Protein 8EI2 (pdb70)

InterPro domains:
  IPR001373 Cullin, N-terminal [PF00888] (19-507)
  IPR016157 Cullin, conserved site [PS01256] (753-780)
  IPR016158 Cullin homology domain [PS50069] (403-638)
  IPR016158 Cullin homology domain [SM00182] (435-586)
  IPR016159 Cullin repeat-like-containing domain superfamily [SSF74788] (15-383)
  IPR019559 Cullin, neddylation domain [PF10557] (711-772)
  IPR019559 Cullin, neddylation domain [SM00884] (707-774)
  IPR036317 Cullin homology domain superfamily [SSF75632] (400-673)
  IPR036388 Winged helix-like DNA-binding domain superfamily [G3DSA:1.10.10.10] (694-776)
  IPR036390 Winged helix DNA-binding domain superfamily [SSF46785] (694-780)
  IPR045093 Cullin [PTHR11932] (10-777)
  IPR059120 Cullin-like, alpha+beta domain [PF26557] (530-672)

GO terms:
  GO:0043161 proteasome-mediated ubiquitin-dependent protein catabolic process (P, IDA)
  GO:0160072 ubiquitin ligase complex scaffold activity (F, IDA)
  GO:0031466 Cul5-RING ubiquitin ligase complex (C, IDA)
  GO:0090734 site of DNA damage (C, IDA)
  GO:0005634 nucleus (C, IDA)
  GO:0016477 cell migration (P, IDA)
  GO:0051895 negative regulation of focal adhesion assembly (P, IDA)
  GO:0120184 negative regulation of focal adhesion disassembly (P, IDA)
  GO:0070979 protein K11-linked ubiquitination (P, IDA)
  GO:0005515 protein binding (F, IPI)
  GO:0005262 calcium channel activity (F, TAS)
  GO:0038023 signaling receptor activity (F, TAS)
  GO:0097193 intrinsic apoptotic signaling pathway (P, TAS)
  GO:0000082 G1/S transition of mitotic cell cycle (P, TAS)
  GO:0004842 ubiquitin-protein transferase activity (F, TAS)
  GO:0038128 ERBB2 signaling pathway (P, TAS)
  GO:0005829 cytosol (C, TAS)
  GO:0031625 ubiquitin protein ligase binding (F, IDA)
  GO:0005634 nucleus (C, EXP)

B-factor: mean 20.32, std 12.87, range [0.0, 90.66]

Sequence (373 aa):
GSLQFEDKWDFMRPIVLKLLRQESVTKQQWFDLFSDVHAVCLWDDKGPAKIHQALKEDILEFIKQAQARVLSHQDDTALLKAYIVEWRKFFTQCDILPKPFCQLEITLMNVEDSIVRKLMLDTWNESIFSNIKNRLQDSAMKLVHAERLGEAFDSQLVIGVRESYVNLCSNPEDKLQIYRDNFEKAYLDSTERFYRTQAPSYLQQNGVQNYMKYADAKLKEEEKRALRYLETRRECNSVEALMECCVNALVTSFKETILAECQGMIKRNETEKLHLMFSLMDKVPNGIEPMLKDLEEHIISAGLADMVAAAETITTDSEKYREQLDTLFNRFSKLVKEAFQDDPRFLTARDKAYKAVVPAWYDCADAAWICTF

Nearest PDB structures (foldseek):
  8ei2-assembly1_A  TM=1.003E+00  e=3.799E-43  Homo sapiens
  4jgh-assembly2_D-2  TM=7.531E-01  e=4.618E-36  Homo sapiens
  2wzk-assembly1_A  TM=7.654E-01  e=4.976E-35  Mus musculus
  6v9i-assembly1_C  TM=8.710E-01  e=1.545E-32  Streptococcus sp. 'group G'
  4n9f-assembly12_w  TM=7.485E-01  e=1.074E-27  Homo sapiens

Foldseek 3Di:
DADECVRCVVVQLVVLVCLLVVNDDDPVNLVSLLVSLVRHLPVPDCSLVVCVVVLLVSLLVVLVVLLCVLVVDPQLASSLVSNLVSVVSNVVSLQPSCPSCPVSQVSVPDDNPTPSSVSNLVSNCVPSCVVCLVVLLVRLLVQVLVVVPPDDDDLVSLVSVQVSCQVSQPDPVDSNPSNVPRVLVSNLVSLLVSLVPPLVVCVVVPPQLVLLVVLVVVLVVLLVVCVRNHDDPDDDCSSVVNSLSSLCSRDVVCLVVLLVCLLVCLVVLVQVSLLSNCVNLVSPVVSCVSNLVSLLVVLQVCLVVLQVVPVVPPDPPVVVNVVSVVVSLVSVVVSCCSRVVPDVVSVVSSVVNVVNSD/DCVVVVVVVVVVVVD

Radius of gyration: 33.78 Å; Cα contacts (8 Å, |Δi|>4): 340; chains: 2; bounding box: 68×114×29 Å

Organism: Homo sapiens (NCBI:txid9606)

Secondary structure (DSSP, 8-state):
----HHHHHHHHHHHHHHHHTT----HHHHHHHHHHHHHHHHHSSSSHHHHHHHHHHHHHHHHHHHHHHHTT--STTHHHHHHHHHHHHHHHHTTTTTSTTTTHHHHT---S--HHHHHHHHHHIIIIIHHHHHHHHHHHHHHHHHHTTT----THHHHHHHHHHHHH---SS-TTTTIIIIIHHHHHHHHHHHHHSSHHHHHHHS-HHHHHHHHHHHHHHHHHTHHHHS--SS----HHHHHHHHHHHHTGGGHHHHHTTHHHHHHTT-HHHHHHHHHHHTTSTT-SHHHHHHHHHHHHHHHHHTTTTTTTS-SS-HHHHTTHHHHHHHHHHHHHHHHHTT-HHHHHHHHHTTGGG-/--HHHHHHHHHHHH-

Solvent-accessible surface area: 20039 Å² total; per-residue (Å²): 135,114,51,65,27,95,90,59,16,108,142,0,88,69,14,0,17,68,5,1,91,85,67,102,22,77,104,130,58,0,15,74,1,8,60,8,2,47,11,0,5,100,180,11,134,141,0,17,53,76,0,61,90,10,2,75,95,4,0,64,92,2,0,118,62,0,30,64,93,0,58,72,66,170,85,64,47,40,14,0,116,17,5,10,50,18,5,129,56,1,55,68,4,2,77,24,0,16,66,3,0,46,29,3,29,111,60,56,175,170,141,96,126,15,51,5,14,106,32,0,6,45,6,0,38,120,10,0,6,58,82,0,53,98,121,0,12,90,4,0,8,80,20,3,76,12,39,27,98,66,116,107,48,82,36,116,15,2,27,8,1,20,62,8,2,12,45,3,1,45,67,121,165,52,87,19,76,20,0,99,70,26,1,17,120,20,3,36,58,14,0,72,126,9,2,135,108,76,0,47,41,74,43,165,143,58,37,31,48,58,1,1,131,23,0,29,48,42,6,124,52,0,63,140,16,0,98,93,0,2,9,73,140,183,151,46,114,1,12,87,33,0,21,126,25,0,15,88,13,0,0,34,59,28,45,116,50,0,17,74,62,0,101,16,0,10,133,142,85,33,24,159,80,0,82,34,0,15,44,1,0,70,108,12,98,121,1,10,111,36,2,32,107,30,1,35,103,42,0,48,65,30,2,107,65,93,72,91,67,13,92,136,80,40,86,141,64,62,156,95,121,138,61,32,29,84,70,6,56,79,188,11,27,97,8,0,120,102,0,3,96,65,26,100,112,1,43,79,1,39,64,118,0,40,166,63,16,147,130,71,68,131,86,50,1,40,58,15,47,113,114,30,121

Structure (mmCIF, N/CA/C/O backbone):
data_8EI2
#
_entry.id   8EI2
#
_cell.length_a   173.030
_cell.length_b   173.030
_cell.length_c   57.480
_cell.angle_alpha   90.000
_cell.angle_beta   90.000
_cell.angle_gamma   120.000
#
_symmetry.space_group_name_H-M   'P 6'
#
loop_
_entity.id
_entity.type
_entity.pdbx_description
1 polymer Cullin-5
2 polymer H314
3 non-polymer "N,N'-(1,4-phenylene)diacetamide"
#
loop_
_atom_site.group_PDB
_atom_site.id
_atom_site.type_symbol
_atom_site.label_atom_id
_atom_site.label_alt_id
_atom_site.label_comp_id
_atom_site.label_asym_id
_atom_site.label_entity_id
_atom_site.label_seq_id
_atom_site.pdbx_PDB_ins_code
_atom_site.Cartn_x
_atom_site.Cartn_y
_atom_site.Cartn_z
_atom_site.occupancy
_atom_site.B_iso_or_equiv
_atom_site.auth_seq_id
_atom_site.auth_comp_id
_atom_site.auth_asym_id
_atom_site.auth_atom_id
_atom_site.pdbx_PDB_model_num
ATOM 1 N N . GLY A 1 12 ? -23.60100 20.08500 -3.75200 1.000 31.55984 11 GLY A N 1
ATOM 2 C CA . GLY A 1 12 ? -24.73800 20.74400 -3.14000 1.000 25.59484 11 GLY A CA 1
ATOM 3 C C . GLY A 1 12 ? -24.95900 22.14300 -3.67900 1.000 47.24506 11 GLY A C 1
ATOM 4 O O . GLY A 1 12 ? -24.40000 23.11500 -3.16400 1.000 50.18517 11 GLY A O 1
ATOM 5 N N . SER A 1 13 ? -25.78000 22.23700 -4.72500 1.000 42.55896 12 SER A N 1
ATOM 6 C CA . SER A 1 13 ? -26.05300 23.51400 -5.37200 1.000 36.37122 12 SER A CA 1
ATOM 7 C C . SER A 1 13 ? -27.55300 23.78100 -5.42900 1.000 43.51798 12 SER A C 1
ATOM 8 O O . SER A 1 13 ? -28.35100 23.00600 -4.88500 1.000 38.06693 12 SER A O 1
ATOM 11 N N . LEU A 1 14 ? -27.93700 24.88000 -6.08000 1.000 42.18414 13 LEU A N 1
ATOM 12 C CA . LEU A 1 14 ? -29.28100 25.42500 -5.95200 1.000 41.03667 13 LEU A CA 1
ATOM 13 C C . LEU A 1 14 ? -29.50500 26.50600 -6.99300 1.000 46.34560 13 LEU A C 1
ATOM 14 O O . LEU A 1 14 ? -28.58800 27.26800 -7.31300 1.000 45.09758 13 LEU A O 1
ATOM 19 N N . GLN A 1 15 ? -30.72000 26.60400 -7.50200 1.000 36.09819 14 GLN A N 1
ATOM 20 C CA . GLN A 1 15 ? -31.06600 27.65400 -8.43800 1.000 28.21195 14 GLN A CA 1
ATOM 21 C C . GLN A 1 15 ? -32.35700 28.30800 -7.98100 1.000 29.39995 14 GLN A C 1
ATOM 22 O O . GLN A 1 15 ? -33.00100 27.86200 -7.02900 1.000 25.59494 14 GLN A O 1
ATOM 28 N N . PHE A 1 16 ? -32.72500 29.38800 -8.67300 1.000 29.37569 15 PHE A N 1
ATOM 29 C CA . PHE A 1 16 ? -33.97500 30.07500 -8.37400 1.000 24.08815 15 PHE A CA 1
ATOM 30 C C . PHE A 1 16 ? -35.15800 29.12400 -8.45700 1.000 23.16032 15 PHE A C 1
ATOM 31 O O . PHE A 1 16 ? -36.12900 29.26000 -7.70800 1.000 19.08023 15 PHE A O 1
ATOM 39 N N . GLU A 1 17 ? -35.09300 28.15400 -9.36600 1.000 21.82132 16 GLU A N 1
ATOM 40 C CA . GLU A 1 17 ? -36.18500 27.20100 -9.49300 1.000 23.16977 16 GLU A CA 1
ATOM 41 C C . GLU A 1 17 ? -36.26900 26.31100 -8.26400 1.000 24.02967 16 GLU A C 1
ATOM 42 O O . GLU A 1 17 ? -37.36300 25.97200 -7.80500 1.000 25.61372 16 GLU A O 1
ATOM 48 N N . ASP A 1 18 ? -35.12400 25.94900 -7.69800 1.000 12.06163 17 ASP A N 1
ATOM 49 C CA . ASP A 1 18 ? -35.12500 25.12600 -6.50100 1.000 14.15984 17 ASP A CA 1
ATOM 50 C C . ASP A 1 18 ? -35.46200 25.92700 -5.25600 1.000 26.52131 17 ASP A C 1
ATOM 51 O O . ASP A 1 18 ? -36.01400 25.37600 -4.29800 1.000 28.51107 17 ASP A O 1
ATOM 56 N N . LYS A 1 19 ? -35.14800 27.21500 -5.24300 1.000 27.48766 18 LYS A N 1
ATOM 57 C CA . LYS A 1 19 ? -35.28500 27.98600 -4.02200 1.000 12.34984 18 LYS A CA 1
ATOM 58 C C . LYS A 1 19 ? -36.52400 28.86900 -3.98800 1.000 11.13881 18 LYS A C 1
ATOM 59 O O . LYS A 1 19 ? -36.94800 29.25400 -2.89500 1.000 19.85844 18 LYS A O 1
ATOM 65 N N . TRP A 1 20 ? -37.12100 29.20500 -5.13400 1.000 11.34110 19 TRP A N 1
ATOM 66 C CA . TRP A 1 20 ? -38.25600 30.12300 -5.10800 1.000 8.44017 19 TRP A CA 1
ATOM 67 C C . TRP A 1 20 ? -39.38300 29.57300 -4.26000 1.000 12.66642 19 TRP A C 1
ATOM 68 O O . TRP A 1 20 ? -39.98300 30.29600 -3.46100 1.000 22.43996 19 TRP A O 1
ATOM 79 N N . ASP A 1 21 ? -39.67400 28.28500 -4.40400 1.000 14.05666 20 ASP A N 1
ATOM 80 C CA . ASP A 1 21 ? -40.78500 27.68300 -3.68100 1.000 18.00891 20 ASP A CA 1
ATOM 81 C C . ASP A 1 21 ? -40.59300 27.71100 -2.16900 1.000 12.26984 20 ASP A C 1
ATOM 82 O O . ASP A 1 21 ? -41.53600 27.39300 -1.43400 1.000 13.86984 20 ASP A O 1
ATOM 87 N N . PHE A 1 22 ? -39.40700 28.07800 -1.69100 1.000 11.59984 21 PHE A N 1
ATOM 88 C CA . PHE A 1 22 ? -39.17600 28.30500 -0.27500 1.000 13.65029 21 PHE A CA 1
ATOM 89 C C . PHE A 1 22 ? -39.19400 29.77100 0.09100 1.000 12.64445 21 PHE A C 1
ATOM 90 O O . PHE A 1 22 ? -39.35000 30.09900 1.26900 1.000 11.72984 21 PHE A O 1
ATOM 98 N N . MET A 1 23 ? -39.02000 30.64600 -0.88900 1.000 14.07913 22 MET A N 1
ATOM 99 C CA . MET A 1 23 ? -39.06000 32.08300 -0.69100 1.000 13.19413 22 MET A CA 1
ATOM 100 C C . MET A 1 23 ? -40.48300 32.61100 -0.78500 1.000 13.19076 22 MET A C 1
ATOM 101 O O . MET A 1 23 ? -40.96600 33.26500 0.14300 1.000 11.29016 22 MET A O 1
ATOM 106 N N . ARG A 1 24 ? -41.16800 32.29400 -1.89000 1.000 12.09699 23 ARG A N 1
ATOM 107 C CA . ARG A 1 24 ? -42.48600 32.80600 -2.25400 1.000 16.55239 23 ARG A CA 1
ATOM 108 C C . ARG A 1 24 ? -43.48300 32.78200 -1.0950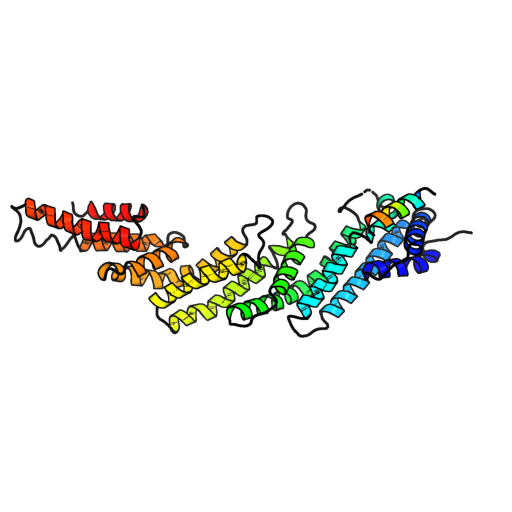0 1.000 10.87246 23 ARG A C 1
ATOM 109 O O . ARG A 1 24 ? -44.31700 33.68500 -1.00700 1.000 8.93952 23 ARG A O 1
ATOM 117 N N . PRO A 1 25 ? -43.45900 31.79600 -0.19400 1.000 15.70263 24 PRO A N 1
ATOM 118 C CA . PRO A 1 25 ? -44.26700 31.95000 1.02500 1.000 9.18789 24 PRO A CA 1
ATOM 119 C C . PRO A 1 25 ? -43.93600 33.20600 1.80200 1.000 8.87213 24 PRO A C 1
ATOM 120 O O . PRO A 1 25 ? -44.85000 33.90500 2.25200 1.000 17.34818 24 PRO A O 1
ATOM 124 N N . ILE A 1 26 ? -42.65100 33.53100 1.94400 1.000 12.68606 25 ILE A N 1
ATOM 125 C CA . ILE A 1 26 ? -42.25800 34.62200 2.83200 1.000 25.22999 25 ILE A CA 1
ATOM 126 C C . ILE A 1 26 ? -42.59600 35.96400 2.22100 1.000 11.53175 25 ILE A C 1
ATOM 127 O O . ILE A 1 26 ? -42.88600 36.92500 2.93300 1.000 9.51984 25 ILE A O 1
ATOM 132 N N . VAL A 1 27 ? -42.55500 36.05200 0.90400 1.000 11.71476 26 VAL A N 1
ATOM 133 C CA . VAL A 1 27 ? -43.03200 37.24200 0.21700 1.000 14.94582 26 VAL A CA 1
ATOM 134 C C . VAL A 1 27 ? -44.47500 37.52800 0.61100 1.000 18.70883 26 VAL A C 1
ATOM 135 O O . VAL A 1 27 ? -44.81600 38.62800 1.06000 1.000 19.61592 26 VAL A O 1
ATOM 139 N N . LEU A 1 28 ? -45.33900 36.52800 0.47300 1.000 15.47187 27 LEU A N 1
ATOM 140 C CA . LEU A 1 28 ? -46.76100 36.76200 0.66500 1.000 13.74255 27 LEU A CA 1
ATOM 141 C C . LEU A 1 28 ? -47.06000 37.07700 2.11800 1.000 10.61392 27 LEU A C 1
ATOM 142 O O . LEU A 1 28 ? -47.85200 37.97800 2.41000 1.000 13.09433 27 LEU A O 1
ATOM 147 N N . LYS A 1 29 ? -46.40300 36.37000 3.03800 1.000 7.53074 28 LYS A N 1
ATOM 148 C CA . LYS A 1 29 ? -46.54500 36.65600 4.46000 1.000 14.16806 28 LYS A CA 1
ATOM 149 C C . LYS A 1 29 ? -46.21700 38.09800 4.77900 1.000 20.10223 28 LYS A C 1
ATOM 150 O O . LYS A 1 29 ? -46.82600 38.68000 5.68000 1.000 19.94947 28 LYS A O 1
ATOM 156 N N . LEU A 1 30 ? -45.27200 38.68200 4.05600 1.000 21.31645 29 LEU A N 1
ATOM 157 C CA . LEU A 1 30 ? -44.95600 40.09300 4.18100 1.000 19.77258 29 LEU A CA 1
ATOM 158 C C . LEU A 1 30 ? -45.91800 40.97100 3.40000 1.000 12.64047 29 LEU A C 1
ATOM 159 O O . LEU A 1 30 ? -46.24400 42.06800 3.85100 1.000 12.35307 29 LEU A O 1
ATOM 164 N N . LEU A 1 31 ? -46.38000 40.52500 2.23400 1.000 9.32020 30 LEU A N 1
ATOM 165 C CA . LEU A 1 31 ? -47.35700 41.32200 1.50400 1.000 6.86747 30 LEU A CA 1
ATOM 166 C C . LEU A 1 31 ? -48.69000 41.35600 2.23900 1.000 6.05984 30 LEU A C 1
ATOM 167 O O . LEU A 1 31 ? -49.34400 42.40100 2.31100 1.000 5.68984 30 LEU A O 1
ATOM 172 N N . ARG A 1 32 ? -49.10200 40.23400 2.80800 1.000 7.87658 31 ARG A N 1
ATOM 173 C CA . ARG A 1 32 ? -50.34900 40.15800 3.55100 1.000 8.90984 31 ARG A CA 1
ATOM 174 C C . ARG A 1 32 ? -50.22900 40.66800 4.97200 1.000 7.01674 31 ARG A C 1
ATOM 175 O O . ARG A 1 32 ? -51.20600 40.60800 5.72100 1.000 14.93984 31 ARG A O 1
ATOM 183 N N . GLN A 1 33 ? -49.05900 41.15800 5.35600 1.000 11.36439 32 GLN A N 1
ATOM 184 C CA . GLN A 1 33 ? -48.79500 41.58500 6.72300 1.000 14.48768 32 GLN A CA 1
ATOM 185 C C . GLN A 1 33 ? -49.09200 40.46500 7.71000 1.000 23.75785 32 GLN A C 1
ATOM 186 O O . GLN A 1 33 ? -49.67100 40.67500 8.77900 1.000 24.98984 32 GLN A O 1
ATOM 192 N N . GLU A 1 34 ? -48.68700 39.25800 7.35200 1.000 18.92239 33 GLU A N 1
ATOM 193 C CA . GLU A 1 34 ? -48.82000 38.13700 8.25800 1.000 14.72984 33 GLU A CA 1
ATOM 194 C C . GLU A 1 34 ? -47.53100 38.00400 9.05300 1.000 22.24897 33 GLU A C 1
ATOM 195 O O . GLU A 1 34 ? -46.45500 38.36100 8.57000 1.000 18.88613 33 GLU A O 1
ATOM 201 N N . SER A 1 35 ? -47.65500 37.53000 10.28900 1.000 35.44893 34 SER A N 1
ATOM 202 C CA . SER A 1 35 ? -46.50600 37.42000 11.17700 1.000 18.87509 34 SER A CA 1
ATOM 203 C C . SER A 1 35 ? -45.44000 36.52000 10.56400 1.000 23.52155 34 SER A C 1
ATOM 204 O O . SER A 1 35 ? -45.74000 35.53900 9.87900 1.000 31.17675 34 SER A O 1
ATOM 207 N N . VAL A 1 36 ? -44.17800 36.87500 10.81100 1.000 19.14556 35 VAL A N 1
ATOM 208 C CA . VAL A 1 36 ? -43.02400 36.19600 10.23600 1.000 17.24984 35 VAL A CA 1
ATOM 209 C C . VAL A 1 36 ? -41.99800 35.97700 11.34000 1.000 19.93984 35 VAL A C 1
ATOM 210 O O . VAL A 1 36 ? -41.84700 36.80900 12.24100 1.000 29.38295 35 VAL A O 1
ATOM 214 N N . THR A 1 37 ? -41.30400 34.84000 11.27200 1.000 26.40025 36 THR A N 1
ATOM 215 C CA . THR A 1 37 ? -40.32900 34.43000 12.27300 1.000 26.31187 36 THR A CA 1
ATOM 216 C C . THR A 1 37 ? -38.95000 34.97600 11.93100 1.000 22.31328 36 THR A C 1
ATOM 217 O O . THR A 1 37 ? -38.64800 35.29400 10.78000 1.000 19.69864 36 THR A O 1
ATOM 221 N N . LYS A 1 38 ? -38.09800 35.05300 12.95200 1.000 22.30316 37 LYS A N 1
ATOM 222 C CA . LYS A 1 38 ? -36.75100 35.57300 12.74500 1.000 19.15984 37 LYS A CA 1
ATOM 223 C C . LYS A 1 38 ? -35.96900 34.71100 11.76300 1.000 35.23742 37 LYS A C 1
ATOM 224 O O . LYS A 1 38 ? -35.23500 35.23600 10.92200 1.000 27.44390 37 LYS A O 1
ATOM 230 N N . GLN A 1 39 ? -36.12700 33.38600 11.84100 1.000 38.88253 38 GLN A N 1
ATOM 231 C CA . GLN A 1 39 ? -35.37800 32.50300 10.95300 1.000 24.84366 38 GLN A CA 1
ATOM 232 C C . GLN A 1 39 ? -35.80300 32.66600 9.50400 1.000 16.29984 38 GLN A C 1
ATOM 233 O O . GLN A 1 39 ? -34.99000 32.47200 8.59700 1.000 14.62645 38 GLN A O 1
ATOM 239 N N . GLN A 1 40 ? -37.06900 33.01700 9.27300 1.000 24.01984 39 GLN A N 1
ATOM 240 C CA . GLN A 1 40 ? -37.55600 33.21300 7.91500 1.000 18.51984 39 GLN A CA 1
ATOM 241 C C . GLN A 1 40 ? -37.02200 34.50300 7.31200 1.000 29.65821 39 GLN A C 1
ATOM 242 O O . GLN A 1 40 ? -36.84100 34.58400 6.09300 1.000 28.36991 39 GLN A O 1
ATOM 248 N N . TRP A 1 41 ? -36.77000 35.51800 8.13800 1.000 23.75422 40 TRP A N 1
ATOM 249 C CA . TRP A 1 41 ? -36.07400 36.70900 7.66200 1.000 21.28984 40 TRP A CA 1
ATOM 250 C C . TRP A 1 41 ? -34.70100 36.33900 7.11500 1.000 20.66852 40 TRP A C 1
ATOM 251 O O . TRP A 1 41 ? -34.36000 36.65800 5.97000 1.000 23.08259 40 TRP A O 1
ATOM 262 N N . PHE A 1 42 ? -33.91500 35.61600 7.91400 1.000 21.38067 41 PHE A N 1
ATOM 263 C CA . PHE A 1 42 ? -32.54800 35.27800 7.53400 1.000 22.98231 41 PHE A CA 1
ATOM 264 C C . PHE A 1 42 ? -32.50000 34.26300 6.40600 1.000 25.50545 41 PHE A C 1
ATOM 265 O O . PHE A 1 42 ? -31.59600 34.31900 5.56800 1.000 38.68960 41 PHE A O 1
ATOM 273 N N . ASP A 1 43 ? -33.42900 33.30700 6.38900 1.000 19.85984 42 ASP A N 1
ATOM 274 C CA . ASP A 1 43 ? -33.51500 32.41400 5.24500 1.000 15.22047 42 ASP A CA 1
ATOM 275 C C . ASP A 1 43 ? -33.81100 33.21000 3.99300 1.000 19.46858 42 ASP A C 1
ATOM 276 O O . ASP A 1 43 ? -33.20700 32.97500 2.94600 1.000 15.99849 42 ASP A O 1
ATOM 281 N N . LEU A 1 44 ? -34.70600 34.19500 4.09600 1.000 35.49570 43 LEU A N 1
ATOM 282 C CA . LEU A 1 44 ? -35.05700 34.97500 2.91700 1.000 15.72158 43 LEU A CA 1
ATOM 283 C C . LEU A 1 44 ? -33.91700 35.87300 2.45500 1.000 13.36986 43 LEU A C 1
ATOM 284 O O . LEU A 1 44 ? -33.74600 36.02500 1.24100 1.000 12.05984 43 LEU A O 1
ATOM 289 N N . PHE A 1 45 ? -33.13200 36.47900 3.36200 1.000 12.36466 44 PHE A N 1
ATOM 290 C CA . PHE A 1 45 ? -31.91800 37.09900 2.81200 1.000 12.90986 44 PHE A CA 1
ATOM 291 C C . PHE A 1 45 ? -30.97900 36.06200 2.24300 1.000 18.30776 44 PHE A C 1
ATOM 292 O O . PHE A 1 45 ? -30.22200 36.35900 1.31000 1.000 29.00106 44 PHE A O 1
ATOM 300 N N . SER A 1 46 ? -30.88700 34.90400 2.86900 1.000 20.40411 45 SER A N 1
ATOM 301 C CA . SER A 1 46 ? -29.82700 34.00100 2.47700 1.000 16.28693 45 SER A CA 1
ATOM 302 C C . SER A 1 46 ? -30.15500 33.32000 1.16900 1.000 22.14233 45 SER A C 1
ATOM 303 O O . SER A 1 46 ? -29.24500 32.98100 0.41000 1.000 16.37327 45 SER A O 1
ATOM 306 N N . ASP A 1 47 ? -31.44400 33.16300 0.87300 1.000 15.92692 46 ASP A N 1
ATOM 307 C CA . ASP A 1 47 ? -31.85500 32.66800 -0.43100 1.000 10.44890 46 ASP A CA 1
ATOM 308 C C . ASP A 1 47 ? -31.56700 33.67400 -1.53700 1.000 23.04622 46 ASP A C 1
ATOM 309 O O . ASP A 1 47 ? -31.12800 33.28700 -2.62300 1.000 23.42999 46 ASP A O 1
ATOM 314 N N . VAL A 1 48 ? -31.80100 34.95800 -1.28400 1.000 28.45809 47 VAL A N 1
ATOM 315 C CA . VAL A 1 48 ? -31.56100 35.96700 -2.30400 1.000 12.02599 47 VAL A CA 1
ATOM 316 C C . VAL A 1 48 ? -30.07500 36.14800 -2.53900 1.000 14.88984 47 VAL A C 1
ATOM 317 O O . VAL A 1 48 ? -29.63300 36.35300 -3.67100 1.000 17.31984 47 VAL A O 1
ATOM 321 N N . HIS A 1 49 ? -29.28400 36.07300 -1.47600 1.000 13.83984 48 HIS A N 1
ATOM 322 C CA . HIS A 1 49 ? -27.83700 36.11500 -1.62000 1.000 18.85984 48 HIS A CA 1
ATOM 323 C C . HIS A 1 49 ? -27.35000 34.99900 -2.53200 1.000 18.55305 48 HIS A C 1
ATOM 324 O O . HIS A 1 49 ? -26.34800 35.14600 -3.23900 1.000 27.64544 48 HIS A O 1
ATOM 331 N N . ALA A 1 50 ? -28.08200 33.89300 -2.56100 1.000 18.12984 49 ALA A N 1
ATOM 332 C CA . ALA A 1 50 ? -27.68500 32.70500 -3.29600 1.000 14.07984 49 ALA A CA 1
ATOM 333 C C . ALA A 1 50 ? -28.17800 32.70700 -4.72400 1.000 10.89726 49 ALA A C 1
ATOM 334 O O . ALA 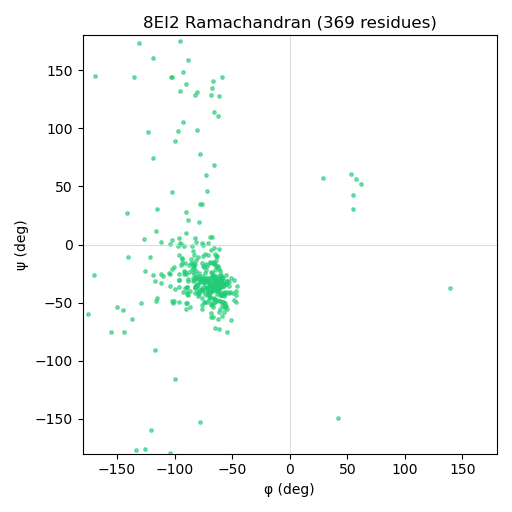A 1 50 ? -27.48200 32.21700 -5.61400 1.000 17.87984 49 ALA A O 1
ATOM 336 N N . VAL A 1 51 ? -29.37000 33.22700 -4.96200 1.000 18.16087 50 VAL A N 1
ATOM 337 C CA . VAL A 1 51 ? -29.91400 33.24600 -6.30800 1.000 29.17955 50 VAL A CA 1
ATOM 338 C C . VAL A 1 51 ? -29.34200 34.39800 -7.11100 1.000 28.57718 50 VAL A C 1
ATOM 339 O O . VAL A 1 51 ? -29.01300 34.24300 -8.29000 1.000 27.35020 50 VAL A O 1
ATOM 343 N N . CYS A 1 52 ? -29.19700 35.55500 -6.48300 1.000 18.59424 51 CYS A N 1
ATOM 344 C CA . CYS A 1 52 ? -28.62400 36.71000 -7.14300 1.000 30.84268 51 CYS A CA 1
ATOM 345 C C . CYS A 1 52 ? -27.12900 36.61500 -7.26400 1.000 25.89189 51 CYS A C 1
ATOM 346 O O . CYS A 1 52 ? -26.43600 37.62700 -7.17100 1.000 37.45512 51 CYS A O 1
ATOM 349 N N . LEU A 1 53 ? -26.60700 35.41700 -7.45900 1.000 12.39293 52 LEU A N 1
ATOM 350 C CA . LEU A 1 53 ? -25.17300 35.23600 -7.56500 1.000 16.29769 52 LEU A CA 1
ATOM 351 C C . LEU A 1 53 ? -24.89400 33.97400 -8.35200 1.000 16.65136 52 LEU A C 1
ATOM 352 O O . LEU A 1 53 ? -24.51800 34.02800 -9.52800 1.000 16.74262 52 LEU A O 1
ATOM 357 N N . TRP A 1 54 ? -25.09200 32.83100 -7.70700 1.000 18.38714 53 TRP A N 1
ATOM 358 C CA . TRP A 1 54 ? -24.84700 31.56700 -8.36900 1.000 20.93892 53 TRP A CA 1
ATOM 359 C C . TRP A 1 54 ? -25.78100 31.33700 -9.54100 1.000 24.23591 53 TRP A C 1
ATOM 360 O O . TRP A 1 54 ? -25.47000 30.51500 -10.40800 1.000 32.54932 53 TRP A O 1
ATOM 371 N N . ASP A 1 55 ? -26.89200 32.05000 -9.61500 1.000 16.87984 54 ASP A N 1
ATOM 372 C CA . ASP A 1 55 ? -27.80800 31.87700 -10.72700 1.000 22.87861 54 ASP A CA 1
ATOM 373 C C . ASP A 1 55 ? -27.51100 32.92000 -11.79300 1.000 22.60984 54 ASP A C 1
ATOM 374 O O . ASP A 1 55 ? -27.34500 34.10600 -11.48800 1.000 33.13031 54 ASP A O 1
ATOM 379 N N . ASP A 1 56 ? -27.41600 32.46300 -13.03600 1.000 26.46756 55 ASP A N 1
ATOM 380 C CA . ASP A 1 56 ? -27.15200 33.35500 -14.15100 1.000 36.09265 55 ASP A CA 1
ATOM 381 C C . ASP A 1 56 ? -28.26600 34.37400 -14.28900 1.000 35.22082 55 ASP A C 1
ATOM 382 O O . ASP A 1 56 ? -28.07300 35.54600 -13.96500 1.000 35.65668 55 ASP A O 1
ATOM 387 N N . LYS A 1 57 ? -29.43100 33.94800 -14.76300 1.000 24.67985 56 LYS A N 1
ATOM 388 C CA . LYS A 1 57 ? -30.53900 34.87900 -14.90900 1.000 29.31487 56 LYS A CA 1
ATOM 389 C C . LYS A 1 57 ? -31.36700 34.89900 -13.63500 1.000 35.27737 56 LYS A C 1
ATOM 390 O O . LYS A 1 57 ? -32.56600 35.18200 -13.67000 1.000 26.52984 56 LYS A O 1
ATOM 396 N N . GLY A 1 58 ? -30.72000 34.60600 -12.50800 1.000 42.40711 57 GLY A N 1
ATOM 397 C CA . GLY A 1 58 ? -31.35300 34.58500 -11.20900 1.000 29.07507 57 GLY A CA 1
ATOM 398 C C . GLY A 1 58 ? -31.94900 35.91200 -10.79300 1.000 39.33632 57 GLY A C 1
ATOM 399 O O . GLY A 1 58 ? -33.13100 36.00200 -10.45100 1.000 39.04599 57 GLY A O 1
ATOM 400 N N . PRO A 1 59 ? -31.13400 36.97000 -10.78600 1.000 45.21264 58 PRO A N 1
ATOM 401 C CA . PRO A 1 59 ? -31.69100 38.30700 -10.52100 1.000 31.72675 58 PRO A CA 1
ATOM 402 C C . PRO A 1 59 ? -32.75400 38.73100 -11.51800 1.000 29.80024 58 PRO A C 1
ATOM 403 O O . PRO A 1 59 ? -33.69700 39.44100 -11.15000 1.000 26.74726 58 PRO A O 1
ATOM 407 N N . ALA A 1 60 ? -32.63000 38.31700 -12.77600 1.000 37.92272 59 ALA A N 1
ATOM 408 C CA . ALA A 1 60 ? -33.65800 38.62400 -13.76000 1.000 32.50763 59 ALA A CA 1
ATOM 409 C C . ALA A 1 60 ? -34.89700 37.75900 -13.59600 1.000 36.20811 59 ALA A C 1
ATOM 410 O O . ALA A 1 60 ? -35.84200 37.90700 -14.37900 1.000 32.90149 59 ALA A O 1
ATOM 412 N N . LYS A 1 61 ? -34.91700 36.87000 -12.60700 1.000 29.88863 60 LYS A N 1
ATOM 413 C CA . LYS A 1 61 ? -36.07700 36.03800 -12.32400 1.000 23.14984 60 LYS A CA 1
ATOM 414 C C . LYS A 1 61 ? -36.75300 36.38500 -11.01000 1.000 19.85984 60 LYS A C 1
ATOM 415 O O . LYS A 1 61 ? -37.97200 36.27100 -10.90500 1.000 34.57861 60 LYS A O 1
ATOM 421 N N . ILE A 1 62 ? -36.00000 36.80900 -9.99400 1.000 21.62285 61 ILE A N 1
ATOM 422 C CA . ILE A 1 62 ? -36.64900 37.34800 -8.81000 1.000 21.03827 61 ILE A CA 1
ATOM 423 C C . ILE A 1 62 ? -37.32000 38.66700 -9.14800 1.000 22.94399 61 ILE A C 1
ATOM 424 O O . ILE A 1 62 ? -38.29100 39.06000 -8.49800 1.000 30.09806 61 ILE A O 1
ATOM 429 N N . HIS A 1 63 ? -36.84600 39.34100 -10.19400 1.000 23.65946 62 HIS A N 1
ATOM 430 C CA . HIS A 1 63 ? -37.43300 40.61100 -10.59800 1.000 25.66051 62 HIS A CA 1
ATOM 431 C C . HIS A 1 63 ? -38.82500 40.42600 -11.19400 1.000 16.74682 62 HIS A C 1
ATOM 432 O O . HIS A 1 63 ? -39.75400 41.15500 -10.84100 1.000 20.01911 62 HIS A O 1
ATOM 439 N N . GLN A 1 64 ? -38.99600 39.46300 -12.09800 1.000 15.94425 63 GLN A N 1
ATOM 440 C CA . GLN A 1 64 ? -40.30800 39.24800 -12.69600 1.000 13.58862 63 GLN A CA 1
ATOM 441 C C . GLN A 1 64 ? -41.22900 38.42300 -11.82000 1.000 13.43984 63 GLN A C 1
ATOM 442 O O . GLN A 1 64 ? -42.44000 38.65700 -11.82400 1.000 11.97984 63 GLN A O 1
ATOM 448 N N . ALA A 1 65 ? -40.68700 37.45200 -11.08200 1.000 12.68984 64 ALA A N 1
ATOM 449 C CA . ALA A 1 65 ? -41.51700 36.67400 -10.17500 1.000 14.38984 64 ALA A CA 1
ATOM 450 C C . ALA A 1 65 ? -42.13200 37.56300 -9.11900 1.000 8.49984 64 ALA A C 1
ATOM 451 O O . ALA A 1 65 ? -43.23800 37.29100 -8.64500 1.000 7.67984 64 ALA A O 1
ATOM 453 N N . LEU A 1 66 ? -41.45200 38.65200 -8.77600 1.000 12.40510 65 LEU A N 1
ATOM 454 C CA . LEU A 1 66 ? -41.89500 39.50000 -7.69100 1.000 8.36984 65 LEU A CA 1
ATOM 455 C C . LEU A 1 66 ? -42.85500 40.56900 -8.18700 1.000 8.99609 65 LEU A C 1
ATOM 456 O O . LEU A 1 66 ? -43.73900 40.98800 -7.44000 1.000 9.99730 65 LEU A O 1
ATOM 461 N N . LYS A 1 67 ? -42.70600 41.00100 -9.43800 1.000 7.33084 66 LYS A N 1
ATOM 462 C CA . LYS A 1 67 ? -43.76000 41.74900 -10.11000 1.000 8.38984 66 LYS A CA 1
ATOM 463 C C . LYS A 1 67 ? -45.06000 40.95800 -10.12200 1.000 5.53047 66 LYS A C 1
ATOM 464 O O . LYS A 1 67 ? -46.11500 41.47600 -9.74400 1.000 10.83371 66 LYS A O 1
ATOM 470 N N . GLU A 1 68 ? -44.99200 39.69200 -10.54600 1.000 6.43984 67 GLU A N 1
ATOM 471 C CA . GLU A 1 68 ? -46.19000 38.88200 -10.73100 1.000 6.00984 67 GLU A CA 1
ATOM 472 C C . GLU A 1 68 ? -46.88800 38.59700 -9.41500 1.000 6.20984 67 GLU A C 1
ATOM 473 O O . GLU A 1 68 ? -48.11900 38.59900 -9.36200 1.000 6.20984 67 GLU A O 1
ATOM 479 N N . ASP A 1 69 ? -46.12600 38.35600 -8.35500 1.000 6.51429 68 ASP A N 1
ATOM 480 C CA . ASP A 1 69 ? -46.69100 38.03600 -7.05300 1.000 8.56931 68 ASP A CA 1
ATOM 481 C C . ASP A 1 69 ? -47.24200 39.25600 -6.33800 1.000 11.17464 68 ASP A C 1
ATOM 482 O O . ASP A 1 69 ? -48.28900 39.16400 -5.69200 1.000 2.61432 68 ASP A O 1
ATOM 487 N N . ILE A 1 70 ? -46.55700 40.39400 -6.43700 1.000 7.66658 69 ILE A N 1
ATOM 488 C CA . ILE A 1 70 ? -47.11700 41.64700 -5.94600 1.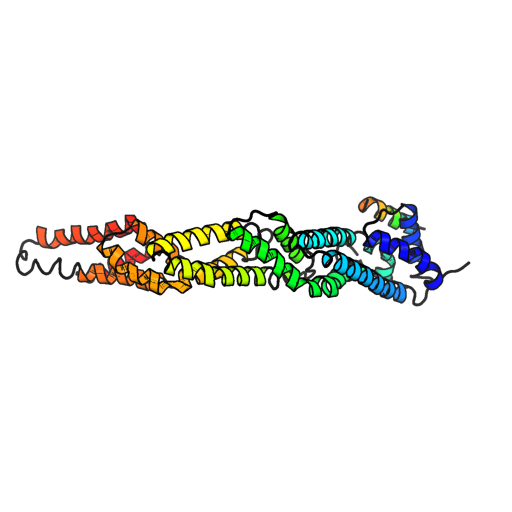000 6.88297 69 ILE A CA 1
ATOM 489 C C . ILE A 1 70 ? -48.44700 41.93000 -6.63500 1.000 8.35472 69 ILE A C 1
ATOM 490 O O . ILE A 1 70 ? -49.45500 42.19800 -5.97600 1.000 6.57401 69 ILE A O 1
ATOM 495 N N . LEU A 1 71 ? -48.47700 41.84000 -7.96800 1.000 6.20563 70 LEU A N 1
ATOM 496 C CA . LEU A 1 71 ? -49.69400 42.12000 -8.72900 1.000 4.23057 70 LEU A CA 1
ATOM 497 C C . LEU A 1 71 ? -50.82700 41.19200 -8.33600 1.000 6.91071 70 LEU A C 1
ATOM 498 O O . LEU A 1 71 ? -51.99400 41.59200 -8.32000 1.000 7.36040 70 LEU A O 1
ATOM 503 N N . GLU A 1 72 ? -50.50400 39.94000 -8.04300 1.000 7.99368 71 GLU A N 1
ATOM 504 C CA . GLU A 1 72 ? -51.52100 38.97900 -7.64500 1.000 14.42223 71 GLU A CA 1
ATOM 505 C C . GLU A 1 72 ? -52.09700 39.29300 -6.27400 1.000 5.66006 71 GLU A C 1
ATOM 506 O O . GLU A 1 72 ? -53.27000 39.00700 -6.02000 1.000 5.06984 71 GLU A O 1
ATOM 512 N N . PHE A 1 73 ? -51.30000 39.86000 -5.37200 1.000 5.31401 72 PHE A N 1
ATOM 513 C CA . PHE A 1 73 ? -51.87400 40.25900 -4.09700 1.000 5.60636 72 PHE A CA 1
ATOM 514 C C . PHE A 1 73 ? -52.76800 41.46900 -4.27200 1.000 6.35984 72 PHE A C 1
ATOM 515 O O . PHE A 1 73 ? -53.86300 41.52400 -3.71300 1.000 4.96368 72 PHE A O 1
ATOM 523 N N . ILE A 1 74 ? -52.32400 42.44800 -5.05100 1.000 6.02221 73 ILE A N 1
ATOM 524 C CA . ILE A 1 74 ? -53.12100 43.65400 -5.20800 1.000 6.16526 73 ILE A CA 1
ATOM 525 C C . ILE A 1 74 ? -54.42200 43.34600 -5.94400 1.000 10.09892 73 ILE A C 1
ATOM 526 O O . ILE A 1 74 ? -55.43200 44.02800 -5.74400 1.000 16.12204 73 ILE A O 1
ATOM 531 N N . LYS A 1 75 ? -54.44500 42.29800 -6.76500 1.000 8.83148 74 LYS A N 1
ATOM 532 C CA . LYS A 1 75 ? -55.71800 41.85300 -7.31700 1.000 5.73561 74 LYS A CA 1
ATOM 533 C C . LYS A 1 75 ? -56.58400 41.20100 -6.25200 1.000 7.18734 74 LYS A C 1
ATOM 534 O O . LYS A 1 75 ? -57.81200 41.26000 -6.33400 1.000 14.85404 74 LYS A O 1
ATOM 540 N N . GLN A 1 76 ? -55.97000 40.55700 -5.26200 1.000 7.67300 75 GLN A N 1
ATOM 541 C CA . GLN A 1 76 ? -56.73700 40.02100 -4.14400 1.000 7.53937 75 GLN A CA 1
ATOM 542 C C . GLN A 1 76 ? -57.35900 41.14400 -3.33100 1.000 12.55061 75 GLN A C 1
ATOM 543 O O . GLN A 1 76 ? -58.54300 41.09400 -2.98600 1.000 13.43061 75 GLN A O 1
ATOM 549 N N . ALA A 1 77 ? -56.56600 42.17000 -3.01100 1.000 10.39618 76 ALA A N 1
ATOM 550 C CA . ALA A 1 77 ? -57.06300 43.27800 -2.20200 1.000 11.31984 76 ALA A CA 1
ATOM 551 C C . ALA A 1 77 ? -58.21900 43.99900 -2.88500 1.000 13.67984 76 ALA A C 1
ATOM 552 O O . ALA A 1 77 ? -59.16600 44.43400 -2.22000 1.000 11.96984 76 ALA A O 1
ATOM 554 N N . GLN A 1 78 ? -58.15500 44.14300 -4.21000 1.000 8.84024 77 GLN A N 1
ATOM 555 C CA . GLN A 1 78 ? -59.23900 44.78300 -4.94600 1.000 8.92284 77 GLN A CA 1
ATOM 556 C C . GLN A 1 78 ? -60.53400 44.00300 -4.82800 1.000 21.05855 77 GLN A C 1
ATOM 557 O O . GLN A 1 78 ? -61.62000 44.58600 -4.78000 1.000 17.60063 77 GLN A O 1
ATOM 563 N N . ALA A 1 79 ? -60.44500 42.68000 -4.80700 1.000 19.58161 78 ALA A N 1
ATOM 564 C CA . ALA A 1 79 ? -61.65800 41.89000 -4.71400 1.000 14.95087 78 ALA A CA 1
ATOM 565 C C . ALA A 1 79 ? -62.23600 41.94500 -3.31300 1.000 14.62535 78 ALA A C 1
ATOM 566 O O . ALA A 1 79 ? -63.46000 41.89300 -3.14600 1.000 21.07087 78 ALA A O 1
ATOM 568 N N . ARG A 1 80 ? -61.37600 42.05100 -2.29800 1.000 11.88984 79 ARG A N 1
ATOM 569 C CA . ARG A 1 80 ? -61.86000 42.14500 -0.92700 1.000 14.13984 79 ARG A CA 1
ATOM 570 C C . ARG A 1 80 ? -62.50400 43.49200 -0.65500 1.000 12.22984 79 ARG A C 1
ATOM 571 O O . ARG A 1 80 ? -63.44200 43.57800 0.14400 1.000 13.04984 79 ARG A O 1
ATOM 579 N N . VAL A 1 81 ? -62.01500 44.54900 -1.29600 1.000 12.67984 80 VAL A N 1
ATOM 580 C CA . VAL A 1 81 ? -62.64100 45.85400 -1.13800 1.000 13.27698 80 VAL A CA 1
ATOM 581 C C . VAL A 1 81 ? -63.96300 45.89500 -1.88700 1.000 14.37984 80 VAL A C 1
ATOM 582 O O . VAL A 1 81 ? -64.99500 46.27400 -1.32800 1.000 17.16984 80 VAL A O 1
ATOM 586 N N . LEU A 1 82 ? -63.95700 45.48000 -3.15700 1.000 18.55301 81 LEU A N 1
ATOM 587 C CA . LEU A 1 82 ? -65.16600 45.43100 -3.97100 1.000 8.27984 81 LEU A CA 1
ATOM 588 C C . LEU A 1 82 ? -66.16400 44.39300 -3.49800 1.000 10.35984 81 LEU A C 1
ATOM 589 O O . LEU A 1 82 ? -67.16800 44.17300 -4.17800 1.000 12.73984 81 LEU A O 1
ATOM 594 N N . SER A 1 83 ? -65.91300 43.75100 -2.36400 1.000 18.03803 82 SER A N 1
ATOM 595 C CA . SER A 1 83 ? -66.80800 42.74500 -1.82000 1.000 16.86984 82 SER A CA 1
ATOM 596 C C . SER A 1 83 ? -67.98000 43.33800 -1.06400 1.000 15.74984 82 SER A C 1
ATOM 597 O O . SER A 1 83 ? -68.92700 42.61500 -0.75300 1.000 32.59150 82 SER A O 1
ATOM 600 N N . HIS A 1 84 ? -67.93400 44.61800 -0.74500 1.000 14.37984 83 HIS A N 1
ATOM 601 C CA . HIS A 1 84 ? -68.99600 45.26800 -0.00400 1.000 29.93130 83 HIS A CA 1
ATOM 602 C C . HIS A 1 84 ? -69.84500 46.07900 -0.96300 1.000 25.29859 83 HIS A C 1
ATOM 603 O O . HIS A 1 84 ? -69.33500 46.64200 -1.93500 1.000 18.84984 83 HIS A O 1
ATOM 610 N N . GLN A 1 85 ? -71.14200 46.12000 -0.69900 1.000 30.42000 84 GLN A N 1
ATOM 611 C CA . GLN A 1 85 ? -72.03100 46.98500 -1.45100 1.000 30.63070 84 GLN A CA 1
ATOM 612 C C . GLN A 1 85 ? -72.43600 48.22100 -0.65900 1.000 23.51527 84 GLN A C 1
ATOM 613 O O . GLN A 1 85 ? -73.18400 49.05100 -1.17700 1.000 32.54727 84 GLN A O 1
ATOM 619 N N . ASP A 1 86 ? -71.94100 48.37400 0.57100 1.000 15.21984 85 ASP A N 1
ATOM 620 C CA . ASP A 1 86 ? -72.24800 49.52200 1.42700 1.000 12.35618 85 ASP A CA 1
ATOM 621 C C . ASP A 1 86 ? -71.18300 50.58700 1.20800 1.000 19.48042 85 ASP A C 1
ATOM 622 O O . ASP A 1 86 ? -70.06000 50.46300 1.69600 1.000 27.23061 85 ASP A O 1
ATOM 627 N N . ASP A 1 87 ? -71.53600 51.65300 0.49000 1.000 28.25167 86 ASP A N 1
ATOM 628 C CA . ASP A 1 87 ? -70.58700 52.72600 0.20800 1.000 23.05587 86 ASP A CA 1
ATOM 629 C C . ASP A 1 87 ? -70.17100 53.45500 1.47600 1.000 21.58061 86 ASP A C 1
ATOM 630 O O . ASP A 1 87 ? -70.51200 54.62400 1.65700 1.000 35.16047 86 ASP A O 1
ATOM 635 N N . THR A 1 88 ? -69.41900 52.77200 2.33700 1.000 13.71099 87 THR A N 1
ATOM 636 C CA . THR A 1 88 ? -68.98900 53.23600 3.65300 1.000 16.05604 87 THR A CA 1
ATOM 637 C C . THR A 1 88 ? -68.06400 52.17500 4.22300 1.000 26.71050 87 THR A C 1
ATOM 638 O O . THR A 1 88 ? -66.89200 52.43200 4.50800 1.000 24.54989 87 THR A O 1
ATOM 642 N N . ALA A 1 89 ? -68.59200 50.96400 4.37500 1.000 24.38157 88 ALA A N 1
ATOM 643 C CA . ALA A 1 89 ? -67.74500 49.82400 4.67600 1.000 6.91989 88 ALA A CA 1
ATOM 644 C C . ALA A 1 89 ? -66.81300 49.49000 3.52500 1.000 18.12661 88 ALA A C 1
ATOM 645 O O . ALA A 1 89 ? -65.84000 48.76100 3.73100 1.000 26.81346 88 ALA A O 1
ATOM 647 N N . LEU A 1 90 ? -67.07800 50.01100 2.32800 1.000 12.11986 89 LEU A N 1
ATOM 648 C CA . LEU A 1 90 ? -66.16600 49.83200 1.20700 1.000 21.14233 89 LEU A CA 1
ATOM 649 C C . LEU A 1 90 ? -65.03200 50.84600 1.24300 1.000 19.69822 89 LEU A C 1
ATOM 650 O O . LEU A 1 90 ? -63.92300 50.54400 0.79700 1.000 24.28179 89 LEU A O 1
ATOM 655 N N . LEU A 1 91 ? -65.29200 52.04000 1.77900 1.000 15.14826 90 LEU A N 1
ATOM 656 C CA . LEU A 1 91 ? -64.23500 53.01500 2.01500 1.000 11.99932 90 LEU A CA 1
ATOM 657 C C . LEU A 1 91 ? -63.30700 52.55900 3.12400 1.000 16.29783 90 LEU A C 1
ATOM 658 O O . LEU A 1 91 ? -62.09000 52.74400 3.04000 1.000 9.83848 90 LEU A O 1
ATOM 663 N N . LYS A 1 92 ? -63.86600 51.98400 4.18000 1.000 13.02522 91 LYS A N 1
ATOM 664 C CA . LYS A 1 92 ? -63.02600 51.54100 5.27900 1.000 18.00875 91 LYS A CA 1
ATOM 665 C C . LYS A 1 92 ? -62.14200 50.37600 4.84600 1.000 16.74472 91 LYS A C 1
ATOM 666 O O . LYS A 1 92 ? -61.00000 50.22800 5.31100 1.000 22.64475 91 LYS A O 1
ATOM 672 N N . ALA A 1 93 ? -62.69700 49.49700 4.00700 1.000 9.03984 92 ALA A N 1
ATOM 673 C CA . ALA A 1 93 ? -61.95400 48.34900 3.51700 1.000 7.90261 92 ALA A CA 1
ATOM 674 C C . ALA A 1 93 ? -60.82000 48.77600 2.61200 1.000 6.69182 92 ALA A C 1
ATOM 675 O O . ALA A 1 93 ? -59.77300 48.14000 2.60600 1.000 6.73123 92 ALA A O 1
ATOM 677 N N . TYR A 1 94 ? -60.99700 49.83900 1.83400 1.000 11.27524 93 TYR A N 1
ATOM 678 C CA . TYR A 1 94 ? -59.90800 50.24000 0.95600 1.000 16.39874 93 TYR A CA 1
ATOM 679 C C . TYR A 1 94 ? -58.72900 50.77800 1.74400 1.000 11.97065 93 TYR A C 1
ATOM 680 O O . TYR A 1 94 ? -57.57200 50.57100 1.36200 1.000 12.89701 93 TYR A O 1
ATOM 689 N N . ILE A 1 95 ? -59.00700 51.46800 2.84400 1.000 17.62746 94 ILE A N 1
ATOM 690 C CA . ILE A 1 95 ? -57.96500 52.14700 3.59800 1.000 11.60512 94 ILE A CA 1
ATOM 691 C C . ILE A 1 95 ? -57.23600 51.15600 4.50000 1.000 13.23698 94 ILE A C 1
ATOM 692 O O . ILE A 1 95 ? -56.03300 51.29100 4.74100 1.000 11.84978 94 ILE A O 1
ATOM 697 N N . VAL A 1 96 ? -57.95600 50.16200 5.01900 1.000 17.13850 95 VAL A N 1
ATOM 698 C CA . VAL A 1 96 ? -57.33100 49.06300 5.75000 1.000 19.95922 95 VAL A CA 1
ATOM 699 C C . VAL A 1 96 ? -56.26300 48.39800 4.89400 1.000 7.06925 95 VAL A C 1
ATOM 700 O O . VAL A 1 96 ? -55.10500 48.26900 5.30700 1.000 8.62984 95 VAL A O 1
ATOM 704 N N . GLU A 1 97 ? -56.63300 47.99300 3.67200 1.000 10.06984 96 GLU A N 1
ATOM 705 C CA . GLU A 1 97 ? -55.72100 47.27000 2.78800 1.000 6.91217 96 GLU A CA 1
ATOM 706 C C . GLU A 1 97 ? -54.56100 48.13700 2.33800 1.000 8.20367 96 GLU A C 1
ATOM 707 O O . GLU A 1 97 ? -53.44700 47.64000 2.15700 1.000 7.41256 96 GLU A O 1
ATOM 713 N N . TRP A 1 98 ? -54.80800 49.42200 2.13300 1.000 8.35942 97 TRP A N 1
ATOM 714 C CA . TRP A 1 98 ? -53.75100 50.33100 1.72500 1.000 10.56410 97 TRP A CA 1
ATOM 715 C C . TRP A 1 98 ? -52.81200 50.65800 2.88400 1.000 9.92850 97 TRP A C 1
ATOM 716 O O . TRP A 1 98 ? -51.58900 50.57100 2.73900 1.000 8.72711 97 TRP A O 1
ATOM 727 N N . ARG A 1 99 ? -53.36800 51.03900 4.04300 1.000 9.41954 98 ARG A N 1
ATOM 728 C CA . ARG A 1 99 ? -52.54400 51.36300 5.20700 1.000 9.23709 98 ARG A CA 1
ATOM 729 C C . ARG A 1 99 ? -51.64800 50.20000 5.59300 1.000 17.56658 98 ARG A C 1
ATOM 730 O O . ARG A 1 99 ? -50.49900 50.40100 6.00100 1.000 17.68746 98 ARG A O 1
ATOM 738 N N . LYS A 1 100 ? -52.18000 48.98200 5.53600 1.000 14.21199 99 LYS A N 1
ATOM 739 C CA . LYS A 1 100 ? -51.33100 47.80600 5.64000 1.000 8.53114 99 LYS A CA 1
ATOM 740 C C . LYS A 1 100 ? -50.31300 47.79000 4.51800 1.000 5.71985 99 LYS A C 1
ATOM 741 O O . LYS A 1 100 ? -49.11900 47.59500 4.75500 1.000 10.66881 99 LYS A O 1
ATOM 747 N N . PHE A 1 101 ? -50.77600 48.00600 3.29100 1.000 6.35994 100 PHE A N 1
ATOM 748 C CA . PHE A 1 101 ? -49.89300 47.98100 2.13600 1.000 5.76722 100 PHE A CA 1
ATOM 749 C C . PHE A 1 101 ? -48.78300 49.01000 2.27600 1.000 7.61849 100 PHE A C 1
ATOM 750 O O . PHE A 1 101 ? -47.60000 48.66500 2.32100 1.000 6.39611 100 PHE A O 1
ATOM 758 N N . PHE A 1 102 ? -49.15600 50.28500 2.36400 1.000 9.09838 101 PHE A N 1
ATOM 759 C CA . PHE A 1 102 ? -48.17100 51.34600 2.50400 1.000 4.54675 101 PHE A CA 1
ATOM 760 C C . PHE A 1 102 ? -47.15800 51.02700 3.58900 1.000 4.18904 101 PHE A C 1
ATOM 761 O O . PHE A 1 102 ? -45.98300 51.38400 3.47700 1.000 30.14797 101 PHE A O 1
ATOM 769 N N . THR A 1 103 ? -47.57900 50.29300 4.61000 1.000 6.24777 102 THR A N 1
ATOM 770 C CA . THR A 1 103 ? -46.73600 49.99100 5.75200 1.000 7.06200 102 THR A CA 1
ATOM 771 C C . THR A 1 103 ? -45.84600 48.79100 5.48000 1.000 9.38796 102 THR A C 1
ATOM 772 O O . THR A 1 103 ? -44.85300 48.58800 6.18700 1.000 10.54419 102 THR A O 1
ATOM 776 N N . GLN A 1 104 ? -46.17900 48.01300 4.44400 1.000 13.51719 103 GLN A N 1
ATOM 777 C CA . GLN A 1 104 ? -45.35600 46.92300 3.93000 1.000 9.00893 103 GLN A CA 1
ATOM 778 C C . GLN A 1 104 ? -44.35600 47.38500 2.89000 1.000 8.28685 103 GLN A C 1
ATOM 779 O O . GLN A 1 104 ? -43.40100 46.66300 2.59700 1.000 8.26334 103 GLN A O 1
ATOM 785 N N . CYS A 1 105 ? -44.56500 48.56500 2.32200 1.000 9.58800 104 CYS A N 1
ATOM 786 C CA . CYS A 1 105 ? -43.60400 49.09600 1.37000 1.000 11.97544 104 CYS A CA 1
ATOM 787 C C . CYS A 1 105 ? -42.29200 49.48100 2.04500 1.000 14.65432 104 CYS A C 1
ATOM 788 O O . CYS A 1 105 ? -41.28400 49.67900 1.35900 1.000 9.98775 104 CYS A O 1
ATOM 791 N N . ASP A 1 106 ? -42.29000 49.59200 3.36900 1.000 11.47386 105 ASP A N 1
ATOM 792 C CA . ASP A 1 106 ? -41.09900 49.88000 4.15000 1.000 8.92020 105 ASP A CA 1
ATOM 793 C C . ASP A 1 106 ? -40.44100 48.63200 4.70000 1.000 14.53661 105 ASP A C 1
ATOM 794 O O . ASP A 1 106 ? -39.46600 48.73600 5.44900 1.000 20.27018 105 ASP A O 1
ATOM 799 N N . ILE A 1 107 ? -40.93000 47.45800 4.32800 1.000 13.21160 106 ILE A N 1
ATOM 800 C CA . ILE A 1 107 ? -40.53000 46.23300 4.99300 1.000 8.81680 106 ILE A CA 1
ATOM 801 C C . ILE A 1 107 ? -40.10300 45.21400 3.96000 1.000 14.01008 106 ILE A C 1
ATOM 802 O O . ILE A 1 107 ? -39.02300 44.62800 4.06500 1.000 20.50828 106 ILE A O 1
ATOM 807 N N . LEU A 1 108 ? -40.95000 45.00300 2.95500 1.000 12.13035 107 LEU A N 1
ATOM 808 C CA . LEU A 1 108 ? -40.70300 44.01000 1.91500 1.000 12.57172 107 LEU A CA 1
ATOM 809 C C . LEU A 1 108 ? -39.44500 44.28400 1.08600 1.000 7.24674 107 LEU A C 1
ATOM 810 O O . LEU A 1 108 ? -38.72600 43.33600 0.76400 1.000 6.29536 107 LEU A O 1
ATOM 815 N N . PRO A 1 109 ? -39.13400 45.53300 0.71400 1.000 6.88256 108 PRO A N 1
ATOM 816 C CA . PRO A 1 109 ? -37.92800 45.79100 -0.09400 1.000 10.13177 108 PRO A CA 1
ATOM 817 C C . PRO A 1 109 ? -36.60500 45.57300 0.61300 1.000 7.66984 108 PRO A C 1
ATOM 818 O O . PRO A 1 109 ? -35.55900 45.90500 0.04600 1.000 18.40330 108 PRO A O 1
ATOM 822 N N . LYS A 1 110 ? -36.59800 45.06000 1.81000 1.000 6.03529 109 LYS A N 1
ATOM 823 C CA . LYS A 1 110 ? -35.34500 44.91900 2.52900 1.000 6.81392 109 LYS A CA 1
ATOM 824 C C . LYS A 1 110 ? -34.65000 43.58900 2.23500 1.000 7.98497 109 LYS A C 1
ATOM 825 O O . LYS A 1 110 ? -33.44100 43.58400 1.98300 1.000 8.36354 109 LYS A O 1
ATOM 831 N N . PRO A 1 111 ? -35.35100 42.46600 2.19000 1.000 11.33638 110 PRO A N 1
ATOM 832 C CA . PRO A 1 111 ? -34.68000 41.19400 1.88200 1.000 7.15984 110 PRO A CA 1
ATOM 833 C C . PRO A 1 111 ? -34.09000 41.04900 0.49500 1.000 7.81984 110 PRO A C 1
ATOM 834 O O . PRO A 1 111 ? -33.40600 40.07300 0.16900 1.000 7.55369 110 PRO A O 1
ATOM 838 N N . PHE A 1 112 ? -34.30500 42.07900 -0.30100 1.000 9.32984 111 PHE A N 1
ATOM 839 C CA . PHE A 1 112 ? -33.86000 42.12500 -1.68100 1.000 11.48984 111 PHE A CA 1
ATOM 840 C C . PHE A 1 112 ? -32.82000 43.21300 -1.88400 1.000 12.74984 111 PHE A C 1
ATOM 841 O O . PHE A 1 112 ? -32.72500 43.78400 -2.96600 1.000 13.14984 111 PHE A O 1
ATOM 849 N N . CYS A 1 113 ? -32.04600 43.49700 -0.84100 1.000 13.29984 112 CYS A N 1
ATOM 850 C CA . CYS A 1 113 ? -31.01100 44.52200 -0.91300 1.000 14.01239 112 CYS A CA 1
ATOM 851 C C . CYS A 1 113 ? -29.99600 44.19500 -2.00300 1.000 19.96199 112 CYS A C 1
ATOM 852 O O . CYS A 1 113 ? -29.44100 45.09200 -2.63800 1.000 16.43984 112 CYS A O 1
ATOM 855 N N . GLN A 1 114 ? -29.75800 42.90500 -2.21200 1.000 28.95145 113 GLN A N 1
ATOM 856 C CA . GLN A 1 114 ? -28.81100 42.45100 -3.22400 1.000 29.26740 113 GLN A CA 1
ATOM 857 C C . GLN A 1 114 ? -29.43000 42.38100 -4.60800 1.000 13.18296 113 GLN A C 1
ATOM 858 O O . GLN A 1 114 ? -28.72800 42.56500 -5.60600 1.000 22.15484 113 GLN A O 1
ATOM 864 N N . LEU A 1 115 ? -30.72300 42.09300 -4.69300 1.000 13.65704 114 LEU A N 1
ATOM 865 C CA . LEU A 1 115 ? -31.40600 42.20500 -5.97300 1.000 21.77093 114 LEU A CA 1
ATOM 866 C C . LEU A 1 115 ? -31.26400 43.61200 -6.52400 1.000 24.54774 114 LEU A C 1
ATOM 867 O O . LEU A 1 115 ? -30.75400 43.80600 -7.62900 1.000 32.13279 114 LEU A O 1
ATOM 872 N N . GLU A 1 116 ? -31.63400 44.60800 -5.72600 1.000 21.30320 115 GLU A N 1
ATOM 873 C CA . GLU A 1 116 ? -31.60900 45.99600 -6.16200 1.000 17.28324 115 GLU A CA 1
ATOM 874 C C . GLU A 1 116 ? -30.21400 46.50800 -6.46700 1.000 17.00528 115 GLU A C 1
ATOM 875 O O . GLU A 1 116 ? -30.08300 47.59600 -7.03100 1.000 33.25851 115 GLU A O 1
ATOM 881 N N . ILE A 1 117 ? -29.17500 45.79000 -6.06000 1.000 29.59511 116 ILE A N 1
ATOM 882 C CA . ILE A 1 117 ? -27.82500 46.15700 -6.46400 1.000 23.97386 116 ILE A CA 1
ATOM 883 C C . ILE A 1 117 ? -27.44700 45.40400 -7.71900 1.000 14.08969 116 ILE A C 1
ATOM 884 O O . ILE A 1 117 ? -26.79200 45.93800 -8.62000 1.000 20.72434 116 ILE A O 1
ATOM 889 N N . THR A 1 118 ? -27.82500 44.13100 -7.77100 1.000 17.84342 117 THR A N 1
ATOM 890 C CA . THR A 1 118 ? -27.50100 43.29100 -8.91200 1.000 21.76508 117 THR A CA 1
ATOM 891 C C . THR A 1 118 ? -28.24200 43.76100 -10.14700 1.000 28.01100 117 THR A C 1
ATOM 892 O O . THR A 1 118 ? -27.79200 43.51700 -11.27200 1.000 29.98878 117 THR A O 1
ATOM 896 N N . LEU A 1 119 ? -29.37000 44.44000 -9.95600 1.000 25.79398 118 LEU A N 1
ATOM 897 C CA . LEU A 1 119 ? -30.10300 45.06100 -11.04100 1.000 34.13677 118 LEU A CA 1
ATOM 898 C C . LEU A 1 119 ? -29.58700 46.45200 -11.37300 1.000 38.60953 118 LEU A C 1
ATOM 899 O O . LEU A 1 119 ? -29.96100 47.00500 -12.41200 1.000 25.15984 118 LEU A O 1
ATOM 904 N N . MET A 1 120 ? -28.74400 47.03300 -10.53200 1.000 43.79850 119 MET A N 1
ATOM 905 C CA . MET A 1 120 ? -28.16400 48.32500 -10.86300 1.000 31.58283 119 MET A CA 1
ATOM 906 C C . MET A 1 120 ? -26.75400 48.17200 -11.41600 1.000 26.27984 119 MET A C 1
ATOM 907 O O . MET A 1 120 ? -26.52500 47.41700 -12.36000 1.000 31.38984 119 MET A O 1
ATOM 912 N N . ASN A 1 130 ? -30.79700 53.53900 -1.17600 1.000 21.21984 129 ASN A N 1
ATOM 913 C CA . ASN A 1 130 ? -31.47800 53.28300 0.09400 1.000 40.62454 129 ASN A CA 1
ATOM 914 C C . ASN A 1 130 ? -32.76100 54.09800 0.19600 1.000 40.02251 129 ASN A C 1
ATOM 915 O O . ASN A 1 130 ? -33.29500 54.54700 -0.81500 1.000 31.09296 129 ASN A O 1
ATOM 920 N N . VAL A 1 131 ? -33.22400 54.27700 1.43800 1.000 39.50767 130 VAL A N 1
ATOM 921 C CA . VAL A 1 131 ? -34.41100 55.04500 1.82000 1.000 40.33983 130 VAL A CA 1
ATOM 922 C C . VAL A 1 131 ? -35.54800 54.76100 0.83400 1.000 39.19172 130 VAL A C 1
ATOM 923 O O . VAL A 1 131 ? -35.64600 53.65100 0.30200 1.000 26.43984 130 VAL A O 1
ATOM 927 N N . GLU A 1 132 ? -36.43000 55.73500 0.59800 1.000 27.81952 131 GLU A N 1
ATOM 928 C CA . GLU A 1 132 ? -37.65400 55.45900 -0.14600 1.000 22.75112 131 GLU A CA 1
ATOM 929 C C . GLU A 1 132 ? -37.36700 54.95900 -1.55200 1.000 23.73350 131 GLU A C 1
ATOM 930 O O . GLU A 1 132 ? -38.07800 54.08300 -2.05200 1.000 24.93052 131 GLU A O 1
ATOM 936 N N . ASP A 1 133 ? -36.32400 55.48300 -2.19700 1.000 23.14429 132 ASP A N 1
ATOM 937 C CA . ASP A 1 133 ? -36.07900 55.23500 -3.61900 1.000 23.68596 132 ASP A CA 1
ATOM 938 C C . ASP A 1 133 ? -35.46300 53.85500 -3.82500 1.000 27.93643 132 ASP A C 1
ATOM 939 O O . ASP A 1 133 ? -34.26500 53.69800 -4.06400 1.000 29.11617 132 ASP A O 1
ATOM 944 N N . SER A 1 134 ? -36.31100 52.83700 -3.75800 1.000 18.99984 133 SER A N 1
ATOM 945 C CA . SER A 1 134 ? -35.90900 51.47700 -4.07000 1.000 18.52471 133 SER A CA 1
ATOM 946 C C . SER A 1 134 ? -36.72200 50.97800 -5.25000 1.000 34.19019 133 SER A C 1
ATOM 947 O O . SER A 1 134 ? -37.77400 51.52500 -5.58000 1.000 40.92015 133 SER A O 1
ATOM 950 N N . ILE A 1 135 ? -36.21600 49.93800 -5.89800 1.000 18.61187 134 ILE A N 1
ATOM 951 C CA . ILE A 1 135 ? -36.90000 49.43000 -7.07400 1.000 16.37503 134 ILE A CA 1
ATOM 952 C C . ILE A 1 135 ? -38.11700 48.62300 -6.65700 1.000 12.17812 134 ILE A C 1
ATOM 953 O O . ILE A 1 135 ? -39.17000 48.69900 -7.29500 1.000 10.41143 134 ILE A O 1
ATOM 958 N N . VAL A 1 136 ? -38.00600 47.85200 -5.57700 1.000 16.50261 135 VAL A N 1
ATOM 959 C CA . VAL A 1 136 ? -39.12200 47.01800 -5.15300 1.000 5.66474 135 VAL A CA 1
ATOM 960 C C . VAL A 1 136 ? -40.27200 47.88700 -4.68200 1.000 8.93636 135 VAL A C 1
ATOM 961 O O . VAL A 1 136 ? -41.40500 47.74100 -5.14500 1.000 9.48239 135 VAL A O 1
ATOM 965 N N . ARG A 1 137 ? -40.00000 48.79600 -3.74100 1.000 7.60984 136 ARG A N 1
ATOM 966 C CA . ARG A 1 137 ? -41.04800 49.68000 -3.24400 1.000 9.16119 136 ARG A CA 1
ATOM 967 C C . ARG A 1 137 ? -41.66100 50.47600 -4.37500 1.000 8.95690 136 ARG A C 1
ATOM 968 O O . ARG A 1 137 ? -42.88200 50.64400 -4.43000 1.000 10.68565 136 ARG A O 1
ATOM 976 N N . LYS A 1 138 ? -40.83000 50.97100 -5.29100 1.000 11.26874 137 LYS A N 1
ATOM 977 C CA . LYS A 1 138 ? -41.36900 51.63900 -6.45600 1.000 8.78966 137 LYS A CA 1
ATOM 978 C C . LYS A 1 138 ? -42.19900 50.69300 -7.29200 1.000 11.18992 137 LYS A C 1
ATOM 979 O O . LYS A 1 138 ? -43.16900 51.12200 -7.91200 1.000 18.83738 137 LYS A O 1
ATOM 985 N N . LEU A 1 139 ? -41.85100 49.41600 -7.30300 1.000 8.22171 138 LEU A N 1
ATOM 986 C CA . LEU A 1 139 ? -42.69700 48.42400 -7.94400 1.000 9.08390 138 LEU A CA 1
ATOM 987 C C . LEU A 1 139 ? -43.99600 48.20100 -7.18100 1.000 6.26493 138 LEU A C 1
ATOM 988 O O . LEU A 1 139 ? -45.04400 48.02100 -7.80800 1.000 6.59984 138 LEU A O 1
ATOM 993 N N . MET A 1 140 ? -43.95000 48.24600 -5.84300 1.000 8.11924 139 MET A N 1
ATOM 994 C CA . MET A 1 140 ? -45.14600 48.07600 -5.02200 1.000 7.58729 139 MET A CA 1
ATOM 995 C C . MET A 1 140 ? -46.06900 49.28100 -5.09600 1.000 6.45431 139 MET A C 1
ATOM 996 O O . MET A 1 140 ? -47.28400 49.13100 -5.25300 1.000 9.21984 139 MET A O 1
ATOM 1001 N N . LEU A 1 141 ? -45.52500 50.47800 -4.90800 1.000 14.22984 140 LEU A N 1
ATOM 1002 C CA . LEU A 1 141 ? -46.35100 51.67100 -4.99400 1.000 9.16439 140 LEU A CA 1
ATOM 1003 C C . LEU A 1 141 ? -46.90300 51.88300 -6.38800 1.000 7.18487 140 LEU A C 1
ATOM 1004 O O . LEU A 1 141 ? -47.99700 52.43100 -6.52700 1.000 5.79661 140 LEU A O 1
ATOM 1009 N N . ASP A 1 142 ? -46.16600 51.48200 -7.42600 1.000 7.95984 141 ASP A N 1
ATOM 1010 C CA . ASP A 1 142 ? -46.69500 51.58200 -8.77900 1.000 8.44984 141 ASP A CA 1
ATOM 1011 C C . ASP A 1 142 ? -47.83600 50.60400 -8.98600 1.000 9.77894 141 ASP A C 1
ATOM 1012 O O . ASP A 1 142 ? -48.95700 51.01000 -9.29400 1.000 26.79505 141 ASP A O 1
ATOM 1017 N N . THR A 1 143 ? -47.57500 49.31100 -8.79800 1.000 10.92466 142 THR A N 1
ATOM 1018 C CA . THR A 1 143 ? -48.57700 48.29100 -9.09500 1.000 14.32724 142 THR A CA 1
ATOM 1019 C C . THR A 1 143 ? -49.90900 48.56900 -8.40600 1.000 15.45495 142 THR A C 1
ATOM 1020 O O . THR A 1 143 ? -50.96300 48.23000 -8.94700 1.000 24.43692 142 THR A O 1
ATOM 1024 N N . TRP A 1 144 ? -49.88300 49.18000 -7.21900 1.000 8.09175 143 TRP A N 1
ATOM 1025 C CA . TRP A 1 144 ? -51.11700 49.61000 -6.56800 1.000 4.87994 143 TRP A CA 1
ATOM 1026 C C . TRP A 1 144 ? -51.78500 50.72600 -7.34800 1.000 11.83508 143 TRP A C 1
ATOM 1027 O O . TRP A 1 144 ? -53.01100 50.85300 -7.32700 1.000 23.06017 143 TRP A O 1
ATOM 1038 N N . ASN A 1 145 ? -50.99500 51.53900 -8.03600 1.000 9.96253 144 ASN A N 1
ATOM 1039 C CA . ASN A 1 145 ? -51.52900 52.60200 -8.86800 1.000 9.85370 144 ASN A CA 1
ATOM 1040 C C . ASN A 1 145 ? -51.94900 52.06400 -10.22900 1.000 10.95318 144 ASN A C 1
ATOM 1041 O O . ASN A 1 145 ? -52.94100 52.51200 -10.80700 1.000 13.45615 144 ASN A O 1
ATOM 1046 N N . GLU A 1 146 ? -51.18800 51.11900 -10.77200 1.000 13.30354 145 GLU A N 1
ATOM 1047 C CA . GLU A 1 146 ? -51.50500 50.57000 -12.08100 1.000 15.05404 145 GLU A CA 1
ATOM 1048 C C . GLU A 1 146 ? -52.82800 49.81900 -12.03400 1.000 16.64128 145 GLU A C 1
ATOM 1049 O O . GLU A 1 146 ? -53.53500 49.72400 -13.04300 1.000 10.39557 145 GLU A O 1
ATOM 1055 N N . SER A 1 147 ? -53.17800 49.28500 -10.86100 1.000 16.88057 146 SER A N 1
ATOM 1056 C CA . SER A 1 147 ? -54.20300 48.25800 -10.72600 1.000 13.33741 146 SER A CA 1
ATOM 1057 C C . SER A 1 147 ? -55.38200 48.71400 -9.89900 1.000 11.40026 146 SER A C 1
ATOM 1058 O O . SER A 1 147 ? -56.35600 49.25000 -10.42100 1.000 22.76550 146 SER A O 1
ATOM 1061 N N . ILE A 1 148 ? -55.29500 48.46100 -8.60000 1.000 10.04708 147 ILE A N 1
ATOM 1062 C CA . ILE A 1 148 ? -56.40600 48.69200 -7.69200 1.000 10.99305 147 ILE A CA 1
ATOM 1063 C C . ILE A 1 148 ? -56.77500 50.16300 -7.62800 1.000 13.59123 147 ILE A C 1
ATOM 1064 O O . ILE A 1 148 ? -57.95600 50.50700 -7.52700 1.000 11.89379 147 ILE A O 1
ATOM 1069 N N . PHE A 1 149 ? -55.80200 51.06300 -7.67600 1.000 4.49248 148 PHE A N 1
ATOM 1070 C CA . PHE A 1 149 ? -56.17400 52.46400 -7.66800 1.000 14.70640 148 PHE A CA 1
ATOM 1071 C C . PHE A 1 149 ? -56.91500 52.81600 -8.94900 1.000 19.85839 148 PHE A C 1
ATOM 1072 O O . PHE A 1 149 ? -58.07200 53.24800 -8.91400 1.000 17.53121 148 PHE A O 1
ATOM 1080 N N . SER A 1 150 ? -56.22200 52.66700 -10.07300 1.000 22.31999 149 SER A N 1
ATOM 1081 C CA . SER A 1 150 ? -56.76200 53.00000 -11.38900 1.000 11.65416 149 SER A CA 1
ATOM 1082 C C . SER A 1 150 ? -58.12500 52.39200 -11.70600 1.000 11.46642 149 SER A C 1
ATOM 1083 O O . SER A 1 150 ? -58.89700 52.96400 -12.47600 1.000 12.33525 149 SER A O 1
ATOM 1086 N N . ASN A 1 151 ? -58.42500 51.23900 -11.12000 1.000 9.65826 150 ASN A N 1
ATOM 1087 C CA . ASN A 1 151 ? -59.69100 50.58600 -11.39100 1.000 9.12490 150 ASN A CA 1
ATOM 1088 C C . ASN A 1 151 ? -60.78200 51.03700 -10.43300 1.000 8.31419 150 ASN A C 1
ATOM 1089 O O . ASN A 1 151 ? -61.93200 51.19500 -10.84600 1.000 14.47246 150 ASN A O 1
ATOM 1094 N N . ILE A 1 152 ? -60.44300 51.28800 -9.16400 1.000 10.22193 151 ILE A N 1
ATOM 1095 C CA . ILE A 1 152 ? -61.44700 51.69400 -8.18600 1.000 12.61191 151 ILE A CA 1
ATOM 1096 C C . ILE A 1 152 ? -61.51500 53.20800 -8.01800 1.000 5.35154 151 ILE A C 1
ATOM 1097 O O . ILE A 1 152 ? -62.46000 53.71000 -7.40100 1.000 7.33582 151 ILE A O 1
ATOM 1102 N N . LYS A 1 153 ? -60.57600 53.95000 -8.60000 1.000 9.85549 152 LYS A N 1
ATOM 1103 C CA . LYS A 1 153 ? -60.50000 55.39500 -8.39900 1.000 7.63443 152 LYS A CA 1
ATOM 1104 C C . LYS A 1 153 ? -61.85400 56.07700 -8.54200 1.000 8.04852 152 LYS A C 1
ATOM 1105 O O . LYS A 1 153 ? -62.20000 56.96000 -7.75600 1.000 12.30099 152 LYS A O 1
ATOM 1111 N N . ASN A 1 154 ? -62.63400 55.69300 -9.55000 1.000 5.99984 153 ASN A N 1
ATOM 1112 C CA . ASN A 1 154 ? -63.89000 56.39400 -9.80300 1.000 5.33984 153 ASN A CA 1
ATOM 1113 C C . ASN A 1 154 ? -64.97500 55.96900 -8.84300 1.000 7.18027 153 ASN A C 1
ATOM 1114 O O . ASN A 1 154 ? -65.86900 56.75900 -8.53800 1.000 10.45074 153 ASN A O 1
ATOM 1119 N N . ARG A 1 155 ? -64.93700 54.72600 -8.39400 1.000 6.94204 154 ARG A N 1
ATOM 1120 C CA . ARG A 1 155 ? -65.84300 54.30900 -7.34200 1.000 8.41936 154 ARG A CA 1
ATOM 1121 C C . ARG A 1 155 ? -65.44900 54.91400 -6.01400 1.000 9.32528 154 ARG A C 1
ATOM 1122 O O . ARG A 1 155 ? -66.31800 55.31500 -5.24100 1.000 8.37140 154 ARG A O 1
ATOM 1130 N N . LEU A 1 156 ? -64.14900 54.99500 -5.74500 1.000 9.16375 155 LEU A N 1
ATOM 1131 C CA . LEU A 1 156 ? -63.69200 55.54700 -4.48000 1.000 8.49991 155 LEU A CA 1
ATOM 1132 C C . LEU A 1 156 ? -64.25300 56.93500 -4.25100 1.000 15.07666 155 LEU A C 1
ATOM 1133 O O . LEU A 1 156 ? -64.54700 57.30900 -3.11300 1.000 8.31985 155 LEU A O 1
ATOM 1138 N N . GLN A 1 157 ? -64.44300 57.69500 -5.31300 1.000 10.19261 156 GLN A N 1
ATOM 1139 C CA . GLN A 1 157 ? -64.95500 59.04600 -5.19500 1.000 15.35729 156 GLN A CA 1
ATOM 1140 C C . GLN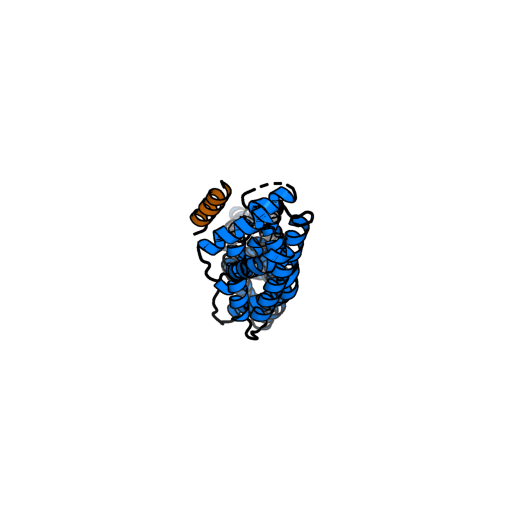 A 1 157 ? -66.46700 59.08500 -5.31100 1.000 14.30566 156 GLN A C 1
ATOM 1141 O O . GLN A 1 157 ? -67.10800 59.99100 -4.77700 1.000 11.21391 156 GLN A O 1
ATOM 1147 N N . ASP A 1 158 ? -67.05200 58.11800 -5.98300 1.000 14.50557 157 ASP A N 1
ATOM 1148 C CA . ASP A 1 158 ? -68.49800 58.14600 -6.13500 1.000 11.74976 157 ASP A CA 1
ATOM 1149 C C . ASP A 1 158 ? -69.16500 57.60800 -4.97500 1.000 12.85852 157 ASP A C 1
ATOM 1150 O O . ASP A 1 158 ? -70.36800 57.44800 -5.00200 1.000 30.35982 157 ASP A O 1
ATOM 1155 N N . SER A 1 159 ? -68.38400 57.29500 -3.95800 1.000 14.25554 158 SER A N 1
ATOM 1156 C CA . SER A 1 159 ? -68.87000 56.82500 -2.66600 1.000 12.39281 158 SER A CA 1
ATOM 1157 C C . SER A 1 159 ? -68.55400 57.79100 -1.54900 1.000 11.20984 158 SER A C 1
ATOM 1158 O O . SER A 1 159 ? -69.41100 58.06500 -0.71600 1.000 12.35984 158 SER A O 1
ATOM 1161 N N . ALA A 1 160 ? -67.31800 58.28300 -1.50900 1.000 17.49260 159 ALA A N 1
ATOM 1162 C CA . ALA A 1 160 ? -66.92500 59.25000 -0.49800 1.000 15.54397 159 ALA A CA 1
ATOM 1163 C C . ALA A 1 160 ? -67.70600 60.55000 -0.63500 1.000 11.59353 159 ALA A C 1
ATOM 1164 O O . ALA A 1 160 ? -67.96000 61.23600 0.36000 1.000 13.12038 159 ALA A O 1
ATOM 1166 N N . MET A 1 161 ? -68.08500 60.91500 -1.86000 1.000 15.68984 160 MET A N 1
ATOM 1167 C CA . MET A 1 161 ? -68.83900 62.14800 -2.04800 1.000 17.42984 160 MET A CA 1
ATOM 1168 C C . MET A 1 161 ? -70.26100 62.00800 -1.55600 1.000 16.71984 160 MET A C 1
ATOM 1169 O O . MET A 1 161 ? -70.88500 62.99900 -1.16700 1.000 21.64985 160 MET A O 1
ATOM 1174 N N . LYS A 1 162 ? -70.79600 60.79600 -1.59500 1.000 16.32107 161 LYS A N 1
ATOM 1175 C CA . LYS A 1 162 ? -72.14500 60.58700 -1.11000 1.000 19.21707 161 LYS A CA 1
ATOM 1176 C C . LYS A 1 162 ? -72.20600 60.76300 0.39300 1.000 13.92870 161 LYS A C 1
ATOM 1177 O O . LYS A 1 162 ? -73.24300 61.15600 0.93300 1.000 17.24606 161 LYS A O 1
ATOM 1183 N N . LEU A 1 163 ? -71.10200 60.49800 1.07800 1.000 11.32984 162 LEU A N 1
ATOM 1184 C CA . LEU A 1 163 ? -71.05300 60.71100 2.51000 1.000 11.94430 162 LEU A CA 1
ATOM 1185 C C . LEU A 1 163 ? -70.97100 62.17900 2.87600 1.000 17.02139 162 LEU A C 1
ATOM 1186 O O . LEU A 1 163 ? -71.36600 62.54100 3.98400 1.000 25.66330 162 LEU A O 1
ATOM 1191 N N . VAL A 1 164 ? -70.46900 63.03100 1.99200 1.000 16.71068 163 VAL A N 1
ATOM 1192 C CA . VAL A 1 164 ? -70.53900 64.46200 2.25300 1.000 18.50109 163 VAL A CA 1
ATOM 1193 C C . VAL A 1 164 ? -71.83200 65.04500 1.71400 1.000 21.55345 163 VAL A C 1
ATOM 1194 O O . VAL A 1 164 ? -72.45600 65.89000 2.35500 1.000 18.05206 163 VAL A O 1
ATOM 1198 N N . HIS A 1 165 ? -72.23800 64.60900 0.52300 1.000 17.35149 164 HIS A N 1
ATOM 1199 C CA . HIS A 1 165 ? -73.56700 64.93100 0.03300 1.000 17.15785 164 HIS A CA 1
ATOM 1200 C C . HIS A 1 165 ? -74.60400 64.67900 1.11300 1.000 13.27856 164 HIS A C 1
ATOM 1201 O O . HIS A 1 165 ? -75.51500 65.48600 1.29500 1.000 12.53586 164 HIS A O 1
ATOM 1208 N N . ALA A 1 166 ? -74.44800 63.59500 1.87000 1.000 15.67306 165 ALA A N 1
ATOM 1209 C CA . ALA A 1 166 ? -75.30500 63.29400 3.00900 1.000 17.72851 165 ALA A CA 1
ATOM 1210 C C . ALA A 1 166 ? -75.00100 64.15900 4.21900 1.000 14.07984 165 ALA A C 1
ATOM 1211 O O . ALA A 1 166 ? -75.91900 64.53000 4.95500 1.000 14.47412 165 ALA A O 1
ATOM 1213 N N . GLU A 1 167 ? -73.73000 64.47600 4.44600 1.000 13.17194 166 GLU A N 1
ATOM 1214 C CA . GLU A 1 167 ? -73.38300 65.37500 5.53400 1.000 16.60366 166 GLU A CA 1
ATOM 1215 C C . GLU A 1 167 ? -74.04400 66.73300 5.37500 1.000 27.16038 166 GLU A C 1
ATOM 1216 O O . GLU A 1 167 ? -74.45700 67.34200 6.36600 1.000 31.75979 166 GLU A O 1
ATOM 1222 N N . ARG A 1 168 ? -74.16600 67.22600 4.14600 1.000 20.76111 167 ARG A N 1
ATOM 1223 C CA . ARG A 1 168 ? -74.82600 68.50500 3.91600 1.000 25.29234 167 ARG A CA 1
ATOM 1224 C C . ARG A 1 168 ? -76.32400 68.45400 4.18800 1.000 18.51203 167 ARG A C 1
ATOM 1225 O O . ARG A 1 168 ? -76.98300 69.49600 4.11600 1.000 24.76818 167 ARG A O 1
ATOM 1233 N N . LEU A 1 169 ? -76.87200 67.27500 4.49100 1.000 15.17128 168 LEU A N 1
ATOM 1234 C CA . LEU A 1 169 ? -78.30400 67.06100 4.59300 1.000 17.11150 168 LEU A CA 1
ATOM 1235 C C . LEU A 1 169 ? -78.76200 66.55700 5.94600 1.000 19.79321 168 LEU A C 1
ATOM 1236 O O . LEU A 1 169 ? -79.96700 66.54700 6.20200 1.000 15.18776 168 LEU A O 1
ATOM 1241 N N . GLY A 1 170 ? -77.85500 66.15900 6.82100 1.000 24.73002 169 GLY A N 1
ATOM 1242 C CA . GLY A 1 170 ? -78.25100 65.75900 8.15400 1.000 16.84494 169 GLY A CA 1
ATOM 1243 C C . GLY A 1 170 ? -77.48000 64.54600 8.61200 1.000 28.88992 169 GLY A C 1
ATOM 1244 O O . GLY A 1 170 ? -77.10000 64.45100 9.77700 1.000 31.08102 169 GLY A O 1
ATOM 1245 N N . GLU A 1 171 ? -77.22500 63.62500 7.68400 1.000 34.02123 170 GLU A N 1
ATOM 1246 C CA . GLU A 1 171 ? -76.61200 62.33900 7.98900 1.000 29.74897 170 GLU A CA 1
ATOM 1247 C C . GLU A 1 171 ? -75.21300 62.51000 8.56600 1.000 35.89669 170 GLU A C 1
ATOM 1248 O O . GLU A 1 171 ? -74.28600 62.92200 7.86600 1.000 34.85244 170 GLU A O 1
ATOM 1254 N N . ALA A 1 172 ? -75.05900 62.20400 9.84900 1.000 32.17333 171 ALA A N 1
ATOM 1255 C CA . ALA A 1 172 ? -73.75100 62.21400 10.48300 1.000 24.69206 171 ALA A CA 1
ATOM 1256 C C . ALA A 1 172 ? -73.01500 60.92700 10.14700 1.000 33.86625 171 ALA A C 1
ATOM 1257 O O . ALA A 1 172 ? -73.56900 59.83400 10.28300 1.000 20.66689 171 ALA A O 1
ATOM 1259 N N . PHE A 1 173 ? -71.76600 61.05300 9.70800 1.000 34.24016 172 PHE A N 1
ATOM 1260 C CA . PHE A 1 173 ? -70.99100 59.86400 9.38100 1.000 21.88649 172 PHE A CA 1
ATOM 1261 C C . PHE A 1 173 ? -69.59800 59.93200 9.98400 1.000 20.00984 172 PHE A C 1
ATOM 1262 O O . PHE A 1 173 ? -69.27300 60.86800 10.71900 1.000 19.73984 172 PHE A O 1
ATOM 1270 N N . ASP A 1 174 ? -68.78200 58.92400 9.70100 1.000 25.64081 173 ASP A N 1
ATOM 1271 C CA . ASP A 1 174 ? -67.39500 58.89200 10.15000 1.000 28.86396 173 ASP A CA 1
ATOM 1272 C C . ASP A 1 174 ? -66.58300 59.75800 9.19700 1.000 35.84387 173 ASP A C 1
ATOM 1273 O O . ASP A 1 174 ? -66.20500 59.32300 8.10800 1.000 29.18358 173 ASP A O 1
ATOM 1278 N N . SER A 1 175 ? -66.31400 60.99700 9.60600 1.000 37.57966 174 SER A N 1
ATOM 1279 C CA . SER A 1 175 ? -65.60100 61.92400 8.74000 1.000 26.81497 174 SER A CA 1
ATOM 1280 C C . SER A 1 175 ? -64.17800 61.48500 8.44600 1.000 16.75528 174 SER A C 1
ATOM 1281 O O . SER A 1 175 ? -63.52000 62.11700 7.61800 1.000 17.55132 174 SER A O 1
ATOM 1284 N N . GLN A 1 176 ? -63.67700 60.44500 9.10500 1.000 23.75665 175 GLN A N 1
ATOM 1285 C CA . GLN A 1 176 ? -62.34900 59.92700 8.80200 1.000 35.68872 175 GLN A CA 1
ATOM 1286 C C . GLN A 1 176 ? -62.33600 59.04400 7.56700 1.000 28.86819 175 GLN A C 1
ATOM 1287 O O . GLN A 1 176 ? -61.25400 58.70000 7.08300 1.000 16.61842 175 GLN A O 1
ATOM 1293 N N . LEU A 1 177 ? -63.50900 58.66900 7.05500 1.000 16.41984 176 LEU A N 1
ATOM 1294 C CA . LEU A 1 177 ? -63.57900 57.84800 5.85400 1.000 12.89984 176 LEU A CA 1
ATOM 1295 C C . LEU A 1 177 ? -63.13100 58.63500 4.62900 1.000 18.68171 176 LEU A C 1
ATOM 1296 O O . LEU A 1 177 ? -62.34700 58.14400 3.81400 1.000 25.37178 176 LEU A O 1
ATOM 1301 N N . VAL A 1 178 ? -63.61000 59.86200 4.49500 1.000 16.58741 177 VAL A N 1
ATOM 1302 C CA . VAL A 1 178 ? -63.19700 60.71700 3.39500 1.000 10.87716 177 VAL A CA 1
ATOM 1303 C C . VAL A 1 178 ? -61.83500 61.36400 3.64700 1.000 11.56520 177 VAL A C 1
ATOM 1304 O O . VAL A 1 178 ? -61.11000 61.67200 2.69600 1.000 9.82127 177 VAL A O 1
ATOM 1308 N N . ILE A 1 179 ? -61.45900 61.55800 4.90700 1.000 11.10109 178 ILE A N 1
ATOM 1309 C CA . ILE A 1 179 ? -60.10500 61.99800 5.21500 1.000 11.20056 178 ILE A CA 1
ATOM 1310 C C . ILE A 1 179 ? -59.10700 60.90200 4.88600 1.000 19.44157 178 ILE A C 1
ATOM 1311 O O . ILE A 1 179 ? -58.09700 61.13900 4.21200 1.000 21.81536 178 ILE A O 1
ATOM 1316 N N . GLY A 1 180 ? -59.36100 59.69100 5.37700 1.000 18.54590 179 GLY A N 1
ATOM 1317 C CA . GLY A 1 180 ? -58.47600 58.58400 5.07900 1.000 12.08984 179 GLY A CA 1
ATOM 1318 C C . GLY A 1 180 ? -58.31500 58.34800 3.59500 1.000 18.10479 179 GLY A C 1
ATOM 1319 O O . GLY A 1 180 ? -57.23200 57.98100 3.14100 1.000 20.45501 179 GLY A O 1
ATOM 1320 N N . VAL A 1 181 ? -59.38200 58.55800 2.82200 1.000 17.53640 180 VAL A N 1
ATOM 1321 C CA . VAL A 1 181 ? -59.27100 58.46500 1.36900 1.000 11.62890 180 VAL A CA 1
ATOM 1322 C C . VAL A 1 181 ? -58.44900 59.61700 0.82300 1.000 20.05052 180 VAL A C 1
ATOM 1323 O O . VAL A 1 181 ? -57.70200 59.45100 -0.14700 1.000 18.48476 180 VAL A O 1
ATOM 1327 N N . ARG A 1 182 ? -58.56900 60.79900 1.42400 1.000 20.47031 181 ARG A N 1
ATOM 1328 C CA . ARG A 1 182 ? -57.76500 61.93100 0.98400 1.000 13.90216 181 ARG A CA 1
ATOM 1329 C C . ARG A 1 182 ? -56.28300 61.64200 1.17000 1.000 18.52984 181 ARG A C 1
ATOM 1330 O O . ARG A 1 182 ? -55.53100 61.53500 0.19600 1.000 25.16398 181 ARG A O 1
ATOM 1338 N N . GLU A 1 183 ? -55.84600 61.47400 2.41900 1.000 12.98581 182 GLU A N 1
ATOM 1339 C CA . GLU A 1 183 ? -54.43800 61.22100 2.71500 1.000 21.27401 182 GLU A CA 1
ATOM 1340 C C . GLU A 1 183 ? -53.91300 59.93200 2.09400 1.000 16.40984 182 GLU A C 1
ATOM 1341 O O . GLU A 1 183 ? -52.71700 59.65000 2.17000 1.000 26.68864 182 GLU A O 1
ATOM 1347 N N . SER A 1 184 ? -54.77200 59.17000 1.44900 1.000 22.47405 183 SER A N 1
ATOM 1348 C CA . SER A 1 184 ? -54.33700 58.06200 0.62200 1.000 29.76776 183 SER A CA 1
ATOM 1349 C C . SER A 1 184 ? -54.10000 58.46000 -0.82900 1.000 32.25592 183 SER A C 1
ATOM 1350 O O . SER A 1 184 ? -53.34100 57.77800 -1.52600 1.000 22.50772 183 SER A O 1
ATOM 1353 N N . TYR A 1 185 ? -54.73000 59.53200 -1.30800 1.000 32.15471 184 TYR A N 1
ATOM 1354 C CA . TYR A 1 185 ? -54.32500 60.10100 -2.58400 1.000 19.36875 184 TYR A CA 1
ATOM 1355 C C . TYR A 1 185 ? -53.01900 60.86700 -2.46900 1.000 16.05630 184 TYR A C 1
ATOM 1356 O O . TYR A 1 185 ? -52.35700 61.10600 -3.48300 1.000 16.59477 184 TYR A O 1
ATOM 1365 N N . VAL A 1 186 ? -52.64000 61.26400 -1.25500 1.000 13.15984 185 VAL A N 1
ATOM 1366 C CA . VAL A 1 186 ? -51.41800 62.03300 -1.07100 1.000 14.28423 185 VAL A CA 1
ATOM 1367 C C . VAL A 1 186 ? -50.21000 61.10900 -1.03800 1.000 24.97000 185 VAL A C 1
ATOM 1368 O O . VAL A 1 186 ? -49.14900 61.43600 -1.57800 1.000 38.87722 185 VAL A O 1
ATOM 1372 N N . ASN A 1 187 ? -50.36500 59.92700 -0.43900 1.000 24.48786 186 ASN A N 1
ATOM 1373 C CA . ASN A 1 187 ? -49.24000 59.03800 -0.19900 1.000 21.11472 186 ASN A CA 1
ATOM 1374 C C . ASN A 1 187 ? -48.90200 58.16000 -1.38800 1.000 14.01106 186 ASN A C 1
ATOM 1375 O O . ASN A 1 187 ? -47.77300 57.66900 -1.46800 1.000 11.96542 186 ASN A O 1
ATOM 1380 N N . LEU A 1 188 ? -49.83600 57.95700 -2.31300 1.000 15.56517 187 LEU A N 1
ATOM 1381 C CA . LEU A 1 188 ? -49.56800 57.09000 -3.45500 1.000 20.29760 187 LEU A CA 1
ATOM 1382 C C . LEU A 1 188 ? -48.82700 57.79700 -4.57800 1.000 16.92081 187 LEU A C 1
ATOM 1383 O O . LEU A 1 188 ? -48.13000 57.13300 -5.35100 1.000 13.09258 187 LEU A O 1
ATOM 1388 N N . CYS A 1 189 ? -48.95600 59.11500 -4.68500 1.000 14.17409 188 CYS A N 1
ATOM 1389 C CA . CYS A 1 189 ? -48.16300 59.87100 -5.64500 1.000 16.20802 188 CYS A CA 1
ATOM 1390 C C . CYS A 1 189 ? -46.69500 59.82000 -5.28100 1.000 16.66160 188 CYS A C 1
ATOM 1391 O O . CYS A 1 189 ? -46.28500 60.35700 -4.25300 1.000 12.34381 188 CYS A O 1
ATOM 1394 N N . SER A 1 190 ? -45.90200 59.18700 -6.12100 1.000 13.05875 189 SER A N 1
ATOM 1395 C CA . SER A 1 190 ? -44.48100 59.11800 -5.87800 1.000 12.95919 189 SER A CA 1
ATOM 1396 C C . SER A 1 190 ? -43.73500 60.25200 -6.54800 1.000 17.49690 189 SER A C 1
ATOM 1397 O O . SER A 1 190 ? -42.51800 60.34200 -6.39500 1.000 22.41882 189 SER A O 1
ATOM 1400 N N . ASN A 1 191 ? -44.42500 61.12200 -7.26900 1.000 18.54093 190 ASN A N 1
ATOM 1401 C CA . ASN A 1 191 ? -43.74500 62.19200 -7.97800 1.000 15.89677 190 ASN A CA 1
ATOM 1402 C C . ASN A 1 191 ? -43.02100 63.10000 -6.97000 1.000 16.98984 190 ASN A C 1
ATOM 1403 O O . ASN A 1 191 ? -43.62900 63.55800 -6.00400 1.000 21.28122 190 ASN A O 1
ATOM 1408 N N . PRO A 1 192 ? -41.74400 63.35700 -7.17200 1.000 25.28545 191 PRO A N 1
ATOM 1409 C CA . PRO A 1 192 ? -41.05200 64.28700 -6.27100 1.000 17.64231 191 PRO A CA 1
ATOM 1410 C C . PRO A 1 192 ? -41.28300 65.72800 -6.70200 1.000 23.12798 191 PRO A C 1
ATOM 1411 O O . PRO A 1 192 ? -41.13400 66.65200 -5.89600 1.000 20.20874 191 PRO A O 1
ATOM 1415 N N . GLU A 1 193 ? -41.67800 65.94800 -7.96900 1.000 32.09468 192 GLU A N 1
ATOM 1416 C CA . GLU A 1 193 ? -41.81900 67.31100 -8.47600 1.000 32.93192 192 GLU A CA 1
ATOM 1417 C C . GLU A 1 193 ? -43.23000 67.82500 -8.21200 1.000 28.86445 192 GLU A C 1
ATOM 1418 O O . GLU A 1 193 ? -43.41300 68.99000 -7.83400 1.000 25.95410 192 GLU A O 1
ATOM 1424 N N . ASP A 1 194 ? -44.24400 66.97800 -8.43800 1.000 21.20046 193 ASP A N 1
ATOM 1425 C CA . ASP A 1 194 ? -45.62500 67.27600 -8.05900 1.000 18.01812 193 ASP A CA 1
ATOM 1426 C C . ASP A 1 194 ? -46.10400 66.15100 -7.15400 1.000 19.60697 193 ASP A C 1
ATOM 1427 O O . ASP A 1 194 ? -46.54200 65.11000 -7.64000 1.000 25.49495 193 ASP A O 1
ATOM 1432 N N . LYS A 1 195 ? -46.02600 66.37000 -5.84000 1.000 15.58984 194 LYS A N 1
ATOM 1433 C CA . LYS A 1 195 ? -46.46200 65.37000 -4.88000 1.000 10.81043 194 LYS A CA 1
ATOM 1434 C C . LYS A 1 195 ? -47.97300 65.17600 -4.87500 1.000 11.18984 194 LYS A C 1
ATOM 1435 O O . LYS A 1 195 ? -48.43900 64.08300 -4.54900 1.000 13.67569 194 LYS A O 1
ATOM 1441 N N . LEU A 1 196 ? -48.75500 66.19800 -5.21500 1.000 18.31674 195 LEU A N 1
ATOM 1442 C CA . LEU A 1 196 ? -50.21400 66.09400 -5.22300 1.000 9.98984 195 LEU A CA 1
ATOM 1443 C C . LEU A 1 196 ? -50.75900 65.93500 -6.63000 1.000 11.53337 195 LEU A C 1
ATOM 1444 O O . LEU A 1 196 ? -51.73900 66.57400 -7.00000 1.000 15.96151 195 LEU A O 1
ATOM 1449 N N . GLN A 1 197 ? -50.14700 65.06300 -7.42100 1.000 14.67138 196 GLN A N 1
ATOM 1450 C CA . GLN A 1 197 ? -50.48300 64.93500 -8.82500 1.000 14.44219 196 GLN A CA 1
ATOM 1451 C C . GLN A 1 197 ? -51.67800 64.02000 -9.03400 1.000 26.24310 196 GLN A C 1
ATOM 1452 O O . GLN A 1 197 ? -52.41200 64.20300 -10.00600 1.000 16.44395 196 GLN A O 1
ATOM 1458 N N . ILE A 1 198 ? -51.89500 63.04700 -8.14400 1.000 29.96534 197 ILE A N 1
ATOM 1459 C CA . ILE A 1 198 ? -53.06700 62.17800 -8.20800 1.000 33.25236 197 ILE A CA 1
ATOM 1460 C C . ILE A 1 198 ? -54.12700 62.56300 -7.19000 1.000 14.47492 197 ILE A C 1
ATOM 1461 O O . ILE A 1 198 ? -55.14000 61.86900 -7.06800 1.000 6.11984 197 ILE A O 1
ATOM 1466 N N . TYR A 1 199 ? -53.91100 63.64100 -6.44200 1.000 16.73435 198 TYR A N 1
ATOM 1467 C CA . TYR A 1 199 ? -54.90800 64.23500 -5.56300 1.000 11.34932 198 TYR A CA 1
ATOM 1468 C C . TYR A 1 199 ? -55.56800 65.43800 -6.21600 1.000 11.83661 198 TYR A C 1
ATOM 1469 O O . TYR A 1 199 ? -56.76400 65.66600 -6.03600 1.000 10.78773 198 TYR A O 1
ATOM 1478 N N . ARG A 1 200 ? -54.78700 66.22400 -6.95100 1.000 18.07353 199 ARG A N 1
ATOM 1479 C CA . ARG A 1 200 ? -55.30300 67.42600 -7.60300 1.000 13.81296 199 ARG A CA 1
ATOM 1480 C C . ARG A 1 200 ? -56.11800 67.13000 -8.86000 1.000 23.19766 199 ARG A C 1
ATOM 1481 O O . ARG A 1 200 ? -56.85300 67.98900 -9.34800 1.000 31.46092 199 ARG A O 1
ATOM 1489 N N . ASP A 1 201 ? -55.98300 65.91600 -9.37800 1.000 16.73765 200 ASP A N 1
ATOM 1490 C CA . ASP A 1 201 ? -56.70000 65.51200 -10.57400 1.000 13.15099 200 ASP A CA 1
ATOM 1491 C C . ASP A 1 201 ? -57.75400 64.45100 -10.31800 1.000 8.88020 200 ASP A C 1
ATOM 1492 O O . ASP A 1 201 ? -58.41400 64.01500 -11.26300 1.000 14.68196 200 ASP A O 1
ATOM 1497 N N . ASN A 1 202 ? -57.95000 64.04000 -9.07700 1.000 7.98335 201 ASN A N 1
ATOM 1498 C CA . ASN A 1 202 ? -58.89400 62.96600 -8.81600 1.000 9.41610 201 ASN A CA 1
ATOM 1499 C C . ASN A 1 202 ? -59.74500 63.27600 -7.60200 1.000 6.48872 201 ASN A C 1
ATOM 1500 O O . ASN A 1 202 ? -60.96000 63.43700 -7.71200 1.000 5.95344 201 ASN A O 1
ATOM 1505 N N . PHE A 1 203 ? -59.11400 63.36200 -6.44000 1.000 8.03158 202 PHE A N 1
ATOM 1506 C CA . PHE A 1 203 ? -59.86100 63.71200 -5.24700 1.000 9.63451 202 PHE A CA 1
ATOM 1507 C C . PHE A 1 203 ? -60.33500 65.15600 -5.30300 1.000 20.02984 202 PHE A C 1
ATOM 1508 O O . PHE A 1 203 ? -61.52200 65.43300 -5.12000 1.000 14.63326 202 PHE A O 1
ATOM 1516 N N . GLU A 1 204 ? -59.43300 66.08900 -5.56700 1.000 9.65588 203 GLU A N 1
ATOM 1517 C CA . GLU A 1 204 ? -59.85100 67.47900 -5.60700 1.000 13.67065 203 GLU A CA 1
ATOM 1518 C C . GLU A 1 204 ? -60.86400 67.72600 -6.71700 1.000 7.21761 203 GLU A C 1
ATOM 1519 O O . GLU A 1 204 ? -61.80900 68.49400 -6.52400 1.000 9.00864 203 GLU A O 1
ATOM 1525 N N . LYS A 1 205 ? -60.70400 67.06500 -7.86900 1.000 7.93237 204 LYS A N 1
ATOM 1526 C CA . LYS A 1 205 ? -61.58000 67.32300 -9.00600 1.000 6.55812 204 LYS A CA 1
ATOM 1527 C C . LYS A 1 205 ? -63.00200 66.83500 -8.76200 1.000 5.83984 204 LYS A C 1
ATOM 1528 O O . LYS A 1 205 ? -63.95500 67.50700 -9.15500 1.000 8.17984 204 LYS A O 1
ATOM 1534 N N . ALA A 1 206 ? -63.17300 65.68100 -8.12900 1.000 7.84969 205 ALA A N 1
ATOM 1535 C CA . ALA A 1 206 ? -64.50900 65.21400 -7.78100 1.000 8.47569 205 ALA A CA 1
ATOM 1536 C C . ALA A 1 206 ? -65.14700 66.01200 -6.65500 1.000 8.55481 205 ALA A C 1
ATOM 1537 O O . ALA A 1 206 ? -66.37100 66.14900 -6.62400 1.000 14.57786 205 ALA A O 1
ATOM 1539 N N . TYR A 1 207 ? -64.36300 66.53700 -5.71800 1.000 4.71984 206 TYR A N 1
ATOM 1540 C CA . TYR A 1 207 ? -64.95700 67.30200 -4.62900 1.000 9.84125 206 TYR A CA 1
ATOM 1541 C C . TYR A 1 207 ? -65.45400 68.65500 -5.09500 1.000 15.05983 206 TYR A C 1
ATOM 1542 O O . TYR A 1 207 ? -66.31500 69.24800 -4.43700 1.000 16.18471 206 TYR A O 1
ATOM 1551 N N . LEU A 1 208 ? -64.91800 69.15400 -6.20500 1.000 12.25557 207 LEU A N 1
ATOM 1552 C CA . LEU A 1 208 ? -65.37300 70.40000 -6.79600 1.000 12.77477 207 LEU A CA 1
ATOM 1553 C C . LEU A 1 208 ? -66.60200 70.18300 -7.65200 1.000 19.12099 207 LEU A C 1
ATOM 1554 O O . LEU A 1 208 ? -67.50500 71.02100 -7.66900 1.000 23.53849 207 LEU A O 1
ATOM 1559 N N . ASP A 1 209 ? -66.65400 69.05600 -8.34800 1.000 19.27369 208 ASP A N 1
ATOM 1560 C CA . ASP A 1 209 ? -67.79700 68.76500 -9.19800 1.000 12.36482 208 ASP A CA 1
ATOM 1561 C C . ASP A 1 209 ? -69.03000 68.43900 -8.36900 1.000 13.03353 208 ASP A C 1
ATOM 1562 O O . ASP A 1 209 ? -70.13600 68.88500 -8.69400 1.000 13.46087 208 ASP A O 1
ATOM 1567 N N . SER A 1 210 ? -68.85300 67.67200 -7.28300 1.000 13.27686 209 SER A N 1
ATOM 1568 C CA . SER A 1 210 ? -69.98000 67.29300 -6.43100 1.000 18.01109 209 SER A CA 1
ATOM 1569 C C . SER A 1 210 ? -70.49600 68.47700 -5.64000 1.000 11.20756 209 SER A C 1
ATOM 1570 O O . SER A 1 210 ? -71.70700 68.62600 -5.45300 1.000 11.35365 209 SER A O 1
ATOM 1573 N N . THR A 1 211 ? -69.59100 69.30300 -5.13200 1.000 14.85997 210 THR A N 1
ATOM 1574 C CA . THR A 1 211 ? -70.01000 70.54700 -4.50800 1.000 14.52600 210 THR A CA 1
ATOM 1575 C C . THR A 1 211 ? -70.75200 71.41500 -5.50700 1.000 16.46884 210 THR A C 1
ATOM 1576 O O . THR A 1 211 ? -71.79500 71.99600 -5.18500 1.000 14.52984 210 THR A O 1
ATOM 1580 N N . GLU A 1 212 ? -70.23200 71.50400 -6.73400 1.000 22.25370 211 GLU A N 1
ATOM 1581 C CA . GLU A 1 212 ? -70.90600 72.26500 -7.77700 1.000 13.88531 211 GLU A CA 1
ATOM 1582 C C . GLU A 1 212 ? -72.28400 71.68200 -8.06300 1.000 17.52914 211 GLU A C 1
ATOM 1583 O O . GLU A 1 212 ? -73.30200 72.36700 -7.92000 1.000 29.23865 211 GLU A O 1
ATOM 1589 N N . ARG A 1 213 ? -72.33700 70.40100 -8.43800 1.000 13.06785 212 ARG A N 1
ATOM 1590 C CA . ARG A 1 213 ? -73.61200 69.76300 -8.75200 1.000 14.57984 212 ARG A CA 1
ATOM 1591 C C . ARG A 1 213 ? -74.61300 69.89300 -7.61900 1.000 11.09984 212 ARG A C 1
ATOM 1592 O O . ARG A 1 213 ? -75.82100 69.96200 -7.85600 1.000 10.31984 212 ARG A O 1
ATOM 1600 N N . PHE A 1 214 ? -74.12600 69.92600 -6.38600 1.000 9.20984 213 PHE A N 1
ATOM 1601 C CA . PHE A 1 214 ? -75.00600 70.01300 -5.23200 1.000 7.24984 213 PHE A CA 1
ATOM 1602 C C . PHE A 1 214 ? -75.74800 71.34100 -5.19800 1.000 15.91469 213 PHE A C 1
ATOM 1603 O O . PHE A 1 214 ? -76.96200 71.37500 -4.97100 1.000 22.84421 213 PHE A O 1
ATOM 1611 N N . TYR A 1 215 ? -75.04000 72.44100 -5.42500 1.000 20.39388 214 TYR A N 1
ATOM 1612 C CA . TYR A 1 215 ? -75.61800 73.77400 -5.36000 1.000 20.21185 214 TYR A CA 1
ATOM 1613 C C . TYR A 1 215 ? -76.18600 74.25000 -6.69400 1.000 25.02248 214 TYR A C 1
ATOM 1614 O O . TYR A 1 215 ? -76.54700 75.42400 -6.81900 1.000 30.78084 214 TYR A O 1
ATOM 1623 N N . ARG A 1 216 ? -76.28300 73.38100 -7.69000 1.000 23.33036 215 ARG A N 1
ATOM 1624 C CA . ARG A 1 216 ? -77.05600 73.72100 -8.86800 1.000 21.10396 215 ARG A CA 1
ATOM 1625 C C . ARG A 1 216 ? -78.50700 73.28800 -8.75700 1.000 22.52427 215 ARG A C 1
ATOM 1626 O O . ARG A 1 216 ? -79.33600 73.75300 -9.54000 1.000 14.91984 215 ARG A O 1
ATOM 1634 N N . THR A 1 217 ? -78.82700 72.41100 -7.81000 1.000 19.54285 216 THR A N 1
ATOM 1635 C CA . THR A 1 217 ? -80.19100 71.93700 -7.63000 1.000 23.22312 216 THR A CA 1
ATOM 1636 C C . THR A 1 217 ? -80.66300 72.11600 -6.19900 1.000 26.74732 216 THR A C 1
ATOM 1637 O O . THR A 1 217 ? -81.75900 71.65700 -5.87300 1.000 54.21868 216 THR A O 1
ATOM 1641 N N . GLN A 1 218 ? -79.85400 72.74100 -5.35100 1.000 9.34523 217 GLN A N 1
ATOM 1642 C CA . GLN A 1 218 ? -80.23400 72.95000 -3.95800 1.000 13.97807 217 GLN A CA 1
ATOM 1643 C C . GLN A 1 218 ? -80.33200 74.43600 -3.64500 1.000 15.80652 217 GLN A C 1
ATOM 1644 O O . GLN A 1 218 ? -81.12800 74.85800 -2.80600 1.000 19.87158 217 GLN A O 1
ATOM 1650 N N . ALA A 1 219 ? -79.51100 75.22200 -4.33000 1.000 17.31141 218 ALA A N 1
ATOM 1651 C CA . ALA A 1 219 ? -79.48600 76.66400 -4.15300 1.000 13.08419 218 ALA A CA 1
ATOM 1652 C C . ALA A 1 219 ? -80.43000 77.39000 -5.11200 1.000 18.91703 218 ALA A C 1
ATOM 1653 O O . ALA A 1 219 ? -81.03800 78.38000 -4.70100 1.000 10.79088 218 ALA A O 1
ATOM 1655 N N . PRO A 1 220 ? -80.59900 76.98400 -6.37800 1.000 26.06640 219 PRO A N 1
ATOM 1656 C CA . PRO A 1 220 ? -81.68100 77.59600 -7.16400 1.000 14.14556 219 PRO A CA 1
ATOM 1657 C C . PRO A 1 220 ? -83.05600 77.35400 -6.57800 1.000 12.65398 219 PRO A C 1
ATOM 1658 O O . PRO A 1 220 ? -83.97400 78.11800 -6.88100 1.000 11.36083 219 PRO A O 1
ATOM 1662 N N . SER A 1 221 ? -83.22400 76.33600 -5.74100 1.000 10.59277 220 SER A N 1
ATOM 1663 C CA . SER A 1 221 ? -84.50700 76.08100 -5.10300 1.000 8.47984 220 SER A CA 1
ATOM 1664 C C . SER A 1 221 ? -84.76000 76.98400 -3.90100 1.000 12.79600 220 SER A C 1
ATOM 1665 O O . SER A 1 221 ? -85.90900 77.37400 -3.66700 1.000 29.18128 220 SER A O 1
ATOM 1668 N N . TYR A 1 222 ? -83.72800 77.33300 -3.13000 1.000 9.04037 221 TYR A N 1
ATOM 1669 C CA . TYR A 1 222 ? -83.92400 78.29800 -2.05700 1.000 6.57898 221 TYR A CA 1
ATOM 1670 C C . TYR A 1 222 ? -84.29700 79.67000 -2.59400 1.000 11.95169 221 TYR A C 1
ATOM 1671 O O . TYR A 1 222 ? -84.78600 80.50400 -1.83400 1.000 10.71923 221 TYR A O 1
ATOM 1680 N N . LEU A 1 223 ? -84.08100 79.92400 -3.88400 1.000 27.42605 222 LEU A N 1
ATOM 1681 C CA . LEU A 1 223 ? -84.52900 81.15900 -4.52100 1.000 10.38615 222 LEU A CA 1
ATOM 1682 C C . LEU A 1 223 ? -85.93200 81.03700 -5.09300 1.000 13.61170 222 LEU A C 1
ATOM 1683 O O . LEU A 1 223 ? -86.63100 82.04700 -5.25000 1.000 23.34174 222 LEU A O 1
ATOM 1688 N N . GLN A 1 224 ? -86.34800 79.82100 -5.42700 1.000 15.18060 223 GLN A N 1
ATOM 1689 C CA . GLN A 1 224 ? -87.74300 79.58900 -5.75400 1.000 12.50178 223 GLN A CA 1
ATOM 1690 C C . GLN A 1 224 ? -88.57900 79.55700 -4.48900 1.000 13.85573 223 GLN A C 1
ATOM 1691 O O . GLN A 1 224 ? -89.62600 80.20600 -4.41100 1.000 9.73724 223 GLN A O 1
ATOM 1697 N N . GLN A 1 225 ? -88.11200 78.82800 -3.47500 1.000 14.93202 224 GLN A N 1
ATOM 1698 C CA . GLN A 1 225 ? -88.81200 78.71300 -2.20100 1.000 14.96442 224 GLN A CA 1
ATOM 1699 C C . GLN A 1 225 ? -88.87400 80.04200 -1.47400 1.000 14.06984 224 GLN A C 1
ATOM 1700 O O . GLN A 1 225 ? -89.93900 80.64700 -1.37000 1.000 8.76984 224 GLN A O 1
ATOM 1706 N N . ASN A 1 226 ? -87.74700 80.48800 -0.94700 1.000 8.62537 225 ASN A N 1
ATOM 1707 C CA . ASN A 1 226 ? -87.69800 81.73300 -0.20800 1.000 16.95528 225 ASN A CA 1
ATOM 1708 C C . ASN A 1 226 ? -87.25900 82.86300 -1.14000 1.000 14.40422 225 ASN A C 1
ATOM 1709 O O . ASN A 1 226 ? -86.95400 82.65200 -2.31100 1.000 19.06338 225 ASN A O 1
ATOM 1714 N N . GLY A 1 227 ? -87.25700 84.08200 -0.62200 1.000 9.979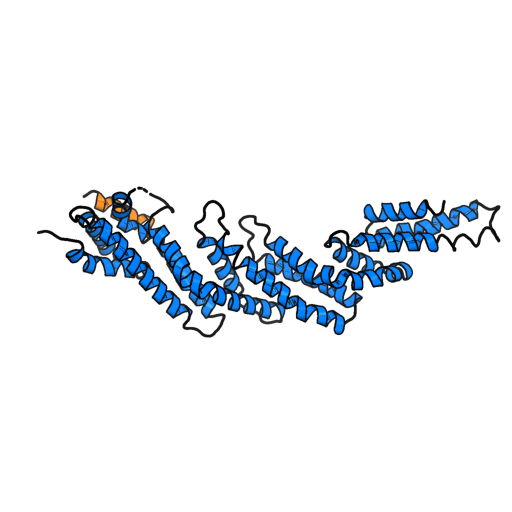84 226 GLY A N 1
ATOM 1715 C CA . GLY A 1 227 ? -87.01400 85.25700 -1.43600 1.000 7.75984 226 GLY A CA 1
ATOM 1716 C C . GLY A 1 227 ? -85.55200 85.44700 -1.75400 1.000 8.86820 226 GLY A C 1
ATOM 1717 O O . GLY A 1 227 ? -84.77000 84.49600 -1.79200 1.000 13.82332 226 GLY A O 1
ATOM 1718 N N . VAL A 1 228 ? -85.17200 86.69900 -1.97700 1.000 26.14466 227 VAL A N 1
ATOM 1719 C CA . VAL A 1 228 ? -83.80200 87.05500 -2.34400 1.000 15.71650 227 VAL A CA 1
ATOM 1720 C C . VAL A 1 228 ? -83.00000 87.47600 -1.13100 1.000 8.95984 227 VAL A C 1
ATOM 1721 O O . VAL A 1 228 ? -81.89200 86.99600 -0.90900 1.000 7.92559 227 VAL A O 1
ATOM 1725 N N . GLN A 1 229 ? -83.54900 88.38200 -0.33400 1.000 10.02776 228 GLN A N 1
ATOM 1726 C CA . GLN A 1 229 ? -82.91300 88.73600 0.91700 1.000 16.40986 228 GLN A CA 1
ATOM 1727 C C . GLN A 1 229 ? -82.86200 87.54300 1.86500 1.000 11.19838 228 GLN A C 1
ATOM 1728 O O . GLN A 1 229 ? -82.20400 87.61400 2.90800 1.000 7.04168 228 GLN A O 1
ATOM 1734 N N . ASN A 1 230 ? -83.56100 86.45000 1.53300 1.000 16.78653 229 ASN A N 1
ATOM 1735 C CA . ASN A 1 230 ? -83.42200 85.20600 2.27900 1.000 9.53935 229 ASN A CA 1
ATOM 1736 C C . ASN A 1 230 ? -82.26200 84.39500 1.72300 1.000 5.79984 229 ASN A C 1
ATOM 1737 O O . ASN A 1 230 ? -81.50600 83.78300 2.48300 1.000 6.46879 229 ASN A O 1
ATOM 1742 N N . TYR A 1 231 ? -82.13200 84.38100 0.38600 1.000 5.73114 230 TYR A N 1
ATOM 1743 C CA . TYR A 1 231 ? -81.03100 83.71100 -0.30000 1.000 5.49562 230 TYR A CA 1
ATOM 1744 C C . TYR A 1 231 ? -79.68500 84.31400 0.07000 1.000 8.18590 230 TYR A C 1
ATOM 1745 O O . TYR A 1 231 ? -78.66500 83.61800 0.04700 1.000 7.96215 230 TYR A O 1
ATOM 1754 N N . MET A 1 232 ? -79.65500 85.59900 0.41600 1.000 16.42984 231 MET A N 1
ATOM 1755 C CA . MET A 1 232 ? -78.38700 86.19600 0.80300 1.000 8.28566 231 MET A CA 1
ATOM 1756 C C . MET A 1 232 ? -77.96100 85.71200 2.18300 1.000 13.06293 231 MET A C 1
ATOM 1757 O O . MET A 1 232 ? -76.77400 85.47400 2.42000 1.000 18.01352 231 MET A O 1
ATOM 1762 N N . LYS A 1 233 ? -78.90500 85.53900 3.10600 1.000 6.94206 232 LYS A N 1
ATOM 1763 C CA . LYS A 1 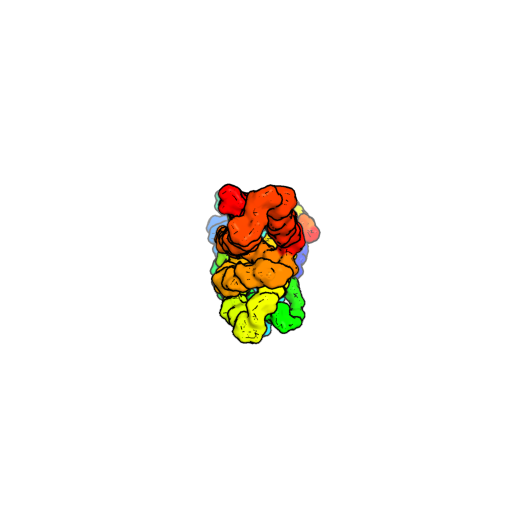233 ? -78.54000 84.85200 4.34200 1.000 18.14557 232 LYS A CA 1
ATOM 1764 C C . LYS A 1 233 ? -78.18200 83.38900 4.11800 1.000 8.89135 232 LYS A C 1
ATOM 1765 O O . LYS A 1 233 ? -77.57800 82.76800 4.99400 1.000 7.43540 232 LYS A O 1
ATOM 1771 N N . TYR A 1 234 ? -78.52400 82.83100 2.96900 1.000 7.27172 233 TYR A N 1
ATOM 1772 C CA . TYR A 1 234 ? -78.22600 81.44200 2.66400 1.000 5.86884 233 TYR A CA 1
ATOM 1773 C C . TYR A 1 234 ? -76.86900 81.27800 1.99300 1.000 7.27471 233 TYR A C 1
ATOM 1774 O O . TYR A 1 234 ? -76.02500 80.52500 2.48900 1.000 10.24839 233 TYR A O 1
ATOM 1783 N N . ALA A 1 235 ? -76.63900 81.97500 0.87300 1.000 10.53240 234 ALA A N 1
ATOM 1784 C CA . ALA A 1 235 ? -75.33100 81.93000 0.22500 1.000 7.82855 234 ALA A CA 1
ATOM 1785 C C . ALA A 1 235 ? -74.21800 82.29200 1.19600 1.000 15.68016 234 ALA A C 1
ATOM 1786 O O . ALA A 1 235 ? -73.16100 81.65900 1.18000 1.000 11.90736 234 ALA A O 1
ATOM 1788 N N . ASP A 1 236 ? -74.44000 83.29400 2.04600 1.000 24.44877 235 ASP A N 1
ATOM 1789 C CA . ASP A 1 236 ? -73.55200 83.59800 3.15600 1.000 10.47008 235 ASP A CA 1
ATOM 1790 C C . ASP A 1 236 ? -73.26300 82.36800 3.98800 1.000 9.69714 235 ASP A C 1
ATOM 1791 O O . ASP A 1 236 ? -72.11900 81.91600 4.06000 1.000 12.86579 235 ASP A O 1
ATOM 1796 N N . ALA A 1 237 ? -74.29800 81.82900 4.62700 1.000 9.70248 236 ALA A N 1
ATOM 1797 C CA . ALA A 1 237 ? -74.11700 80.72900 5.56200 1.000 19.28879 236 ALA A CA 1
ATOM 1798 C C . ALA A 1 237 ? -73.55600 79.48500 4.89800 1.000 10.71761 236 ALA A C 1
ATOM 1799 O O . ALA A 1 237 ? -73.04500 78.60800 5.59600 1.000 10.13486 236 ALA A O 1
ATOM 1801 N N . LYS A 1 238 ? -73.64600 79.38100 3.57800 1.000 8.62354 237 LYS A N 1
ATOM 1802 C CA . LYS A 1 238 ? -73.14300 78.21200 2.88000 1.000 8.40761 237 LYS A CA 1
ATOM 1803 C C . LYS A 1 238 ? -71.72000 78.39300 2.38500 1.000 9.32337 237 LYS A C 1
ATOM 1804 O O . LYS A 1 238 ? -71.05900 77.40400 2.05400 1.000 13.66084 237 LYS A O 1
ATOM 1810 N N . LEU A 1 239 ? -71.22800 79.62300 2.34100 1.000 10.00726 238 LEU A N 1
ATOM 1811 C CA . LEU A 1 239 ? -69.80200 79.84200 2.19100 1.000 9.30982 238 LEU A CA 1
ATOM 1812 C C . LEU A 1 239 ? -69.07500 79.65100 3.50400 1.000 8.91773 238 LEU A C 1
ATOM 1813 O O . LEU A 1 239 ? -67.88900 79.32700 3.50700 1.000 12.51984 238 LEU A O 1
ATOM 1818 N N . LYS A 1 240 ? -69.76400 79.82400 4.62100 1.000 13.45076 239 LYS A N 1
ATOM 1819 C CA . LYS A 1 240 ? -69.14400 79.51100 5.89600 1.000 10.09217 239 LYS A CA 1
ATOM 1820 C C . LYS A 1 240 ? -69.18300 78.02300 6.20100 1.000 10.94158 239 LYS A C 1
ATOM 1821 O O . LYS A 1 240 ? -68.28300 77.52100 6.88000 1.000 10.39831 239 LYS A O 1
ATOM 1827 N N . GLU A 1 241 ? -70.18500 77.28600 5.71300 1.000 16.99752 240 GLU A N 1
ATOM 1828 C CA . GLU A 1 241 ? -70.18300 75.88100 6.08200 1.000 9.33560 240 GLU A CA 1
ATOM 1829 C C . GLU A 1 241 ? -69.35100 75.05600 5.11300 1.000 15.10883 240 GLU A C 1
ATOM 1830 O O . GLU A 1 241 ? -68.89300 73.96700 5.47000 1.000 20.22631 240 GLU A O 1
ATOM 1836 N N . GLU A 1 242 ? -69.16500 75.53000 3.88000 1.000 16.79613 241 GLU A N 1
ATOM 1837 C CA . GLU A 1 242 ? -68.35500 74.80900 2.90700 1.000 13.07452 241 GLU A CA 1
ATOM 1838 C C . GLU A 1 242 ? -66.88000 75.08800 3.07200 1.000 13.37258 241 GLU A C 1
ATOM 1839 O O . GLU A 1 242 ? -66.05300 74.42400 2.44200 1.000 14.03584 241 GLU A O 1
ATOM 1845 N N . GLU A 1 243 ? -66.53600 76.05200 3.91400 1.000 18.87479 242 GLU A N 1
ATOM 1846 C CA . GLU A 1 243 ? -65.15100 76.36900 4.19500 1.000 11.90375 242 GLU A CA 1
ATOM 1847 C C . GLU A 1 243 ? -64.60600 75.55900 5.35900 1.000 17.08078 242 GLU A C 1
ATOM 1848 O O . GLU A 1 243 ? -63.56400 74.91800 5.22100 1.000 24.15048 242 GLU A O 1
ATOM 1854 N N . LYS A 1 244 ? -65.31700 75.52700 6.48800 1.000 18.32984 243 LYS A N 1
ATOM 1855 C CA . LYS A 1 244 ? -64.88300 74.68800 7.59500 1.000 16.45434 243 LYS A CA 1
ATOM 1856 C C . LYS A 1 244 ? -65.04100 73.20900 7.26000 1.000 26.97161 243 LYS A C 1
ATOM 1857 O O . LYS A 1 244 ? -64.47800 72.35700 7.95300 1.000 41.44469 243 LYS A O 1
ATOM 1863 N N . ARG A 1 245 ? -65.80900 72.88400 6.21500 1.000 18.12158 244 ARG A N 1
ATOM 1864 C CA . ARG A 1 245 ? -65.85300 71.52000 5.70300 1.000 16.79075 244 ARG A CA 1
ATOM 1865 C C . ARG A 1 245 ? -64.68900 71.23200 4.77700 1.000 15.89329 244 ARG A C 1
ATOM 1866 O O . ARG A 1 245 ? -64.26500 70.08100 4.65400 1.000 18.86088 244 ARG A O 1
ATOM 1874 N N . ALA A 1 246 ? -64.17200 72.25100 4.10500 1.000 12.35154 245 ALA A N 1
ATOM 1875 C CA . ALA A 1 246 ? -62.98200 72.05100 3.30100 1.000 11.00449 245 ALA A CA 1
ATOM 1876 C C . ALA A 1 246 ? -61.71500 72.02800 4.13900 1.000 22.16097 245 ALA A C 1
ATOM 1877 O O . ALA A 1 246 ? -60.74700 71.37400 3.74900 1.000 21.40131 245 ALA A O 1
ATOM 1879 N N . LEU A 1 247 ? -61.69500 72.72000 5.27500 1.000 24.38991 246 LEU A N 1
ATOM 1880 C CA . LEU A 1 247 ? -60.56800 72.66400 6.20800 1.000 20.99906 246 LEU A CA 1
ATOM 1881 C C . LEU A 1 247 ? -60.59000 71.39800 7.05500 1.000 18.90980 246 LEU A C 1
ATOM 1882 O O . LEU A 1 247 ? -60.21200 71.40100 8.22700 1.000 22.08984 246 LEU A O 1
ATOM 1887 N N . ARG A 1 248 ? -61.04700 70.30600 6.45700 1.000 30.33034 247 ARG A N 1
ATOM 1888 C CA . ARG A 1 248 ? -61.10500 68.99300 7.07200 1.000 19.25332 247 ARG A CA 1
ATOM 1889 C C . ARG A 1 248 ? -60.83000 67.97400 5.98500 1.000 19.72474 247 ARG A C 1
ATOM 1890 O O . ARG A 1 248 ? -59.89500 67.17800 6.07500 1.000 28.76080 247 ARG A O 1
ATOM 1898 N N . TYR A 1 249 ? -61.64300 68.02600 4.93700 1.000 15.08922 248 TYR A N 1
ATOM 1899 C CA . TYR A 1 249 ? -61.58700 67.06800 3.85000 1.000 17.89407 248 TYR A CA 1
ATOM 1900 C C . TYR A 1 249 ? -60.55200 67.40700 2.80100 1.000 17.95488 248 TYR A C 1
ATOM 1901 O O . TYR A 1 249 ? -60.19200 66.53600 2.01100 1.000 25.54489 248 TYR A O 1
ATOM 1910 N N . LEU A 1 250 ? -60.08500 68.63000 2.75200 1.000 10.46574 249 LEU A N 1
ATOM 1911 C CA . LEU A 1 250 ? -59.09600 68.99100 1.76200 1.000 17.83128 249 LEU A CA 1
ATOM 1912 C C . LEU A 1 250 ? -57.72500 69.09800 2.41400 1.000 16.02619 249 LEU A C 1
ATOM 1913 O O . LEU A 1 250 ? -57.56000 68.86800 3.61200 1.000 13.57612 249 LEU A O 1
ATOM 1918 N N . GLU A 1 251 ? -56.73100 69.43400 1.59800 1.000 14.76569 250 GLU A N 1
ATOM 1919 C CA . GLU A 1 251 ? -55.34300 69.48400 2.02900 1.000 14.45984 250 GLU A CA 1
ATOM 1920 C C . GLU A 1 251 ? -55.03500 70.79800 2.72300 1.000 16.04102 250 GLU A C 1
ATOM 1921 O O . GLU A 1 251 ? -55.30500 71.87600 2.18600 1.000 19.36577 250 GLU A O 1
ATOM 1927 N N . THR A 1 252 ? -54.46000 70.69400 3.91700 1.000 17.70180 251 THR A N 1
ATOM 1928 C CA . THR A 1 252 ? -53.95200 71.82900 4.66100 1.000 17.30275 251 THR A CA 1
ATOM 1929 C C . THR A 1 252 ? -52.49500 71.67200 5.06600 1.000 25.85565 251 THR A C 1
ATOM 1930 O O . THR A 1 252 ? -51.82900 72.68600 5.30800 1.000 32.35956 251 THR A O 1
ATOM 1934 N N . ARG A 1 253 ? -51.98200 70.44200 5.13500 1.000 29.63212 252 ARG A N 1
ATOM 1935 C CA . ARG A 1 253 ? -50.59900 70.19400 5.51600 1.000 25.34108 252 ARG A CA 1
ATOM 1936 C C . ARG A 1 253 ? -49.63400 70.98300 4.64900 1.000 30.63894 252 ARG A C 1
ATOM 1937 O O . ARG A 1 253 ? -49.06800 71.98400 5.09500 1.000 34.31079 252 ARG A O 1
ATOM 1945 N N . ARG A 1 254 ? -49.44000 70.54400 3.41300 1.000 26.64417 253 ARG A N 1
ATOM 1946 C CA . ARG A 1 254 ? -48.62600 71.28500 2.46100 1.000 26.11615 253 ARG A CA 1
ATOM 1947 C C . ARG A 1 254 ? -49.51000 72.25500 1.70100 1.000 30.11947 253 ARG A C 1
ATOM 1948 O O . ARG A 1 254 ? -50.62800 71.91600 1.32000 1.000 34.84407 253 ARG A O 1
ATOM 1956 N N . GLU A 1 255 ? -49.01500 73.46600 1.50500 1.000 24.78742 254 GLU A N 1
ATOM 1957 C CA . GLU A 1 255 ? -49.83700 74.51400 0.92400 1.000 31.41644 254 GLU A CA 1
ATOM 1958 C C . GLU A 1 255 ? -50.13500 74.19400 -0.53000 1.000 35.86730 254 GLU A C 1
ATOM 1959 O O . GLU A 1 255 ? -49.22600 73.89400 -1.31300 1.000 41.60239 254 GLU A O 1
ATOM 1965 N N . CYS A 1 256 ? -51.41200 74.23500 -0.89600 1.000 29.91024 255 CYS A N 1
ATOM 1966 C CA . CYS A 1 256 ? -51.73200 73.93200 -2.28000 1.000 40.34869 255 CYS A CA 1
ATOM 1967 C C . CYS A 1 256 ? -52.81500 74.81800 -2.86700 1.000 44.04070 255 CYS A C 1
ATOM 1968 O O . CYS A 1 256 ? -52.99500 74.78300 -4.09400 1.000 35.09124 255 CYS A O 1
ATOM 1971 N N . ASN A 1 257 ? -53.52900 75.61400 -2.06200 1.000 36.70984 256 ASN A N 1
ATOM 1972 C CA . ASN A 1 257 ? -54.69700 76.35400 -2.54200 1.000 36.97463 256 ASN A CA 1
ATOM 1973 C C . ASN A 1 257 ? -55.69200 75.42900 -3.22500 1.000 24.76984 256 ASN A C 1
ATOM 1974 O O . ASN A 1 257 ? -56.00400 75.55800 -4.40500 1.000 22.55984 256 ASN A O 1
ATOM 1979 N N . SER A 1 258 ? -56.16400 74.47400 -2.43200 1.000 25.22984 257 SER A N 1
ATOM 1980 C CA . SER A 1 258 ? -57.29200 73.61200 -2.73200 1.000 18.25984 257 SER A CA 1
ATOM 1981 C C . SER A 1 258 ? -58.55900 74.07800 -2.03300 1.000 19.98984 257 SER A C 1
ATOM 1982 O O . SER A 1 258 ? -59.61200 74.19200 -2.66700 1.000 16.63984 257 SER A O 1
ATOM 1985 N N . VAL A 1 259 ? -58.47600 74.36400 -0.72800 1.000 25.09984 258 VAL A N 1
ATOM 1986 C CA . VAL A 1 259 ? -59.60900 74.93500 -0.00500 1.000 19.75984 258 VAL A CA 1
ATOM 1987 C C . VAL A 1 259 ? -60.05300 76.23800 -0.64100 1.000 18.39984 258 VAL A C 1
ATOM 1988 O O . VAL A 1 259 ? -61.24900 76.55000 -0.67900 1.000 17.69984 258 VAL A O 1
ATOM 1992 N N . GLU A 1 260 ? -59.11000 77.01900 -1.15200 1.000 26.07984 259 GLU A N 1
ATOM 1993 C CA . GLU A 1 260 ? -59.47600 78.26000 -1.81200 1.000 25.27984 259 GLU A CA 1
ATOM 1994 C C . GLU A 1 260 ? -59.92400 78.01900 -3.24800 1.000 17.98984 259 GLU A C 1
ATOM 1995 O O . GLU A 1 260 ? -60.65200 78.84200 -3.80900 1.000 26.77225 259 GLU A O 1
ATOM 2001 N N . ALA A 1 261 ? -59.51000 76.91000 -3.86000 1.000 16.80984 260 ALA A N 1
ATOM 2002 C CA . ALA A 1 261 ? -60.08100 76.54000 -5.14700 1.000 11.49984 260 ALA A CA 1
ATOM 2003 C C . ALA A 1 261 ? -61.51500 76.05900 -5.01600 1.000 12.88984 260 ALA A C 1
ATOM 2004 O O . ALA A 1 261 ? -62.23500 76.03100 -6.01800 1.000 15.02555 260 ALA A O 1
ATOM 2006 N N . LEU A 1 262 ? -61.94100 75.67600 -3.81100 1.000 10.06984 261 LEU A N 1
ATOM 2007 C CA . LEU A 1 262 ? -63.33200 75.31200 -3.58700 1.000 8.01187 261 LEU A CA 1
ATOM 2008 C C . LEU A 1 262 ? -64.20200 76.54900 -3.42200 1.000 9.02849 261 LEU A C 1
ATOM 2009 O O . LEU A 1 262 ? -65.29700 76.62100 -3.98100 1.000 8.64303 261 LEU A O 1
ATOM 2014 N N . MET A 1 263 ? -63.74200 77.53400 -2.65000 1.000 15.02241 262 MET A N 1
ATOM 2015 C CA . MET A 1 263 ? -64.57400 78.70800 -2.41200 1.000 10.68391 262 MET A CA 1
ATOM 2016 C C . MET A 1 263 ? -64.78300 79.50400 -3.68200 1.000 15.15137 262 MET A C 1
ATOM 2017 O O . MET A 1 263 ? -65.77900 80.21700 -3.80100 1.000 13.38013 262 MET A O 1
ATOM 2022 N N . GLU A 1 264 ? -63.85200 79.41900 -4.62700 1.000 0.00008 263 GLU A N 1
ATOM 2023 C CA . GLU A 1 264 ? -64.06100 80.04900 -5.92300 1.000 1.88646 263 GLU A CA 1
ATOM 2024 C C . GLU A 1 264 ? -65.14600 79.32500 -6.69500 1.000 16.31590 263 GLU A C 1
ATOM 2025 O O . GLU A 1 264 ? -66.02400 79.95500 -7.28700 1.000 12.06004 263 GLU A O 1
ATOM 2031 N N . CYS A 1 265 ? -65.09200 77.99700 -6.69400 1.000 25.57051 264 CYS A N 1
ATOM 2032 C CA . CYS A 1 265 ? -66.20600 77.18500 -7.15900 1.000 14.62037 264 CYS A CA 1
ATOM 2033 C C . CYS A 1 265 ? -67.51700 77.55100 -6.48600 1.000 13.87988 264 CYS A C 1
ATOM 2034 O O . CYS A 1 265 ? -68.55500 77.60800 -7.14500 1.000 6.43070 264 CYS A O 1
ATOM 2037 N N . CYS A 1 266 ? -67.49300 77.80000 -5.18400 1.000 10.05865 265 CYS A N 1
ATOM 2038 C CA . CYS A 1 266 ? -68.72200 78.02500 -4.43900 1.000 2.19028 265 CYS A CA 1
ATOM 2039 C C . CYS A 1 266 ? -69.27500 79.41700 -4.69100 1.000 10.02327 265 CYS A C 1
ATOM 2040 O O . CYS A 1 266 ? -70.45600 79.57500 -5.00900 1.000 8.61043 265 CYS A O 1
ATOM 2043 N N . VAL A 1 267 ? -68.44100 80.43900 -4.51500 1.000 9.06818 266 VAL A N 1
ATOM 2044 C CA . VAL A 1 267 ? -68.84500 81.79500 -4.85700 1.000 7.68918 266 VAL A CA 1
ATOM 2045 C C . VAL A 1 267 ? -69.49800 81.79200 -6.22600 1.000 7.73955 266 VAL A C 1
ATOM 2046 O O . VAL A 1 267 ? -70.61500 82.28700 -6.40400 1.000 9.41415 266 VAL A O 1
ATOM 2050 N N . ASN A 1 268 ? -68.83000 81.17400 -7.20100 1.000 8.80944 267 ASN A N 1
ATOM 2051 C CA . ASN A 1 268 ? -69.37100 81.09300 -8.54900 1.000 6.65701 267 ASN A CA 1
ATOM 2052 C C . ASN A 1 268 ? -70.71000 80.38200 -8.57800 1.000 7.69953 267 ASN A C 1
ATOM 2053 O O . ASN A 1 268 ? -71.56800 80.74100 -9.38200 1.000 18.32591 267 ASN A O 1
ATOM 2058 N N . ALA A 1 269 ? -70.92400 79.41500 -7.69100 1.000 10.36928 268 ALA A N 1
ATOM 2059 C CA . ALA A 1 269 ? -72.13700 78.61000 -7.67500 1.000 9.55606 268 ALA A CA 1
ATOM 2060 C C . ALA A 1 269 ? -73.21000 79.13700 -6.74600 1.000 5.36297 268 ALA A C 1
ATOM 2061 O O . ALA A 1 269 ? -74.34300 78.65700 -6.80200 1.000 9.70328 268 ALA A O 1
ATOM 2063 N N . LEU A 1 270 ? -72.88400 80.08400 -5.88600 1.000 8.08445 269 LEU A N 1
ATOM 2064 C CA . LEU A 1 270 ? -73.85100 80.66500 -4.97000 1.000 7.44307 269 LEU A CA 1
ATOM 2065 C C . LEU A 1 270 ? -74.09700 82.14200 -5.22400 1.000 9.74052 269 LEU A C 1
ATOM 2066 O O . LEU A 1 270 ? -75.25000 82.56100 -5.33600 1.000 7.91022 269 LEU A O 1
ATOM 2071 N N . VAL A 1 271 ? -73.03700 82.92900 -5.35400 1.000 0.00008 270 VAL A N 1
ATOM 2072 C CA . VAL A 1 271 ? -73.13100 84.37800 -5.45100 1.000 6.23062 270 VAL A CA 1
ATOM 2073 C C . VAL A 1 271 ? -72.99500 84.84900 -6.88600 1.000 7.88070 270 VAL A C 1
ATOM 2074 O O . VAL A 1 271 ? -73.79300 85.65200 -7.36300 1.000 10.01984 270 VAL A O 1
ATOM 2078 N N . THR A 1 272 ? -71.96500 84.38900 -7.58700 1.000 8.85244 271 THR A N 1
ATOM 2079 C CA . THR A 1 272 ? -71.77600 84.85500 -8.95200 1.000 8.19002 271 THR A CA 1
ATOM 2080 C C . THR A 1 272 ? -72.94400 84.42700 -9.82300 1.000 8.19762 271 THR A C 1
ATOM 2081 O O . THR A 1 272 ? -73.47300 85.22100 -10.60400 1.000 13.14984 271 THR A O 1
ATOM 2085 N N . SER A 1 273 ? -73.39800 83.19000 -9.66300 1.000 8.43686 272 SER A N 1
ATOM 2086 C CA . SER A 1 273 ? -74.44400 82.66700 -10.52600 1.000 9.38551 272 SER A CA 1
ATOM 2087 C C . SER A 1 273 ? -75.79800 83.30900 -10.25200 1.000 8.34984 272 SER A C 1
ATOM 2088 O O . SER A 1 273 ? -76.78900 82.97000 -10.90100 1.000 19.86984 272 SER A O 1
ATOM 2091 N N . PHE A 1 274 ? -75.85300 84.25500 -9.32200 1.000 7.59782 273 PHE A N 1
ATOM 2092 C CA . PHE A 1 274 ? -77.09700 84.95400 -9.01400 1.000 9.52939 273 PHE A CA 1
ATOM 2093 C C . PHE A 1 274 ? -76.84700 86.42800 -8.73300 1.000 8.92185 273 PHE A C 1
ATOM 2094 O O . PHE A 1 274 ? -77.61700 87.06200 -8.01000 1.000 6.54256 273 PHE A O 1
ATOM 2102 N N . LYS A 1 275 ? -75.78400 86.98800 -9.30700 1.000 11.78713 274 LYS A N 1
ATOM 2103 C CA . LYS A 1 275 ? -75.42800 88.37400 -9.02800 1.000 11.86593 274 LYS A CA 1
ATOM 2104 C C . LYS A 1 275 ? -76.51300 89.34000 -9.49400 1.000 14.24423 274 LYS A C 1
ATOM 2105 O O . LYS A 1 275 ? -76.91000 90.23900 -8.74700 1.000 11.28071 274 LYS A O 1
ATOM 2111 N N . GLU A 1 276 ? -77.00300 89.17800 -10.72500 1.000 28.11968 275 GLU A N 1
ATOM 2112 C CA . GLU A 1 276 ? -77.99900 90.10600 -11.24800 1.000 10.69984 275 GLU A CA 1
ATOM 2113 C C . GLU A 1 276 ? -79.20500 90.15500 -10.33500 1.000 9.01964 275 GLU A C 1
ATOM 2114 O O . GLU A 1 276 ? -79.72400 91.23100 -10.03500 1.000 11.82932 275 GLU A O 1
ATOM 2120 N N . THR A 1 277 ? -79.64300 88.99500 -9.85900 1.000 8.24984 276 THR A N 1
ATOM 2121 C CA . THR A 1 277 ? -80.78600 88.93900 -8.96300 1.000 10.40778 276 THR A CA 1
ATOM 2122 C C . THR A 1 277 ? -80.48900 89.62400 -7.63500 1.000 17.61593 276 THR A C 1
ATOM 2123 O O . THR A 1 277 ? -81.40000 90.17400 -7.00700 1.000 12.93124 276 THR A O 1
ATOM 2127 N N . ILE A 1 278 ? -79.23000 89.60400 -7.19200 1.000 11.67885 277 ILE A N 1
ATOM 2128 C CA . ILE A 1 278 ? -78.87700 90.24600 -5.93300 1.000 8.19920 277 ILE A CA 1
ATOM 2129 C C . ILE A 1 278 ? -78.76000 91.74800 -6.12000 1.000 6.85370 277 ILE A C 1
ATOM 2130 O O . ILE A 1 278 ? -79.25300 92.52000 -5.29900 1.000 5.35400 277 ILE A O 1
ATOM 2135 N N . LEU A 1 279 ? -78.13900 92.18500 -7.22000 1.000 8.58173 278 LEU A N 1
ATOM 2136 C CA . LEU A 1 279 ? -77.91300 93.60300 -7.49100 1.000 12.31760 278 LEU A CA 1
ATOM 2137 C C . LEU A 1 279 ? -79.17800 94.35300 -7.88600 1.000 7.54359 278 LEU A C 1
ATOM 2138 O O . LEU A 1 279 ? -79.18900 95.58800 -7.86100 1.000 6.42917 278 LEU A O 1
ATOM 2143 N N . ALA A 1 280 ? -80.23400 93.64500 -8.26900 1.000 8.33773 279 ALA A N 1
ATOM 2144 C CA . ALA A 1 280 ? -81.48900 94.31000 -8.56700 1.000 8.33488 279 ALA A CA 1
ATOM 2145 C C . ALA A 1 280 ? -82.08800 94.97800 -7.33800 1.000 10.47612 279 ALA A C 1
ATOM 2146 O O . ALA A 1 280 ? -82.70000 96.04300 -7.46200 1.000 14.60878 279 ALA A O 1
ATOM 2148 N N . GLU A 1 281 ? -81.89600 94.38500 -6.15600 1.000 7.53842 280 GLU A N 1
ATOM 2149 C CA . GLU A 1 281 ? -82.42600 94.86000 -4.87900 1.000 6.54723 280 GLU A CA 1
ATOM 2150 C C . GLU A 1 281 ? -81.56000 95.93200 -4.23500 1.000 7.40857 280 GLU A C 1
ATOM 2151 O O . GLU A 1 281 ? -81.94900 96.49400 -3.21300 1.000 7.04542 280 GLU A O 1
ATOM 2157 N N . CYS A 1 282 ? -80.40400 96.22000 -4.82100 1.000 9.27901 281 CYS A N 1
ATOM 2158 C CA . CYS A 1 282 ? -79.49500 97.24300 -4.31800 1.000 6.60856 281 CYS A CA 1
ATOM 2159 C C . CYS A 1 282 ? -80.14500 98.61600 -4.24200 1.000 8.55088 281 CYS A C 1
ATOM 2160 O O . CYS A 1 282 ? -80.00800 99.32200 -3.24000 1.000 6.99883 281 CYS A O 1
ATOM 2163 N N . GLN A 1 283 ? -80.79700 99.04500 -5.31700 1.000 11.78007 282 GLN A N 1
ATOM 2164 C CA . GLN A 1 283 ? -81.27100 100.41900 -5.38200 1.000 5.56783 282 GLN A CA 1
ATOM 2165 C C . GLN A 1 283 ? -82.26000 100.70900 -4.26700 1.000 5.98563 282 GLN A C 1
ATOM 2166 O O . GLN A 1 283 ? -82.19300 101.75400 -3.61500 1.000 8.35917 282 GLN A O 1
ATOM 2172 N N . GLY A 1 284 ? -83.17600 99.78000 -4.01600 1.000 7.25739 283 GLY A N 1
ATOM 2173 C CA . GLY A 1 284 ? -84.20400 100.02200 -3.02200 1.000 6.30984 283 GLY A CA 1
ATOM 2174 C C . GLY A 1 284 ? -83.71300 99.91700 -1.59100 1.000 7.15907 283 GLY A C 1
ATOM 2175 O O . GLY A 1 284 ? -84.24900 100.58000 -0.69700 1.000 9.65984 283 GLY A O 1
ATOM 2176 N N . MET A 1 285 ? -82.71300 99.07200 -1.34200 1.000 13.29548 284 MET A N 1
ATOM 2177 C CA . MET A 1 285 ? -82.15700 98.99900 0.00100 1.000 10.88768 284 MET A CA 1
ATOM 2178 C C . MET A 1 285 ? -81.53700 100.32700 0.38500 1.000 8.24752 284 MET A C 1
ATOM 2179 O O . MET A 1 285 ? -81.61600 100.75300 1.53900 1.000 8.40607 284 MET A O 1
ATOM 2184 N N . ILE A 1 286 ? -80.95100 101.01200 -0.58700 1.000 5.52984 285 ILE A N 1
ATOM 2185 C CA . ILE A 1 286 ? -80.44300 102.35300 -0.34800 1.000 8.12992 285 ILE A CA 1
ATOM 2186 C C . ILE A 1 286 ? -81.58600 103.29900 0.00400 1.000 15.93945 285 ILE A C 1
ATOM 2187 O O . ILE A 1 286 ? -81.51900 104.02900 0.99900 1.000 24.90844 285 ILE A O 1
ATOM 2192 N N . LYS A 1 287 ? -82.66400 103.27700 -0.78800 1.000 13.69546 286 LYS A N 1
ATOM 2193 C CA . LYS A 1 287 ? -83.76500 104.22000 -0.60300 1.000 7.19984 286 LYS A CA 1
ATOM 2194 C C . LYS A 1 287 ? -84.45700 104.00400 0.73000 1.000 6.97646 286 LYS A C 1
ATOM 2195 O O . LYS A 1 287 ? -84.68900 104.95800 1.47300 1.000 14.45798 286 LYS A O 1
ATOM 2201 N N . ARG A 1 288 ? -84.81500 102.76300 1.02800 1.000 3.73984 287 ARG A N 1
ATOM 2202 C CA . ARG A 1 288 ? -85.32700 102.35100 2.32300 1.000 5.55984 287 ARG A CA 1
ATOM 2203 C C . ARG A 1 288 ? -84.27100 102.24400 3.39700 1.000 5.60356 287 ARG A C 1
ATOM 2204 O O . ARG A 1 288 ? -84.61900 101.88000 4.51900 1.000 6.59984 287 ARG A O 1
ATOM 2212 N N . ASN A 1 289 ? -83.00700 102.52100 3.09800 1.000 8.01646 288 ASN A N 1
ATOM 2213 C CA . ASN A 1 289 ? -81.96800 102.56800 4.12300 1.000 5.21725 288 ASN A CA 1
ATOM 2214 C C . ASN A 1 289 ? -81.87600 101.24900 4.89100 1.000 5.50984 288 ASN A C 1
ATOM 2215 O O . ASN A 1 289 ? -81.99600 101.19800 6.11500 1.000 4.35444 288 ASN A O 1
ATOM 2220 N N . GLU A 1 290 ? -81.66900 100.17400 4.14300 1.000 6.16955 289 GLU A N 1
ATOM 2221 C CA . GLU A 1 290 ? -81.48900 98.84600 4.71900 1.000 7.69850 289 GLU A CA 1
ATOM 2222 C C . GLU A 1 290 ? -79.98700 98.59300 4.74200 1.000 10.22941 289 GLU A C 1
ATOM 2223 O O . GLU A 1 290 ? -79.41000 98.06700 3.79400 1.000 27.25759 289 GLU A O 1
ATOM 2229 N N . THR A 1 291 ? -79.35100 98.99600 5.84300 1.000 9.89984 290 THR A N 1
ATOM 2230 C CA . THR A 1 291 ? -77.90800 98.90600 6.03200 1.000 9.61984 290 THR A CA 1
ATOM 2231 C C . THR A 1 291 ? -77.44000 97.50500 6.40700 1.000 11.94439 290 THR A C 1
ATOM 2232 O O . THR A 1 291 ? -76.39700 97.05600 5.92200 1.000 9.00984 290 THR A O 1
ATOM 2236 N N . GLU A 1 292 ? -78.17900 96.80700 7.27300 1.000 14.34089 291 GLU A N 1
ATOM 2237 C CA . GLU A 1 292 ? -77.86200 95.41300 7.56100 1.000 9.70984 291 GLU A CA 1
ATOM 2238 C C . GLU A 1 292 ? -77.91000 94.54500 6.30900 1.000 9.17984 291 GLU A C 1
ATOM 2239 O O . GLU A 1 292 ? -77.20300 93.53500 6.23800 1.000 14.18957 291 GLU A O 1
ATOM 2245 N N . LYS A 1 293 ? -78.71700 94.92500 5.31800 1.000 6.59984 292 LYS A N 1
ATOM 2246 C CA . LYS A 1 293 ? -78.86500 94.17400 4.08100 1.000 5.64650 292 LYS A CA 1
ATOM 2247 C C . LYS A 1 293 ? -77.85700 94.57100 3.01600 1.000 8.43696 292 LYS A C 1
ATOM 2248 O O . LYS A 1 293 ? -77.45400 93.72200 2.21700 1.000 11.25889 292 LYS A O 1
ATOM 2254 N N . LEU A 1 294 ? -77.43200 95.83500 2.99400 1.000 10.90196 293 LEU A N 1
ATOM 2255 C CA . LEU A 1 294 ? -76.40400 96.27700 2.05800 1.000 6.66220 293 LEU A CA 1
ATOM 2256 C C . LEU A 1 294 ? -75.02400 95.79400 2.46400 1.000 8.01021 293 LEU A C 1
ATOM 2257 O O . LEU A 1 294 ? -74.14200 95.64700 1.61200 1.000 6.45984 293 LEU A O 1
ATOM 2262 N N . HIS A 1 295 ? -74.81900 95.60400 3.76800 1.000 8.18984 294 HIS A N 1
ATOM 2263 C CA . HIS A 1 295 ? -73.59400 95.01000 4.28300 1.000 8.11984 294 HIS A CA 1
ATOM 2264 C C . HIS A 1 295 ? -73.50100 93.53800 3.92100 1.000 7.34829 294 HIS A C 1
ATOM 2265 O O . HIS A 1 295 ? -72.40700 93.02400 3.67900 1.000 10.84188 294 HIS A O 1
ATOM 2272 N N . LEU A 1 296 ? -74.63800 92.84500 3.89900 1.000 10.35240 295 LEU A N 1
ATOM 2273 C CA . LEU A 1 296 ? -74.67600 91.44400 3.50600 1.000 11.46889 295 LEU A CA 1
ATOM 2274 C C . LEU A 1 296 ? -74.41100 91.28800 2.02600 1.000 10.03984 295 LEU A C 1
ATOM 2275 O O . LEU A 1 296 ? -73.67900 90.38400 1.61900 1.000 9.68787 295 LEU A O 1
ATOM 2280 N N . MET A 1 297 ? -75.02300 92.14800 1.21300 1.000 9.46984 296 MET A N 1
ATOM 2281 C CA . MET A 1 297 ? -74.74100 92.14000 -0.21500 1.000 8.43984 296 MET A CA 1
ATOM 2282 C C . MET A 1 297 ? -73.27500 92.42600 -0.45600 1.000 7.10984 296 MET A C 1
ATOM 2283 O O . MET A 1 297 ? -72.61300 91.73000 -1.22700 1.000 14.33185 296 MET A O 1
ATOM 2288 N N . PHE A 1 298 ? -72.76400 93.46500 0.18800 1.000 8.58387 297 PHE A N 1
ATOM 2289 C CA . PHE A 1 298 ? -71.34100 93.75800 0.17500 1.000 6.70072 297 PHE A CA 1
ATOM 2290 C C . PHE A 1 298 ? -70.51500 92.51800 0.49700 1.000 6.87509 297 PHE A C 1
ATOM 2291 O O . PHE A 1 298 ? -69.53600 92.21600 -0.18600 1.000 4.67527 297 PHE A O 1
ATOM 2299 N N . SER A 1 299 ? -70.88000 91.79800 1.55500 1.000 10.42094 298 SER A N 1
ATOM 2300 C CA . SER A 1 299 ? -70.12900 90.60100 1.92000 1.000 7.26932 298 SER A CA 1
ATOM 2301 C C . SER A 1 299 ? -70.10600 89.60500 0.77200 1.000 7.22939 298 SER A C 1
ATOM 2302 O O . SER A 1 299 ? -69.10700 88.90900 0.57000 1.000 11.15715 298 SER A O 1
ATOM 2305 N N . LEU A 1 300 ? -71.15900 89.59000 -0.03600 1.000 5.87078 299 LEU A N 1
ATOM 2306 C CA . LEU A 1 300 ? -71.29600 88.58800 -1.08400 1.000 7.76045 299 LEU A CA 1
ATOM 2307 C C . LEU A 1 300 ? -70.67200 89.04800 -2.40100 1.000 8.08875 299 LEU A C 1
ATOM 2308 O O . LEU A 1 300 ? -69.87400 88.32300 -3.00200 1.000 8.44582 299 LEU A O 1
ATOM 2313 N N . MET A 1 301 ? -71.01100 90.25200 -2.85900 1.000 17.78568 300 MET A N 1
ATOM 2314 C CA . MET A 1 301 ? -70.44600 90.76400 -4.10000 1.000 18.50383 300 MET A CA 1
ATOM 2315 C C . MET A 1 301 ? -68.97500 91.12600 -3.98800 1.000 9.54120 300 MET A C 1
ATOM 2316 O O . MET A 1 301 ? -68.34700 91.39900 -5.01400 1.000 6.90984 300 MET A O 1
ATOM 2321 N N . ASP A 1 302 ? -68.41100 91.12800 -2.78500 1.000 15.25129 301 ASP A N 1
ATOM 2322 C CA . ASP A 1 302 ? -66.98800 91.39500 -2.62900 1.000 20.07498 301 ASP A CA 1
ATOM 2323 C C . ASP A 1 302 ? -66.13400 90.16700 -2.87100 1.000 15.60151 301 ASP A C 1
ATOM 2324 O O . ASP A 1 302 ? -64.92300 90.29700 -3.06800 1.000 14.18537 301 ASP A O 1
ATOM 2329 N N . LYS A 1 303 ? -66.73000 88.98500 -2.84000 1.000 12.70663 302 LYS A N 1
ATOM 2330 C CA . LYS A 1 303 ? -66.05300 87.78400 -3.29600 1.000 8.59494 302 LYS A CA 1
ATOM 2331 C C . LYS A 1 303 ? -66.16800 87.59500 -4.80700 1.000 8.56984 302 LYS A C 1
ATOM 2332 O O . LYS A 1 303 ? -65.59600 86.64900 -5.35500 1.000 14.72331 302 LYS A O 1
ATOM 2338 N N . VAL A 1 304 ? -66.86300 88.48800 -5.49600 1.000 10.01674 303 VAL A N 1
ATOM 2339 C CA . VAL A 1 304 ? -67.05700 88.38100 -6.93100 1.000 15.85755 303 VAL A CA 1
ATOM 2340 C C . VAL A 1 304 ? -66.11000 89.37100 -7.59800 1.000 29.42967 303 VAL A C 1
ATOM 2341 O O . VAL A 1 304 ? -65.86000 90.44800 -7.03900 1.000 35.55719 303 VAL A O 1
ATOM 2345 N N . PRO A 1 305 ? -65.54000 89.04100 -8.76200 1.000 32.03198 304 PRO A N 1
ATOM 2346 C CA . PRO A 1 305 ? -64.78900 90.04600 -9.51900 1.000 22.91126 304 PRO A CA 1
ATOM 2347 C C . PRO A 1 305 ? -65.72700 91.12600 -10.01900 1.000 32.74649 304 PRO A C 1
ATOM 2348 O O . PRO A 1 305 ? -66.84600 90.83800 -10.44900 1.000 32.42246 304 PRO A O 1
ATOM 2352 N N . ASN A 1 306 ? -65.24700 92.37400 -9.96500 1.000 28.99368 305 ASN A N 1
ATOM 2353 C CA . ASN A 1 306 ? -66.00600 93.57400 -10.30800 1.000 31.24635 305 ASN A CA 1
ATOM 2354 C C . ASN A 1 306 ? -67.49600 93.39300 -10.06200 1.000 20.64334 305 ASN A C 1
ATOM 2355 O O . ASN A 1 306 ? -68.30600 93.53000 -10.98300 1.000 21.52539 305 ASN A O 1
ATOM 2360 N N . GLY A 1 307 ? -67.85900 93.05800 -8.82700 1.000 13.45083 306 GLY A N 1
ATOM 2361 C CA . GLY A 1 307 ? -69.23900 92.78400 -8.48700 1.000 7.89704 306 GLY A CA 1
ATOM 2362 C C . GLY A 1 307 ? -69.93900 93.98200 -7.89400 1.000 7.24225 306 GLY A C 1
ATOM 2363 O O . GLY A 1 307 ? -71.16100 94.10300 -7.97900 1.000 17.62571 306 GLY A O 1
ATOM 2364 N N . ILE A 1 308 ? -69.16200 94.88700 -7.29200 1.000 14.78998 307 ILE A N 1
ATOM 2365 C CA . ILE A 1 308 ? -69.72400 96.05600 -6.62400 1.000 20.45248 307 ILE A CA 1
ATOM 2366 C C . ILE A 1 308 ? -69.70700 97.29300 -7.50700 1.000 12.98534 307 ILE A C 1
ATOM 2367 O O . ILE A 1 308 ? -70.16400 98.35800 -7.06800 1.000 15.07317 307 ILE A O 1
ATOM 2372 N N . GLU A 1 309 ? -69.18200 97.19100 -8.73100 1.000 11.62157 308 GLU A N 1
ATOM 2373 C CA . GLU A 1 309 ? -69.29300 98.28500 -9.69300 1.000 9.86984 308 GLU A CA 1
ATOM 2374 C C . GLU A 1 309 ? -70.73500 98.69400 -9.96600 1.000 10.44847 308 GLU A C 1
ATOM 2375 O O . GLU A 1 309 ? -71.00000 99.90300 -10.04000 1.000 13.85984 308 GLU A O 1
ATOM 2381 N N . PRO A 1 310 ? -71.68400 97.77300 -10.16400 1.000 22.43666 309 PRO A N 1
ATOM 2382 C CA . PRO A 1 310 ? -73.09000 98.18900 -10.17000 1.000 20.31031 309 PRO A CA 1
ATOM 2383 C C . PRO A 1 310 ? -73.55600 98.71000 -8.82900 1.000 9.19984 309 PRO A C 1
ATOM 2384 O O . PRO A 1 310 ? -74.33200 99.67000 -8.79700 1.000 26.52984 309 PRO A O 1
ATOM 2388 N N . MET A 1 311 ? -73.12000 98.09700 -7.72400 1.000 7.85202 310 MET A N 1
ATOM 2389 C CA . MET A 1 311 ? -73.45000 98.61200 -6.40200 1.000 6.62523 310 MET A CA 1
ATOM 2390 C C . MET A 1 311 ? -73.00300 100.05200 -6.25400 1.000 9.72083 310 MET A C 1
ATOM 2391 O O . MET A 1 311 ? -73.78900 100.92000 -5.87300 1.000 8.17340 310 MET A O 1
ATOM 2396 N N . LEU A 1 312 ? -71.72900 100.31100 -6.52100 1.000 12.74218 311 LEU A N 1
ATOM 2397 C CA . LEU A 1 312 ? -71.22100 101.67300 -6.48600 1.000 12.89585 311 LEU A CA 1
ATOM 2398 C C . LEU A 1 312 ? -72.07000 102.59600 -7.33600 1.000 17.14200 311 LEU A C 1
ATOM 2399 O O . LEU A 1 312 ? -72.36900 103.72500 -6.93900 1.000 27.58188 311 LEU A O 1
ATOM 2404 N N . LYS A 1 313 ? -72.48300 102.11800 -8.50300 1.000 13.20513 312 LYS A N 1
ATOM 2405 C CA . LYS A 1 313 ? -73.22100 102.94100 -9.45000 1.000 9.39984 312 LYS A CA 1
ATOM 2406 C C . LYS A 1 313 ? -74.62200 103.27800 -8.94400 1.000 9.78977 312 LYS A C 1
ATOM 2407 O O . LYS A 1 313 ? -75.11300 104.38400 -9.19000 1.000 14.29037 312 LYS A O 1
ATOM 2413 N N . ASP A 1 314 ? -75.25000 102.36300 -8.19200 1.000 9.84632 313 ASP A N 1
ATOM 2414 C CA . ASP A 1 314 ? -76.56800 102.58400 -7.58800 1.000 11.58260 313 ASP A CA 1
ATOM 2415 C C . ASP A 1 314 ? -76.53200 103.59500 -6.43700 1.000 10.23548 313 ASP A C 1
ATOM 2416 O O . ASP A 1 314 ? -77.53000 104.28200 -6.19200 1.000 14.85558 313 ASP A O 1
ATOM 2421 N N . LEU A 1 315 ? -75.41300 103.69800 -5.71700 1.000 7.28454 314 LEU A N 1
ATOM 2422 C CA . LEU A 1 315 ? -75.27100 104.75000 -4.71700 1.000 8.64404 314 LEU A CA 1
ATOM 2423 C C . LEU A 1 315 ? -74.79400 106.05300 -5.33200 1.000 9.65603 314 LEU A C 1
ATOM 2424 O O . LEU A 1 315 ? -75.04900 107.12200 -4.78000 1.000 13.29414 314 LEU A O 1
ATOM 2429 N N . GLU A 1 316 ? -74.12900 105.98700 -6.47500 1.000 11.61080 315 GLU A N 1
ATOM 2430 C CA . GLU A 1 316 ? -73.67300 107.19700 -7.14600 1.000 10.73424 315 GLU A CA 1
ATOM 2431 C C . GLU A 1 316 ? -74.79400 107.88400 -7.91400 1.000 16.91839 315 GLU A C 1
ATOM 2432 O O . GLU A 1 316 ? -74.86900 109.11500 -7.92600 1.000 28.04138 315 GLU A O 1
ATOM 2438 N N . GLU A 1 317 ? -75.67800 107.12100 -8.54300 1.000 14.65959 316 GLU A N 1
ATOM 2439 C CA . GLU A 1 317 ? -76.80500 107.73600 -9.22400 1.000 11.55424 316 GLU A CA 1
ATOM 2440 C C . GLU A 1 317 ? -77.88000 108.20700 -8.25500 1.000 11.96148 316 GLU A C 1
ATOM 2441 O O . GLU A 1 317 ? -78.45100 109.27900 -8.45900 1.000 14.07984 316 GLU A O 1
ATOM 2447 N N . HIS A 1 318 ? -78.17300 107.43700 -7.20200 1.000 10.26016 317 HIS A N 1
ATOM 2448 C CA . HIS A 1 318 ? -79.21100 107.85100 -6.25900 1.000 16.32246 317 HIS A CA 1
ATOM 2449 C C . HIS A 1 318 ? -78.80700 109.10600 -5.51000 1.000 15.16514 317 HIS A C 1
ATOM 2450 O O . HIS A 1 318 ? -79.60900 110.03300 -5.37400 1.000 15.17213 317 HIS A O 1
ATOM 2457 N N . ILE A 1 319 ? -77.57500 109.14300 -4.99800 1.000 20.96071 318 ILE A N 1
ATOM 2458 C CA . ILE A 1 319 ? -77.06300 110.35700 -4.37200 1.000 16.77054 318 ILE A CA 1
ATOM 2459 C C . ILE A 1 319 ? -77.28000 111.56200 -5.27000 1.000 21.50091 318 ILE A C 1
ATOM 2460 O O . ILE A 1 319 ? -77.67600 112.63500 -4.80600 1.000 26.44984 318 ILE A O 1
ATOM 2465 N N . ILE A 1 320 ? -77.04800 111.40700 -6.56600 1.000 22.31868 319 ILE A N 1
ATOM 2466 C CA . ILE A 1 320 ? -77.17300 112.53300 -7.47700 1.000 13.66984 319 ILE A CA 1
ATOM 2467 C C . ILE A 1 320 ? -78.63300 112.95300 -7.59000 1.000 21.27568 319 ILE A C 1
ATOM 2468 O O . ILE A 1 320 ? -78.99300 114.07000 -7.20900 1.000 38.05904 319 ILE A O 1
ATOM 2473 N N . SER A 1 321 ? -79.48800 112.05600 -8.08100 1.000 20.71788 320 SER A N 1
ATOM 2474 C CA . SER A 1 321 ? -80.88200 112.40500 -8.33600 1.000 22.39262 320 SER A CA 1
ATOM 2475 C C . SER A 1 321 ? -81.60300 112.86100 -7.08000 1.000 18.66193 320 SER A C 1
ATOM 2476 O O . SER A 1 321 ? -82.53300 113.66700 -7.17800 1.000 29.21548 320 SER A O 1
ATOM 2479 N N . ALA A 1 322 ? -81.21100 112.35300 -5.90500 1.000 16.29444 321 ALA A N 1
ATOM 2480 C CA . ALA A 1 322 ? -81.74500 112.87900 -4.65200 1.000 12.11090 321 ALA A CA 1
ATOM 2481 C C . ALA A 1 322 ? -81.28800 114.30900 -4.42600 1.000 21.31017 321 ALA A C 1
ATOM 2482 O O . ALA A 1 322 ? -82.10200 115.19300 -4.15100 1.000 30.71995 321 ALA A O 1
ATOM 2484 N N . GLY A 1 323 ? -79.98400 114.55100 -4.52500 1.000 25.75189 322 GLY A N 1
ATOM 2485 C CA . GLY A 1 323 ? -79.43100 115.89000 -4.44900 1.000 23.08747 322 GLY A CA 1
ATOM 2486 C C . GLY A 1 323 ? -79.56700 116.68000 -5.73400 1.000 33.71378 322 GLY A C 1
ATOM 2487 O O . GLY A 1 323 ? -78.84800 117.65400 -5.96800 1.000 45.48402 322 GLY A O 1
ATOM 2488 N N . LEU A 1 324 ? -80.48700 116.24100 -6.58800 1.000 37.57273 323 LEU A N 1
ATOM 2489 C CA . LEU A 1 324 ? -80.85000 116.96700 -7.78900 1.000 29.98423 323 LEU A CA 1
ATOM 2490 C C . LEU A 1 324 ? -82.24800 117.55500 -7.72200 1.000 37.48076 323 LEU A C 1
ATOM 2491 O O . LEU A 1 324 ? -82.50300 118.56200 -8.38300 1.000 58.15957 323 LEU A O 1
ATOM 2496 N N . ALA A 1 325 ? -83.15200 116.95200 -6.95200 1.000 39.80909 324 ALA A N 1
ATOM 2497 C CA . ALA A 1 325 ? -84.44400 117.54100 -6.61600 1.000 47.77786 324 ALA A CA 1
ATOM 2498 C C . ALA A 1 325 ? -84.49500 118.09100 -5.20200 1.000 48.80618 324 ALA A C 1
ATOM 2499 O O . ALA A 1 325 ? -85.12200 119.12600 -4.96900 1.000 46.08109 324 ALA A O 1
ATOM 2501 N N . ASP A 1 326 ? -83.82600 117.44500 -4.25000 1.000 43.62882 325 ASP A N 1
ATOM 2502 C CA . ASP A 1 326 ? -83.72300 117.99200 -2.90400 1.000 46.82018 325 ASP A CA 1
ATOM 2503 C C . ASP A 1 326 ? -82.79400 119.20300 -2.92100 1.000 33.89984 325 ASP A C 1
ATOM 2504 O O . ASP A 1 326 ? -81.91600 119.33900 -2.06200 1.000 36.69984 325 ASP A O 1
ATOM 2509 N N . MET A 1 327 ? -82.99200 120.08900 -3.89500 1.000 33.18596 326 MET A N 1
ATOM 2510 C CA . MET A 1 327 ? -82.12600 121.24000 -4.08900 1.000 40.61654 326 MET A CA 1
ATOM 2511 C C . MET A 1 327 ? -82.75200 122.18300 -5.10600 1.000 40.27502 326 MET A C 1
ATOM 2512 O O . MET A 1 327 ? -82.47300 123.38500 -5.09900 1.000 48.67523 326 MET A O 1
ATOM 2517 N N . VAL A 1 328 ? -83.58400 121.63800 -5.99900 1.000 45.08187 327 VAL A N 1
ATOM 2518 C CA . VAL A 1 328 ? -84.43400 122.46700 -6.84600 1.000 41.35995 327 VAL A CA 1
ATOM 2519 C C . VAL A 1 328 ? -85.41000 123.28700 -6.02300 1.000 44.78172 327 VAL A C 1
ATOM 2520 O O . VAL A 1 328 ? -85.69000 124.43700 -6.37000 1.000 39.69079 327 VAL A O 1
ATOM 2524 N N . ALA A 1 329 ? -85.90700 122.74400 -4.91200 1.000 54.11693 328 ALA A N 1
ATOM 2525 C CA . ALA A 1 329 ? -86.75300 123.50500 -3.99300 1.000 63.07476 328 ALA A CA 1
ATOM 2526 C C . ALA A 1 329 ? -85.91200 124.52700 -3.22000 1.000 57.55268 328 ALA A C 1
ATOM 2527 O O . ALA A 1 329 ? -85.81100 124.51500 -1.99200 1.000 48.93984 328 ALA A O 1
ATOM 2529 N N . ALA A 1 330 ? -85.28700 125.42400 -3.98200 1.000 58.21821 329 ALA A N 1
ATOM 2530 C CA . ALA A 1 330 ? -84.43400 126.46000 -3.41800 1.000 54.89679 329 ALA A CA 1
ATOM 2531 C C . ALA A 1 330 ? -84.46600 127.70000 -4.30400 1.000 62.01558 329 ALA A C 1
ATOM 2532 O O . ALA A 1 330 ? -84.76300 128.80300 -3.83100 1.000 64.96847 329 ALA A O 1
ATOM 2534 N N . ALA A 1 331 ? -84.17200 127.52400 -5.59700 1.000 62.81579 330 ALA A N 1
ATOM 2535 C CA . ALA A 1 331 ? -84.23300 128.62800 -6.54800 1.000 62.16314 330 ALA A CA 1
ATOM 2536 C C . ALA A 1 331 ? -85.62700 129.22800 -6.64700 1.000 55.25138 330 ALA A C 1
ATOM 2537 O O . ALA A 1 331 ? -85.77200 130.38000 -7.06700 1.000 36.80984 330 ALA A O 1
ATOM 2539 N N . GLU A 1 332 ? -86.65600 128.47100 -6.29100 1.000 59.49177 331 GLU A N 1
ATOM 2540 C CA . GLU A 1 332 ? -87.99800 129.01600 -6.20800 1.000 67.13005 331 GLU A CA 1
ATOM 2541 C C . GLU A 1 332 ? -88.34300 129.46300 -4.79400 1.000 63.51553 331 GLU A C 1
ATOM 2542 O O . GLU A 1 332 ? -89.43900 129.98100 -4.57500 1.000 57.40361 331 GLU A O 1
ATOM 2548 N N . THR A 1 333 ? -87.41500 129.31600 -3.84200 1.000 64.54834 332 THR A N 1
ATOM 2549 C CA . THR A 1 333 ? -87.61600 129.74100 -2.46000 1.000 65.44639 332 THR A CA 1
ATOM 2550 C C . THR A 1 333 ? -86.34700 130.30300 -1.81500 1.000 68.12265 332 THR A C 1
ATOM 2551 O O . THR A 1 333 ? -86.23800 131.52300 -1.66800 1.000 71.19984 332 THR A O 1
ATOM 2555 N N . ILE A 1 334 ? -85.38200 129.46700 -1.43100 1.000 71.41512 333 ILE A N 1
ATOM 2556 C CA . ILE A 1 334 ? -84.19500 129.91800 -0.70000 1.000 69.00312 333 ILE A CA 1
ATOM 2557 C C . ILE A 1 334 ? -83.07700 130.11600 -1.71500 1.000 70.08240 333 ILE A C 1
ATOM 2558 O O . ILE A 1 334 ? -82.39100 129.16300 -2.09900 1.000 71.58131 333 ILE A O 1
ATOM 2563 N N . THR A 1 335 ? -82.86900 131.35000 -2.15900 1.000 80.16041 334 THR A N 1
ATOM 2564 C CA . THR A 1 335 ? -81.71100 131.65600 -2.98100 1.000 71.10687 334 THR A CA 1
ATOM 2565 C C . THR A 1 335 ? -80.78500 132.68400 -2.34400 1.000 70.57050 334 THR A C 1
ATOM 2566 O O . THR A 1 335 ? -79.58000 132.66700 -2.62200 1.000 65.36876 334 THR A O 1
ATOM 2570 N N . THR A 1 336 ? -81.30300 133.55000 -1.47700 1.000 77.55146 335 THR A N 1
ATOM 2571 C CA . THR A 1 336 ? -80.51700 134.57300 -0.80900 1.000 73.38939 335 THR A CA 1
ATOM 2572 C C . THR A 1 336 ? -80.03700 134.15300 0.57200 1.000 59.36639 335 THR A C 1
ATOM 2573 O O . THR A 1 336 ? -79.39900 134.95500 1.25700 1.000 49.17984 335 THR A O 1
ATOM 2577 N N . ASP A 1 337 ? -80.34500 132.93800 1.00800 1.000 60.97531 336 ASP A N 1
ATOM 2578 C CA . ASP A 1 337 ? -79.97400 132.45500 2.33600 1.000 61.53809 336 ASP A CA 1
ATOM 2579 C C . ASP A 1 337 ? -79.06600 131.24000 2.18200 1.000 45.62732 336 ASP A C 1
ATOM 2580 O O . ASP A 1 337 ? -79.48700 130.10500 2.40300 1.000 36.04984 336 ASP A O 1
ATOM 2585 N N . SER A 1 338 ? -77.81100 131.48700 1.80100 1.000 56.47823 337 SER A N 1
ATOM 2586 C CA . SER A 1 338 ? -76.85300 130.39400 1.69300 1.000 50.62645 337 SER A CA 1
ATOM 2587 C C . SER A 1 338 ? -76.65300 129.70400 3.03500 1.000 54.24753 337 SER A C 1
ATOM 2588 O O . SER A 1 338 ? -76.31700 128.51400 3.08200 1.000 45.00805 337 SER A O 1
ATOM 2591 N N . GLU A 1 339 ? -76.87800 130.42800 4.13400 1.000 61.80662 338 GLU A N 1
ATOM 2592 C CA . GLU A 1 339 ? -76.93400 129.79700 5.44400 1.000 62.20803 338 GLU A CA 1
ATOM 2593 C C . GLU A 1 339 ? -77.95200 128.66300 5.47500 1.000 57.70354 338 GLU A C 1
ATOM 2594 O O . GLU A 1 339 ? -77.73800 127.67200 6.18200 1.000 48.12019 338 GLU A O 1
ATOM 2600 N N . LYS A 1 340 ? -79.03400 128.76200 4.69700 1.000 53.53366 339 LYS A N 1
ATOM 2601 C CA . LYS A 1 340 ? -79.88300 127.60800 4.44000 1.000 44.68503 339 LYS A CA 1
ATOM 2602 C C . LYS A 1 340 ? -79.56300 126.89900 3.13500 1.000 40.72983 339 LYS A C 1
ATOM 2603 O O . LYS A 1 340 ? -79.73600 125.69200 3.07500 1.000 34.22462 339 LYS A O 1
ATOM 2609 N N . TYR A 1 341 ? -79.07700 127.59600 2.10600 1.000 49.40149 340 TYR A N 1
ATOM 2610 C CA . TYR A 1 341 ? -78.78900 126.98300 0.80800 1.000 48.76543 340 TYR A CA 1
ATOM 2611 C C . TYR A 1 341 ? -77.54100 126.11300 0.81900 1.000 42.68796 340 TYR A C 1
ATOM 2612 O O . TYR A 1 341 ? -77.28200 125.42000 -0.16900 1.000 38.15977 340 TYR A O 1
ATOM 2621 N N . ARG A 1 342 ? -76.77000 126.12400 1.90000 1.000 47.16756 341 ARG A N 1
ATOM 2622 C CA . ARG A 1 342 ? -75.61300 125.25100 2.03800 1.000 37.49958 341 ARG A CA 1
ATOM 2623 C C . ARG A 1 342 ? -75.79900 124.19300 3.10500 1.000 36.07295 341 ARG A C 1
ATOM 2624 O O . ARG A 1 342 ? -75.18800 123.12500 3.02400 1.000 36.31747 341 ARG A O 1
ATOM 2632 N N . GLU A 1 343 ? -76.65300 124.46300 4.08700 1.000 40.29831 342 GLU A N 1
ATOM 2633 C CA . GLU A 1 343 ? -76.87700 123.49900 5.15100 1.000 44.22982 342 GLU A CA 1
ATOM 2634 C C . GLU A 1 343 ? -77.62300 122.25900 4.65800 1.000 37.42578 342 GLU A C 1
ATOM 2635 O O . GLU A 1 343 ? -77.33200 121.15600 5.11900 1.000 37.30337 342 GLU A O 1
ATOM 2641 N N . GLN A 1 344 ? -78.60700 122.39700 3.75100 1.000 33.87556 343 GLN A N 1
ATOM 2642 C CA . GLN A 1 344 ? -79.30900 121.20400 3.24000 1.000 33.38348 343 GLN A CA 1
ATOM 2643 C C . GLN A 1 344 ? -78.34700 120.20900 2.66100 1.000 35.71097 343 GLN A C 1
ATOM 2644 O O . GLN A 1 344 ? -78.66300 119.02100 2.58400 1.000 29.94401 343 GLN A O 1
ATOM 2650 N N . LEU A 1 345 ? -77.22300 120.69200 2.20700 1.000 32.95836 344 LEU A N 1
ATOM 2651 C CA . LEU A 1 345 ? -76.18700 119.84500 1.69100 1.000 22.48008 344 LEU A CA 1
ATOM 2652 C C . LEU A 1 345 ? -75.18500 119.48700 2.76200 1.000 29.89993 344 LEU A C 1
ATOM 2653 O O . LEU A 1 345 ? -74.33900 118.61500 2.54300 1.000 35.04727 344 LEU A O 1
ATOM 2658 N N . ASP A 1 346 ? -75.25000 120.14800 3.90500 1.000 27.94319 345 ASP A N 1
ATOM 2659 C CA . ASP A 1 346 ? -74.59000 119.59500 5.06500 1.000 37.02755 345 ASP A CA 1
ATOM 2660 C C . ASP A 1 346 ? -75.35900 118.418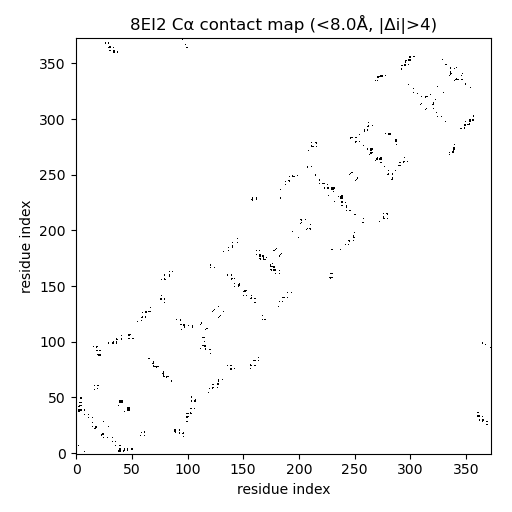00 5.64200 1.000 42.86346 345 ASP A C 1
ATOM 2661 O O . ASP A 1 346 ? -74.74100 117.46700 6.12600 1.000 34.99714 345 ASP A O 1
ATOM 2666 N N . THR A 1 347 ? -76.68500 118.44000 5.55600 1.000 37.33513 346 THR A N 1
ATOM 2667 C CA . THR A 1 347 ? -77.51600 117.31200 5.95500 1.000 36.94918 346 THR A CA 1
ATOM 2668 C C . THR A 1 347 ? -77.61800 116.26000 4.85400 1.000 29.94737 346 THR A C 1
ATOM 2669 O O . THR A 1 347 ? -77.55800 115.05900 5.13900 1.000 28.96953 346 THR A O 1
ATOM 2673 N N . LEU A 1 348 ? -77.77100 116.69200 3.59900 1.000 18.49094 347 LEU A N 1
ATOM 2674 C CA . LEU A 1 348 ? -77.82500 115.76200 2.47400 1.000 24.88783 347 LEU A CA 1
ATOM 2675 C C . LEU A 1 348 ? -76.60700 114.84700 2.44900 1.000 43.78761 347 LEU A C 1
ATOM 2676 O O . LEU A 1 348 ? -76.73300 113.61800 2.42700 1.000 27.47959 347 LEU A O 1
ATOM 2681 N N . PHE A 1 349 ? -75.41200 115.44300 2.42800 1.000 44.34883 348 PHE A N 1
ATOM 2682 C CA . PHE A 1 349 ? -74.18100 114.67000 2.55100 1.000 29.07058 348 PHE A CA 1
ATOM 2683 C C . PHE A 1 349 ? -74.21100 113.77000 3.76500 1.000 29.22440 348 PHE A C 1
ATOM 2684 O O . PHE A 1 349 ? -73.65600 112.66700 3.74700 1.000 32.69048 348 PHE A O 1
ATOM 2692 N N . ASN A 1 350 ? -74.83000 114.23700 4.84400 1.000 25.37134 349 ASN A N 1
ATOM 2693 C CA . ASN A 1 350 ? -74.87000 113.43100 6.04800 1.000 23.12379 349 ASN A CA 1
ATOM 2694 C C . ASN A 1 350 ? -75.77400 112.22600 5.86600 1.000 22.89972 349 ASN A C 1
ATOM 2695 O O . ASN A 1 350 ? -75.50600 111.16300 6.43400 1.000 20.85439 349 ASN A O 1
ATOM 2700 N N . ARG A 1 351 ? -76.83700 112.36400 5.07300 1.000 28.36840 350 ARG A N 1
ATOM 2701 C CA . ARG A 1 351 ? -77.67800 111.20700 4.80100 1.000 20.47951 350 ARG A CA 1
ATOM 2702 C C . ARG A 1 351 ? -76.88100 110.09600 4.13600 1.000 16.51094 350 ARG A C 1
ATOM 2703 O O . ARG A 1 351 ? -77.17400 108.91700 4.33800 1.000 19.19393 350 ARG A O 1
ATOM 2711 N N . PHE A 1 352 ? -75.85900 110.45000 3.36700 1.000 19.92055 351 PHE A N 1
ATOM 2712 C CA . PHE A 1 352 ? -75.05900 109.46800 2.65400 1.000 16.43074 351 PHE A CA 1
ATOM 2713 C C . PHE A 1 352 ? -73.70800 109.20800 3.28700 1.000 26.88435 351 PHE A C 1
ATOM 2714 O O . PHE A 1 352 ? -73.14300 108.13700 3.06100 1.000 33.81780 351 PHE A O 1
ATOM 2722 N N . SER A 1 353 ? -73.15900 110.16400 4.03400 1.000 22.26587 352 SER A N 1
ATOM 2723 C CA . SER A 1 353 ? -71.93700 109.89800 4.77000 1.000 14.46592 352 SER A CA 1
ATOM 2724 C C . SER A 1 353 ? -72.19100 109.05200 5.99500 1.000 12.94016 352 SER A C 1
ATOM 2725 O O . SER A 1 353 ? -71.23100 108.61200 6.62800 1.000 15.02225 352 SER A O 1
ATOM 2728 N N . LYS A 1 354 ? -73.45100 108.83100 6.35200 1.000 27.13922 353 LYS A N 1
ATOM 2729 C CA . LYS A 1 354 ? -73.76600 107.96600 7.47300 1.000 29.13950 353 LYS A CA 1
ATOM 2730 C C . LYS A 1 354 ? -74.29800 106.61500 7.03500 1.000 21.30200 353 LYS A C 1
ATOM 2731 O O . LYS A 1 354 ? -74.11100 105.62900 7.75100 1.000 19.17405 353 LYS A O 1
ATOM 2737 N N . LEU A 1 355 ? -74.86900 106.53400 5.83200 1.000 15.11984 354 LEU A N 1
ATOM 2738 C CA . LEU A 1 355 ? -75.22400 105.24200 5.25300 1.000 17.32145 354 LEU A CA 1
ATOM 2739 C C . LEU A 1 355 ? -73.99700 104.37900 5.01000 1.000 20.25434 354 LEU A C 1
ATOM 2740 O O . LEU A 1 355 ? -74.07400 103.14900 5.08400 1.000 21.56693 354 LEU A O 1
ATOM 2745 N N . VAL A 1 356 ? -72.86000 105.00300 4.72800 1.000 20.38154 355 VAL A N 1
ATOM 2746 C CA . VAL A 1 356 ? -71.66100 104.25300 4.39900 1.000 18.05504 355 VAL A 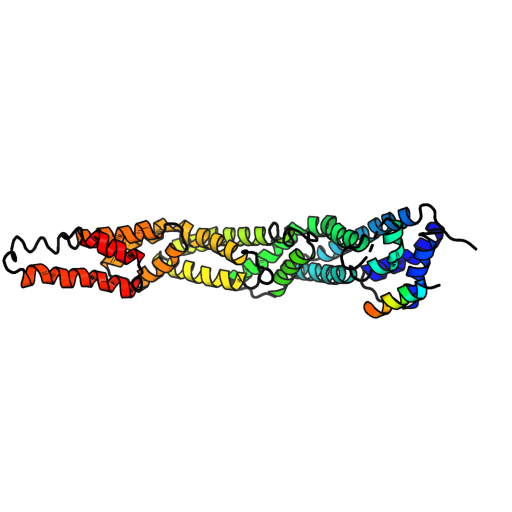CA 1
ATOM 2747 C C . VAL A 1 356 ? -71.02500 103.67000 5.64700 1.000 13.56246 355 VAL A C 1
ATOM 2748 O O . VAL A 1 356 ? -70.53600 102.53900 5.62300 1.000 18.56166 355 VAL A O 1
ATOM 2752 N N . LYS A 1 357 ? -71.01000 104.42200 6.75300 1.000 16.27984 356 LYS A N 1
ATOM 2753 C CA . LYS A 1 357 ? -70.56000 103.85400 8.02400 1.000 22.12846 356 LYS A CA 1
ATOM 2754 C C . LYS A 1 357 ? -71.37900 102.63400 8.40600 1.000 15.77840 356 LYS A C 1
ATOM 2755 O O . LYS A 1 357 ? -70.83900 101.54700 8.64600 1.000 12.97984 356 LYS A O 1
ATOM 2761 N N . GLU A 1 358 ? -72.69200 102.81900 8.52100 1.000 19.87252 357 GLU A N 1
ATOM 2762 C CA . GLU A 1 358 ? -73.53200 101.75300 9.03400 1.000 25.74354 357 GLU A CA 1
ATOM 2763 C C . GLU A 1 358 ? -73.47000 100.52800 8.13400 1.000 24.32390 357 GLU A C 1
ATOM 2764 O O . GLU A 1 358 ? -73.48300 99.40000 8.63800 1.000 23.03167 357 GLU A O 1
ATOM 2770 N N . ALA A 1 359 ? -73.33000 100.73000 6.81900 1.000 10.49984 358 ALA A N 1
ATOM 2771 C CA . ALA A 1 359 ? -73.47000 99.67200 5.82600 1.000 9.89497 358 ALA A CA 1
ATOM 2772 C C . ALA A 1 359 ? -72.13300 99.16100 5.30400 1.000 12.75583 358 ALA A C 1
ATOM 2773 O O . ALA A 1 359 ? -71.92300 97.94900 5.24100 1.000 12.75346 358 ALA A O 1
ATOM 2775 N N . PHE A 1 360 ? -71.22700 100.05400 4.91500 1.000 17.48989 359 PHE A N 1
ATOM 2776 C CA . PHE A 1 360 ? -69.95500 99.64400 4.32900 1.000 15.10283 359 PHE A CA 1
ATOM 2777 C C . PHE A 1 360 ? -68.76600 100.04900 5.18100 1.000 24.66902 359 PHE A C 1
ATOM 2778 O O . PHE A 1 360 ? -67.62600 99.95500 4.71600 1.000 18.32397 359 PHE A O 1
ATOM 2786 N N . GLN A 1 361 ? -69.01000 100.49200 6.41500 1.000 28.79594 360 GLN A N 1
ATOM 2787 C CA . GLN A 1 361 ? -67.95400 100.78200 7.38300 1.000 22.81240 360 GLN A CA 1
ATOM 2788 C C . GLN A 1 361 ? -66.92900 101.76500 6.82800 1.000 20.81984 360 GLN A C 1
ATOM 2789 O O . GLN A 1 361 ? -65.74800 101.71600 7.18200 1.000 18.59984 360 GLN A O 1
ATOM 2795 N N . ASP A 1 362 ? -67.38100 102.66000 5.94800 1.000 21.21984 361 ASP A N 1
ATOM 2796 C CA . ASP A 1 362 ? -66.51500 103.63100 5.28500 1.000 19.82230 361 ASP A CA 1
ATOM 2797 C C . ASP A 1 362 ? -65.45700 102.93000 4.42400 1.000 28.22229 361 ASP A C 1
ATOM 2798 O O . ASP A 1 362 ? -64.26200 103.19200 4.54100 1.000 26.86538 361 ASP A O 1
ATOM 2803 N N . ASP A 1 363 ? -65.90500 102.03100 3.55300 1.000 23.68553 362 ASP A N 1
ATOM 2804 C CA . ASP A 1 363 ? -64.98300 101.40200 2.61500 1.000 19.59984 362 ASP A CA 1
ATOM 2805 C C . ASP A 1 363 ? -64.49000 102.45800 1.61400 1.000 17.24044 362 ASP A C 1
ATOM 2806 O O . ASP A 1 363 ? -65.29800 103.21300 1.08300 1.000 16.24984 362 ASP A O 1
ATOM 2811 N N . PRO A 1 364 ? -63.18300 102.50100 1.34200 1.000 24.93748 363 PRO A N 1
ATOM 2812 C CA . PRO A 1 364 ? -62.66700 103.57800 0.47200 1.000 16.10984 363 PRO A CA 1
ATOM 2813 C C . PRO A 1 364 ? -63.20200 103.56000 -0.94100 1.000 16.52984 363 PRO A C 1
ATOM 2814 O O . PRO A 1 364 ? -63.11300 104.58700 -1.62300 1.000 18.11984 363 PRO A O 1
ATOM 2818 N N . ARG A 1 365 ? -63.74600 102.43900 -1.41400 1.000 18.38984 364 ARG A N 1
ATOM 2819 C CA . ARG A 1 365 ? -64.29900 102.40900 -2.76200 1.000 19.37766 364 ARG A CA 1
ATOM 2820 C C . ARG A 1 365 ? -65.65300 103.09100 -2.83200 1.000 21.77077 364 ARG A C 1
ATOM 2821 O O . ARG A 1 365 ? -66.00400 103.65600 -3.87200 1.000 15.25984 364 ARG A O 1
ATOM 2829 N N . PHE A 1 366 ? -66.42400 103.03900 -1.75100 1.000 27.77728 365 PHE A N 1
ATOM 2830 C CA . PHE A 1 366 ? -67.71200 103.71200 -1.71700 1.000 26.71354 365 PHE A CA 1
ATOM 2831 C C . PHE A 1 366 ? -67.59500 105.18400 -1.35600 1.000 17.92547 365 PHE A C 1
ATOM 2832 O O . PHE A 1 366 ? -68.53000 105.94700 -1.61100 1.000 13.83984 365 PHE A O 1
ATOM 2840 N N . LEU A 1 367 ? -66.47500 105.60200 -0.76900 1.000 29.89192 366 LEU A N 1
ATOM 2841 C CA . LEU A 1 367 ? -66.24500 107.02500 -0.55900 1.000 17.90063 366 LEU A CA 1
ATOM 2842 C C . LEU A 1 367 ? -65.88100 107.70300 -1.86500 1.000 11.51707 366 LEU A C 1
ATOM 2843 O O . LEU A 1 367 ? -66.19700 108.87500 -2.07300 1.000 10.95984 366 LEU A O 1
ATOM 2848 N N . THR A 1 368 ? -65.21100 106.97900 -2.75400 1.000 11.09800 367 THR A N 1
ATOM 2849 C CA . THR A 1 368 ? -64.86400 107.54300 -4.04900 1.000 17.98488 367 THR A CA 1
ATOM 2850 C C . THR A 1 368 ? -66.10100 107.86500 -4.86900 1.000 12.29186 367 THR A C 1
ATOM 2851 O O . THR A 1 368 ? -66.15600 108.90100 -5.53200 1.000 16.85103 367 THR A O 1
ATOM 2855 N N . ALA A 1 369 ? -67.09900 106.99800 -4.83200 1.000 19.56230 368 ALA A N 1
ATOM 2856 C CA . ALA A 1 369 ? -68.36000 107.27400 -5.48800 1.000 12.22984 368 ALA A CA 1
ATOM 2857 C C . ALA A 1 369 ? -69.27700 108.17100 -4.66500 1.000 11.83984 368 ALA A C 1
ATOM 2858 O O . ALA A 1 369 ? -70.10000 108.87900 -5.25200 1.000 12.56984 368 ALA A O 1
ATOM 2860 N N . ARG A 1 370 ? -69.16300 108.15700 -3.32700 1.000 11.30441 369 ARG A N 1
ATOM 2861 C CA . ARG A 1 370 ? -69.83300 109.17000 -2.50800 1.000 16.29187 369 ARG A CA 1
ATOM 2862 C C . ARG A 1 370 ? -69.35800 110.56000 -2.87700 1.000 17.83182 369 ARG A C 1
ATOM 2863 O O . ARG A 1 370 ? -70.10300 111.53500 -2.74500 1.000 12.66503 369 ARG A O 1
ATOM 2871 N N . ASP A 1 371 ? -68.11900 110.66400 -3.33800 1.000 17.69504 370 ASP A N 1
ATOM 2872 C CA . ASP A 1 371 ? -67.51900 111.93200 -3.70100 1.000 11.81984 370 ASP A CA 1
ATOM 2873 C C . ASP A 1 371 ? -67.62500 112.19200 -5.18500 1.000 15.39868 370 ASP A C 1
ATOM 2874 O O . ASP A 1 371 ? -67.79900 113.34100 -5.59700 1.000 22.98599 370 ASP A O 1
ATOM 2879 N N . LYS A 1 372 ? -67.49900 111.13800 -5.98700 1.000 12.73071 371 LYS A N 1
ATOM 2880 C CA . LYS A 1 372 ? -67.70300 111.24800 -7.42100 1.000 11.80415 371 LYS A CA 1
ATOM 2881 C C . LYS A 1 372 ? -69.10100 111.72100 -7.76100 1.000 24.01104 371 LYS A C 1
ATOM 2882 O O . LYS A 1 372 ? -69.29900 112.31400 -8.82500 1.000 28.28590 371 LYS A O 1
ATOM 2888 N N . ALA A 1 373 ? -70.07300 111.45900 -6.88600 1.000 25.76328 372 ALA A N 1
ATOM 2889 C CA . ALA A 1 373 ? -71.44300 111.90600 -7.06700 1.000 21.90499 372 ALA A CA 1
ATOM 2890 C C . ALA A 1 373 ? -71.73800 113.22300 -6.37300 1.000 18.13156 372 ALA A C 1
ATOM 2891 O O . ALA A 1 373 ? -72.72500 113.87400 -6.71800 1.000 20.81051 372 ALA A O 1
ATOM 2893 N N . TYR A 1 374 ? -70.90900 113.64300 -5.42200 1.000 21.49061 373 TYR A N 1
ATOM 2894 C CA . TYR A 1 374 ? -71.24300 114.83200 -4.65500 1.000 22.50142 373 TYR A CA 1
ATOM 2895 C C . TYR A 1 374 ? -70.63300 116.06600 -5.30400 1.000 23.09940 373 TYR A C 1
ATOM 2896 O O . TYR A 1 374 ? -71.10500 117.18600 -5.07800 1.000 17.90834 373 TYR A O 1
ATOM 2905 N N . LYS A 1 375 ? -69.57600 115.85800 -6.09500 1.000 24.10571 374 LYS A N 1
ATOM 2906 C CA . LYS A 1 375 ? -68.99600 116.83600 -7.00500 1.000 27.17478 374 LYS A CA 1
ATOM 2907 C C . LYS A 1 375 ? -69.95900 117.23600 -8.11300 1.000 14.98098 374 LYS A C 1
ATOM 2908 O O . LYS A 1 375 ? -69.86000 118.34900 -8.63400 1.000 18.50984 374 LYS A O 1
ATOM 2914 N N . ALA A 1 376 ? -70.88800 116.35700 -8.47800 1.000 17.17869 375 ALA A N 1
ATOM 2915 C CA . ALA A 1 376 ? -71.95500 116.67900 -9.41500 1.000 27.22032 375 ALA A CA 1
ATOM 2916 C C . ALA A 1 376 ? -73.06600 117.53600 -8.80600 1.000 15.75142 375 ALA A C 1
ATOM 2917 O O . ALA A 1 376 ? -73.84100 118.14300 -9.55100 1.000 23.24984 375 ALA A O 1
ATOM 2919 N N . VAL A 1 377 ? -73.17300 117.59800 -7.48300 1.000 11.66984 376 VAL A N 1
ATOM 2920 C CA . VAL A 1 377 ? -74.13300 118.47400 -6.82400 1.000 25.43854 376 VAL A CA 1
ATOM 2921 C C . VAL A 1 377 ? -73.51100 119.86200 -6.58900 1.000 30.16725 376 VAL A C 1
ATOM 2922 O O . VAL A 1 377 ? -73.96300 120.63000 -5.73600 1.000 17.71180 376 VAL A O 1
ATOM 2926 N N . VAL A 1 378 ? -72.47200 120.18100 -7.35800 1.000 33.07772 377 VAL A N 1
ATOM 2927 C CA . VAL A 1 378 ? -71.63200 121.35600 -7.19600 1.000 15.09376 377 VAL A CA 1
ATOM 2928 C C . VAL A 1 378 ? -71.38800 122.01300 -8.54600 1.000 13.34241 377 VAL A C 1
ATOM 2929 O O . VAL A 1 378 ? -71.90700 121.56500 -9.56800 1.000 20.25612 377 VAL A O 1
ATOM 2933 N N . PRO B 2 3 ? -22.51300 35.16900 5.61300 1.000 39.78666 2 PRO C N 1
ATOM 2934 C CA . PRO B 2 3 ? -21.25800 35.68100 6.15600 1.000 42.94486 2 PRO C CA 1
ATOM 2935 C C . PRO B 2 3 ? -21.48400 36.97100 6.92200 1.000 39.77849 2 PRO C C 1
ATOM 2936 O O . PRO B 2 3 ? -21.84600 36.93300 8.09700 1.000 34.99984 2 PRO C O 1
ATOM 2940 N N . ALA B 2 4 ? -21.26200 38.10100 6.25700 1.000 46.36913 3 ALA C N 1
ATOM 2941 C CA . ALA B 2 4 ? -21.67100 39.39600 6.77900 1.000 40.06147 3 ALA C CA 1
ATOM 2942 C C . ALA B 2 4 ? -23.11000 39.73300 6.42500 1.000 47.56193 3 ALA C C 1
ATOM 2943 O O . ALA B 2 4 ? -23.69200 40.63600 7.03400 1.000 31.03984 3 ALA C O 1
ATOM 2945 N N . TRP B 2 5 ? -23.69200 39.02900 5.45500 1.000 50.70294 4 TRP C N 1
ATOM 2946 C CA . TRP B 2 5 ? -25.09400 39.21900 5.12300 1.000 36.77149 4 TRP C CA 1
ATOM 2947 C C . TRP B 2 5 ? -26.00800 38.81700 6.26300 1.000 29.92114 4 TRP C C 1
ATOM 2948 O O . TRP B 2 5 ? -27.15600 39.26800 6.31000 1.000 39.46187 4 TRP C O 1
ATOM 2959 N N . TYR B 2 6 ? -25.52700 37.97100 7.17300 1.000 34.48139 5 TYR C N 1
ATOM 2960 C CA . TYR B 2 6 ? -26.28500 37.67300 8.37900 1.000 38.87425 5 TYR C CA 1
ATOM 2961 C C . TYR B 2 6 ? -26.48300 38.92600 9.21600 1.000 35.54286 5 TYR C C 1
ATOM 2962 O O . TYR B 2 6 ? -27.53600 39.10200 9.83600 1.000 36.56225 5 TYR C O 1
ATOM 2971 N N . ASP B 2 7 ? -25.49700 39.81900 9.22200 1.000 33.87906 6 ASP C N 1
ATOM 2972 C CA . ASP B 2 7 ? -25.59900 41.05800 9.97900 1.000 45.40966 6 ASP C CA 1
ATOM 2973 C C . ASP B 2 7 ? -26.45600 42.10000 9.28200 1.000 30.80984 6 ASP C C 1
ATOM 2974 O O . ASP B 2 7 ? -27.12200 42.89300 9.95500 1.000 29.68984 6 ASP C O 1
ATOM 2979 N N . CYS B 2 8 ? -26.45400 42.11900 7.94800 1.000 30.66984 7 CYS C N 1
ATOM 2980 C CA . CYS B 2 8 ? -27.35500 43.01400 7.23900 1.000 31.94331 7 CYS C CA 1
ATOM 2981 C C . CYS B 2 8 ? -28.79400 42.54300 7.34900 1.000 39.41300 7 CYS C C 1
ATOM 2982 O O . CYS B 2 8 ? -29.71900 43.36000 7.30100 1.000 31.02984 7 CYS C O 1
ATOM 2985 N N . ALA B 2 9 ? -29.00100 41.23400 7.48800 1.000 42.40155 8 ALA C N 1
ATOM 2986 C CA . ALA B 2 9 ? -30.32900 40.73400 7.81300 1.000 24.72984 8 ALA C CA 1
ATOM 2987 C C . ALA B 2 9 ? -30.66600 41.00900 9.26100 1.000 24.06984 8 ALA C C 1
ATOM 2988 O O . ALA B 2 9 ? -31.78500 41.42800 9.57500 1.000 28.84253 8 ALA C O 1
ATOM 2990 N N . ASP B 2 10 ? -29.70300 40.78400 10.15500 1.000 27.42207 9 ASP C N 1
ATOM 2991 C CA . ASP B 2 10 ? -29.89300 41.11800 11.55800 1.000 33.20515 9 ASP C CA 1
ATOM 2992 C C . ASP B 2 10 ? -30.04300 42.61200 11.76600 1.000 27.14448 9 ASP C C 1
ATOM 2993 O O . ASP B 2 10 ? -30.69900 43.02700 12.72300 1.000 22.74405 9 ASP C O 1
ATOM 2998 N N . ALA B 2 11 ? -29.43800 43.42700 10.90600 1.000 22.02984 10 ALA C N 1
ATOM 2999 C CA . ALA B 2 11 ? -29.64800 44.86200 11.01000 1.000 26.60494 10 ALA C CA 1
ATOM 3000 C C . ALA B 2 11 ? -31.04300 45.24600 10.55000 1.000 30.37247 10 ALA C C 1
ATOM 3001 O O . ALA B 2 11 ? -31.66900 46.13500 11.13400 1.000 27.83259 10 ALA C O 1
ATOM 3003 N N . ALA B 2 12 ? -31.55400 44.57700 9.51900 1.000 33.07407 11 ALA C N 1
ATOM 3004 C CA . ALA B 2 12 ? -32.86200 44.94200 8.99300 1.000 22.95984 11 ALA C CA 1
ATOM 3005 C C . ALA B 2 12 ? -33.98500 44.43300 9.88100 1.000 24.23981 11 ALA C C 1
ATOM 3006 O O . ALA B 2 12 ? -35.04900 45.05700 9.94800 1.000 22.95984 11 ALA C O 1
ATOM 3008 N N . TRP B 2 13 ? -33.77100 43.31000 10.56700 1.000 27.89182 12 TRP C N 1
ATOM 3009 C CA . TRP B 2 13 ? -34.79100 42.80500 11.47600 1.000 28.46729 12 TRP C CA 1
ATOM 3010 C C . TRP B 2 13 ? -35.03300 43.76700 12.62700 1.000 30.71620 12 TRP C C 1
ATOM 3011 O O . TRP B 2 13 ? -36.16700 43.89700 13.09700 1.000 29.76846 12 TRP C O 1
ATOM 3022 N N . ILE B 2 14 ? -33.99300 44.46300 13.08000 1.000 33.30681 13 ILE C N 1
ATOM 3023 C CA . ILE B 2 14 ? -34.12000 45.28400 14.27500 1.000 30.04189 13 ILE C CA 1
ATOM 3024 C C . ILE B 2 14 ? -34.87400 46.57000 13.95900 1.000 25.59553 13 ILE C C 1
ATOM 3025 O O . ILE B 2 14 ? -35.88200 46.88900 14.59600 1.000 20.22738 13 ILE C O 1
ATOM 3030 N N . CYS B 2 15 ? -34.38200 47.32900 12.96700 1.000 28.72398 14 CYS C N 1
ATOM 3031 C CA . CYS B 2 15 ? -34.95400 48.62900 12.61300 1.000 35.15480 14 CYS C CA 1
ATOM 3032 C C . CYS B 2 15 ? -36.36400 48.50900 12.05600 1.000 36.82216 14 CYS C C 1
ATOM 3033 O O . CYS B 2 15 ? -37.08800 49.50500 11.99000 1.000 30.71834 14 CYS C O 1
ATOM 3036 N N . THR B 2 16 ? -36.76500 47.32000 11.65100 1.000 32.19071 15 THR C N 1
ATOM 3037 C CA . THR B 2 16 ? -38.09700 47.11900 11.11700 1.000 16.05984 15 THR C CA 1
ATOM 3038 C C . THR B 2 16 ? -39.04500 46.62400 12.19400 1.000 20.05895 15 THR C C 1
ATOM 3039 O O . THR B 2 16 ? -40.23800 46.94700 12.16500 1.000 30.48254 15 THR C O 1
ATOM 3043 N N . PHE B 2 17 ? -38.52000 45.88600 13.16400 1.000 25.14044 16 PHE C N 1
ATOM 3044 C CA . PHE B 2 17 ? -39.32300 45.30300 14.22100 1.000 29.48636 16 PHE C CA 1
ATOM 3045 C C . PHE B 2 17 ? -38.75000 45.63300 15.60000 1.000 28.94446 16 PHE C C 1
ATOM 3046 O O . PHE B 2 17 ? -38.43800 46.78800 15.89600 1.000 29.78772 16 PHE C O 1
#